Protein 6DQL (pdb70)

Radius of gyration: 33.0 Å; Cα contacts (8 Å, |Δi|>4): 294; chains: 3; bounding box: 87×79×60 Å

Organism: Streptococcus pyogenes (NCBI:txid1314)

Nearest PDB structures (foldseek):
  6dql-assembly1_B  TM=9.967E-01  e=1.253E-27  Streptococcus pyogenes
  5dl2-assembly1_A  TM=5.409E-01  e=1.364E-23  Streptococcus pyogenes MGAS10870
  4ryk-assembly1_A-2  TM=3.950E-01  e=8.393E-05  Listeria monocytogenes EGD-e
  4yv6-assembly1_A  TM=4.019E-01  e=3.060E-04  Streptococcus dysgalactiae
  4yv6-assembly2_C  TM=4.237E-01  e=6.278E-04  Streptococcus dysgalactiae

Sequence (461 aa):
NVDEFLFISNNFKQYKEFIDMDTAKHYFECRNIEGLNHILDSYKDSKSTKEKNLFALVKVLLATLTEEDCLTERTYLSNYLINIETWSHYETVLFNNCMFIFESCFIEMVFSKVILNLDKYNTLRYYGNESIRMFVNMLILFIQRQEYDKASEILAKIEDYQLNDDCLYERCCVSFFDGIIGLINGKEGAEQKCVQILEIFQLLNCKTIHHMFQTYLEAIKHKLSLENVDEFLFISNNFKQYKEFIDMDTAKHYFECRNIEGLNHILDSYKDSKSTKEKNLFALVKVLLATLTEEDCLTERTYLSNYLINIETWSHYETVLFNNCMFIFESCFIEMVFSKVILNLDKYNTLRYYGNESIRMFVNMLILFIQRQEYDKASEILAKIEDYQLNDDCLYERCCVSFFDGIIGLINGKEGAEQKCVQILEIFQLLNCKTIHHMFQTYLEAIKHKLSLMWLLLLFL

B-factor: mean 176.54, std 41.89, range [88.44, 326.79]

Secondary structure (DSSP, 8-state):
-HHHHHHHHHTHHHHHHHHHHHHHHHHHHS--TTHHHHHHHHHTT--SHHHHHHHHHHHHHHHHHSS---HHHHHHHHHHHHS-SS--HHHHHHHHHHTTTS-HHHHHHHHHHHHHTTHHHHHHHHTTTHHHHHHHHHHHHHHHTT-HHHHHHHHHHHHHTTTTT--HHHHHHHHHHHHHHHHHHT-HHHHHHHHHHHHHHHHTT-HHHHHHHHHHHHHHHHHHH--/-HHHHHHHHHTHHHHHHHHHHHHHHHHHHS--TTHHHHHHHHHHH--SHHHHHHHHHHHHHHHHHTT---HHHHHHHHHHHHS-SS--HHHHHHHHHTTTTS-HHHHHHHHHHHHHTTHHHHHHHHTTTTTHHHHHHHHHHHHHTT-HHHHHHHHHHHHHTTTTT--HHHHHHHHHHHHHHHHHHT-TTHHHHHHHHHHHHHHTT-HHHHHHHHHHHHHHHHHTT-/--S-----

InterPro domains:
  IPR001387 Cro/C1-type, helix-turn-helix domain [cd00093] (4-60)
  IPR010057 HTH-type transcriptional regulator Rgg, C-terminal domain [PF21259] (92-269)
  IPR010057 HTH-type transcriptional regulator Rgg, C-terminal domain [TIGR01716] (62-278)
  IPR010982 Lambda repressor-like, DNA-binding domain superfamily [SSF47413] (1-63)
  IPR011990 Tetratricopeptide-like helical domain superfamily [G3DSA:1.25.40.10] (1-279)
  IPR053163 HTH-type transcriptional regulator Rgg-like [PTHR37038] (2-278)

Structure (mmCIF, N/CA/C/O backbone):
data_6DQL
#
_entry.id   6DQL
#
_cell.length_a   94.211
_cell.length_b   94.211
_cell.length_c   179.957
_cell.angle_alpha   90.00
_cell.angle_beta   90.00
_cell.angle_gamma   120.00
#
_symmetry.space_group_name_H-M   'P 32 1 2'
#
loop_
_entity.id
_entity.type
_entity.pdbx_description
1 polymer 'Regulator of Proteinase B RopB'
2 polymer 'SpeB-inducing peptide (SIP)'
3 water water
#
loop_
_atom_site.group_PDB
_atom_site.id
_atom_site.type_symbol
_atom_site.label_atom_id
_atom_site.label_alt_id
_atom_site.label_comp_id
_atom_site.label_asym_id
_atom_site.label_entity_id
_atom_site.label_seq_id
_atom_site.pdbx_PDB_ins_code
_atom_site.Cartn_x
_atom_site.Cartn_y
_atom_site.Cartn_z
_atom_site.occupancy
_atom_site.B_iso_or_equiv
_atom_site.auth_seq_id
_atom_site.auth_comp_id
_atom_site.auth_asym_id
_atom_site.auth_atom_id
_atom_site.pdbx_PDB_model_num
ATOM 1 N N . ASN A 1 1 ? -8.222 3.542 21.077 1.00 132.19 56 ASN A N 1
ATOM 2 C CA . ASN A 1 1 ? -7.235 4.661 21.020 1.00 129.02 56 ASN A CA 1
ATOM 3 C C . ASN A 1 1 ? -7.542 5.840 21.962 1.00 132.78 56 ASN A C 1
ATOM 4 O O . ASN A 1 1 ? -6.640 6.546 22.422 1.00 138.02 56 ASN A O 1
ATOM 9 N N . VAL A 1 2 ? -8.820 6.032 22.256 1.00 129.19 57 VAL A N 1
ATOM 10 C CA . VAL A 1 2 ? -9.270 7.108 23.151 1.00 134.40 57 VAL A CA 1
ATOM 11 C C . VAL A 1 2 ? -8.874 6.828 24.619 1.00 131.53 57 VAL A C 1
ATOM 12 O O . VAL A 1 2 ? -8.192 7.637 25.262 1.00 107.61 57 VAL A O 1
ATOM 16 N N . ASP A 1 3 ? -9.363 5.690 25.133 1.00 126.12 58 ASP A N 1
ATOM 17 C CA . ASP A 1 3 ? -9.005 5.184 26.460 1.00 116.35 58 ASP A CA 1
ATOM 18 C C . ASP A 1 3 ? -7.495 5.263 26.706 1.00 128.65 58 ASP A C 1
ATOM 19 O O . ASP A 1 3 ? -7.038 5.736 27.777 1.00 129.26 58 ASP A O 1
ATOM 24 N N . GLU A 1 4 ? -6.730 4.829 25.700 1.00 120.31 59 GLU A N 1
ATOM 25 C CA . GLU A 1 4 ? -5.273 4.896 25.748 1.00 112.09 59 GLU A CA 1
ATOM 26 C C . GLU A 1 4 ? -4.855 6.332 25.972 1.00 109.27 59 GLU A C 1
ATOM 27 O O . GLU A 1 4 ? -4.165 6.650 26.972 1.00 103.31 59 GLU A O 1
ATOM 33 N N . PHE A 1 5 ? -5.308 7.198 25.066 1.00 109.32 60 PHE A N 1
ATOM 34 C CA . PHE A 1 5 ? -5.030 8.665 25.152 1.00 104.66 60 PHE A CA 1
ATOM 35 C C . PHE A 1 5 ? -5.314 9.219 26.515 1.00 105.39 60 PHE A C 1
ATOM 36 O O . PHE A 1 5 ? -4.504 9.921 27.083 1.00 114.69 60 PHE A O 1
ATOM 44 N N . LEU A 1 6 ? -6.495 8.888 26.996 1.00 119.26 61 LEU A N 1
ATOM 45 C CA . LEU A 1 6 ? -6.962 9.324 28.315 1.00 121.09 61 LEU A CA 1
ATOM 46 C C . LEU A 1 6 ? -5.978 8.898 29.396 1.00 123.48 61 LEU A C 1
ATOM 47 O O . LEU A 1 6 ? -5.602 9.687 30.274 1.00 89.83 61 LEU A O 1
ATOM 52 N N . PHE A 1 7 ? -5.623 7.608 29.329 1.00 134.27 62 PHE A N 1
ATOM 53 C CA . PHE A 1 7 ? -4.745 6.993 30.331 1.00 132.29 62 PHE A CA 1
ATOM 54 C C . PHE A 1 7 ? -3.404 7.700 30.361 1.00 110.73 62 PHE A C 1
ATOM 55 O O . PHE A 1 7 ? -2.859 7.975 31.430 1.00 115.30 62 PHE A O 1
ATOM 63 N N . ILE A 1 8 ? -2.879 7.971 29.180 1.00 93.86 63 ILE A N 1
ATOM 64 C CA . ILE A 1 8 ? -1.569 8.566 29.076 1.00 99.41 63 ILE A CA 1
ATOM 65 C C . ILE A 1 8 ? -1.616 9.966 29.633 1.00 108.25 63 ILE A C 1
ATOM 66 O O . ILE A 1 8 ? -0.770 10.355 30.459 1.00 106.51 63 ILE A O 1
ATOM 71 N N . SER A 1 9 ? -2.591 10.723 29.148 1.00 119.38 64 SER A N 1
ATOM 72 C CA . SER A 1 9 ? -2.714 12.135 29.490 1.00 110.19 64 SER A CA 1
ATOM 73 C C . SER A 1 9 ? -2.790 12.285 30.992 1.00 114.82 64 SER A C 1
ATOM 74 O O . SER A 1 9 ? -2.176 13.175 31.565 1.00 142.21 64 SER A O 1
ATOM 77 N N . ASN A 1 10 ? -3.546 11.419 31.626 1.00 121.87 65 ASN A N 1
ATOM 78 C CA . ASN A 1 10 ? -3.654 11.432 33.090 1.00 134.19 65 ASN A CA 1
ATOM 79 C C . ASN A 1 10 ? -2.314 11.289 33.756 1.00 122.80 65 ASN A C 1
ATOM 80 O O . ASN A 1 10 ? -2.039 11.957 34.732 1.00 142.66 65 ASN A O 1
ATOM 85 N N . ASN A 1 11 ? -1.490 10.410 33.224 1.00 115.95 66 ASN A N 1
ATOM 86 C CA . ASN A 1 11 ? -0.193 10.115 33.839 1.00 128.97 66 ASN A CA 1
ATOM 87 C C . ASN A 1 11 ? 0.972 10.870 33.202 1.00 135.14 66 ASN A C 1
ATOM 88 O O . ASN A 1 11 ? 2.142 10.5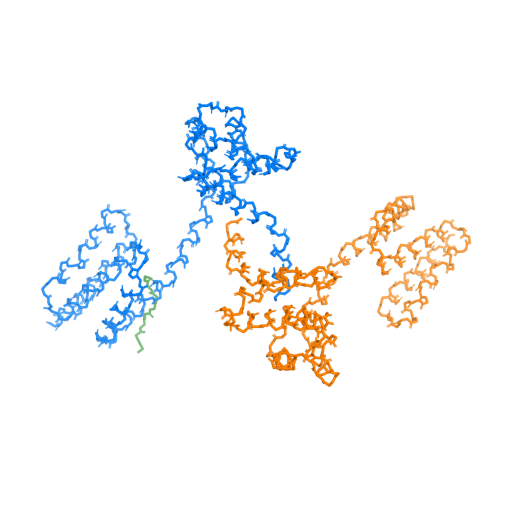85 33.491 1.00 120.22 66 ASN A O 1
ATOM 93 N N . PHE A 1 12 ? 0.638 11.837 32.354 1.00 135.54 67 PHE A N 1
ATOM 94 C CA . PHE A 1 12 ? 1.633 12.564 31.602 1.00 125.75 67 PHE A CA 1
ATOM 95 C C . PHE A 1 12 ? 2.575 13.308 32.507 1.00 120.97 67 PHE A C 1
ATOM 96 O O . PHE A 1 12 ? 3.770 13.320 32.300 1.00 135.92 67 PHE A O 1
ATOM 104 N N . LYS A 1 13 ? 2.034 13.947 33.513 1.00 138.66 68 LYS A N 1
ATOM 105 C CA . LYS A 1 13 ? 2.856 14.727 34.446 1.00 160.48 68 LYS A CA 1
ATOM 106 C C . LYS A 1 13 ? 3.916 13.852 35.100 1.00 146.33 68 LYS A C 1
ATOM 107 O O . LYS A 1 13 ? 5.072 14.214 35.161 1.00 135.12 68 LYS A O 1
ATOM 113 N N . GLN A 1 14 ? 3.489 12.691 35.573 1.00 147.90 69 GLN A N 1
ATOM 114 C CA . GLN A 1 14 ? 4.373 11.732 36.256 1.00 133.39 69 GLN A CA 1
ATOM 115 C C . GLN A 1 14 ? 5.476 11.273 35.302 1.00 122.70 69 GLN A C 1
ATOM 116 O O . GLN A 1 14 ? 6.648 11.292 35.623 1.00 135.85 69 GLN A O 1
ATOM 122 N N . TYR A 1 15 ? 5.078 10.911 34.094 1.00 118.98 70 TYR A N 1
ATOM 123 C CA . TYR A 1 15 ? 6.036 10.643 33.014 1.00 123.42 70 TYR A CA 1
ATOM 124 C C . TYR A 1 15 ? 6.962 11.833 32.715 1.00 115.21 70 TYR A C 1
ATOM 125 O O . TYR A 1 15 ? 8.159 11.677 32.604 1.00 111.07 70 TYR A O 1
ATOM 134 N N . LYS A 1 16 ? 6.385 13.009 32.595 1.00 125.97 71 LYS A N 1
ATOM 135 C CA . LYS A 1 16 ? 7.161 14.231 32.394 1.00 145.64 71 LYS A CA 1
ATOM 136 C C . LYS A 1 16 ? 8.331 14.363 33.406 1.00 153.98 71 LYS A C 1
ATOM 137 O O . LYS A 1 16 ? 9.432 14.825 33.079 1.00 136.79 71 LYS A O 1
ATOM 143 N N . GLU A 1 17 ? 8.060 13.984 34.644 1.00 171.32 72 GLU A N 1
ATOM 144 C CA . GLU A 1 17 ? 9.055 14.062 35.718 1.00 163.06 72 GLU A CA 1
ATOM 145 C C . GLU A 1 17 ? 10.255 13.167 35.416 1.00 164.06 72 GLU A C 1
ATOM 146 O O . GLU A 1 17 ? 11.396 13.523 35.708 1.00 174.03 72 GLU A O 1
ATOM 152 N N . PHE A 1 18 ? 9.991 12.002 34.833 1.00 150.65 73 PHE A N 1
ATOM 153 C CA . PHE A 1 18 ? 11.068 11.095 34.388 1.00 128.77 73 PHE A CA 1
ATOM 154 C C . PHE A 1 18 ? 11.940 11.752 33.343 1.00 124.34 73 PHE A C 1
ATOM 155 O O . PHE A 1 18 ? 13.137 11.605 33.349 1.00 120.88 73 PHE A O 1
ATOM 163 N N . ILE A 1 19 ? 11.314 12.472 32.434 1.00 139.38 74 ILE A N 1
ATOM 164 C C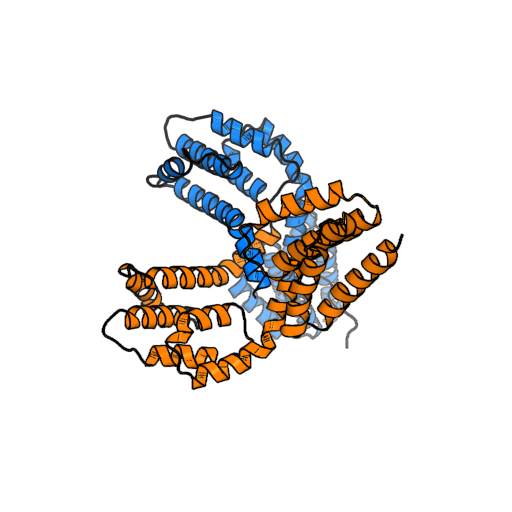A . ILE A 1 19 ? 12.044 13.163 31.362 1.00 143.34 74 ILE A CA 1
ATOM 165 C C . ILE A 1 19 ? 12.957 14.256 31.952 1.00 138.13 74 ILE A C 1
ATOM 166 O O . ILE A 1 19 ? 14.110 14.406 31.572 1.00 138.04 74 ILE A O 1
ATOM 171 N N . ASP A 1 20 ? 12.424 15.003 32.901 1.00 127.40 75 ASP A N 1
ATOM 172 C CA . ASP A 1 20 ? 13.181 16.054 33.554 1.00 129.96 75 ASP A CA 1
ATOM 173 C C . ASP A 1 20 ? 14.451 15.483 34.162 1.00 119.28 75 ASP A C 1
ATOM 174 O O . ASP A 1 20 ? 15.537 15.997 33.942 1.00 124.64 75 ASP A O 1
ATOM 179 N N . MET A 1 21 ? 14.293 14.439 34.946 1.00 122.03 76 MET A N 1
ATOM 180 C CA . MET A 1 21 ? 15.443 13.785 35.585 1.00 129.94 76 MET A CA 1
ATOM 181 C C . MET A 1 21 ? 16.502 13.399 34.551 1.00 141.17 76 MET A C 1
ATOM 182 O O . MET A 1 21 ? 17.674 13.733 34.707 1.00 151.21 76 MET A O 1
ATOM 187 N N . ASP A 1 22 ? 16.066 12.726 33.491 1.00 150.57 77 ASP A N 1
ATOM 188 C CA . ASP A 1 22 ? 16.946 12.297 32.386 1.00 157.88 77 ASP A CA 1
ATOM 189 C C . ASP A 1 22 ? 17.713 13.463 31.778 1.00 161.02 77 ASP A C 1
ATOM 190 O O . ASP A 1 22 ? 18.936 13.418 31.655 1.00 164.59 77 ASP A O 1
ATOM 195 N N . THR A 1 23 ? 16.989 14.512 31.414 1.00 157.07 78 THR A N 1
ATOM 196 C CA . THR A 1 23 ? 17.617 15.705 30.810 1.00 156.99 78 THR A CA 1
ATOM 197 C C . THR A 1 23 ? 18.541 16.400 31.799 1.00 147.25 78 THR A C 1
ATOM 198 O O . THR A 1 23 ? 19.623 16.844 31.450 1.00 161.50 78 THR A O 1
ATOM 202 N N . ALA A 1 24 ? 18.100 16.478 33.040 1.00 147.20 79 ALA A N 1
ATOM 203 C CA . ALA A 1 24 ? 18.915 17.057 34.104 1.00 152.75 79 ALA A CA 1
ATOM 204 C C . ALA A 1 24 ? 20.205 16.297 34.302 1.00 152.89 79 ALA A C 1
ATOM 205 O O . ALA A 1 24 ? 21.232 16.892 34.594 1.00 164.41 79 ALA A O 1
ATOM 207 N N . LYS A 1 25 ? 20.126 14.983 34.160 1.00 155.37 80 LYS A N 1
ATOM 208 C CA . LYS A 1 25 ? 21.299 14.115 34.236 1.00 150.85 80 LYS A CA 1
ATOM 209 C C . LYS A 1 25 ? 22.245 14.401 33.070 1.00 170.20 80 LYS A C 1
ATOM 210 O O . LYS A 1 25 ? 23.466 14.470 33.245 1.00 184.78 80 LYS A O 1
ATOM 216 N N . HIS A 1 26 ? 21.673 14.586 31.886 1.00 171.75 81 HIS A N 1
ATOM 217 C CA . HIS A 1 26 ? 22.463 14.905 30.693 1.00 183.34 81 HIS A CA 1
ATOM 218 C C . HIS A 1 26 ? 23.266 16.187 30.885 1.00 181.09 81 HIS A C 1
ATOM 219 O O . HIS A 1 26 ? 24.466 16.213 30.659 1.00 199.70 81 HIS A O 1
ATOM 226 N N . TYR A 1 27 ? 22.590 17.240 31.317 1.00 164.87 82 TYR A N 1
ATOM 227 C CA . TYR A 1 27 ? 23.253 18.503 31.648 1.00 161.39 82 TYR A CA 1
ATOM 228 C C . TYR A 1 27 ? 24.440 18.312 32.602 1.00 175.57 82 TYR A C 1
ATOM 229 O O . TYR A 1 27 ? 25.458 18.985 32.486 1.00 194.06 82 TYR A O 1
ATOM 238 N N . PHE A 1 28 ? 24.292 17.395 33.548 1.00 176.50 83 PHE A N 1
ATOM 239 C CA . PHE A 1 28 ? 25.339 17.099 34.530 1.00 184.43 83 PHE A CA 1
ATOM 240 C C . PHE A 1 28 ? 26.615 16.601 33.878 1.00 194.34 83 PHE A C 1
ATOM 241 O O . PHE A 1 28 ? 27.712 16.911 34.342 1.00 228.69 83 PHE A O 1
ATOM 249 N N . GLU A 1 29 ? 26.464 15.816 32.818 1.00 186.35 84 GLU A N 1
ATOM 250 C CA . GLU A 1 29 ? 27.622 15.358 32.022 1.00 204.08 84 GLU A CA 1
ATOM 251 C C . GLU A 1 29 ? 28.566 16.488 31.587 1.00 217.52 84 GLU A C 1
ATOM 252 O O . GLU A 1 29 ? 29.779 16.277 31.493 1.00 243.70 84 GLU A O 1
ATOM 258 N N . CYS A 1 30 ? 28.010 17.669 31.328 1.00 211.73 85 CYS A N 1
ATOM 259 C CA . CYS A 1 30 ? 28.813 18.807 30.871 1.00 198.09 85 CYS A CA 1
ATOM 260 C C . CYS A 1 30 ? 28.224 20.168 31.242 1.00 177.06 85 CYS A C 1
ATOM 261 O O . CYS A 1 30 ? 28.377 20.625 32.361 1.00 153.64 85 CYS A O 1
ATOM 264 N N . ARG A 1 31 ? 27.543 20.783 30.281 1.00 198.43 86 ARG A N 1
ATOM 265 C CA . ARG A 1 31 ? 27.073 22.171 30.359 1.00 200.93 86 ARG A CA 1
ATOM 266 C C . ARG A 1 31 ? 25.916 22.341 31.320 1.00 183.31 86 ARG A C 1
ATOM 267 O O . ARG A 1 31 ? 25.067 21.481 31.419 1.00 190.66 86 ARG A O 1
ATOM 275 N N . ASN A 1 32 ? 25.882 23.473 31.999 1.00 177.58 87 ASN A N 1
ATOM 276 C CA . ASN A 1 32 ? 24.863 23.720 33.018 1.00 189.03 87 ASN A CA 1
ATOM 277 C C . ASN A 1 32 ? 24.306 25.141 33.037 1.00 185.80 87 ASN A C 1
ATOM 278 O O . ASN A 1 32 ? 23.688 25.551 34.020 1.00 162.94 87 ASN A O 1
ATOM 283 N N . ILE A 1 33 ? 24.502 25.879 31.950 1.00 198.76 88 ILE A N 1
ATOM 284 C CA . ILE A 1 33 ? 23.957 27.232 31.843 1.00 224.45 88 ILE A CA 1
ATOM 285 C C . ILE A 1 33 ? 22.445 27.209 32.029 1.00 235.67 88 ILE A C 1
ATOM 286 O O . ILE A 1 33 ? 21.900 28.041 32.751 1.00 242.55 88 ILE A O 1
ATOM 291 N N . GLU A 1 34 ? 21.791 26.253 31.378 1.00 236.34 89 GLU A N 1
ATOM 292 C CA . GLU A 1 34 ? 20.374 25.994 31.603 1.00 239.44 89 GLU A CA 1
ATOM 293 C C . GLU A 1 34 ? 20.181 25.141 32.857 1.00 211.88 89 GLU A C 1
ATOM 294 O O . GLU A 1 34 ? 19.131 25.198 33.492 1.00 208.68 89 GLU A O 1
ATOM 300 N N . GLY A 1 35 ? 21.206 24.367 33.205 1.00 198.13 90 GLY A N 1
ATOM 301 C CA . GLY A 1 35 ? 21.259 23.620 34.463 1.00 192.49 90 GLY A CA 1
ATOM 302 C C . GLY A 1 35 ? 20.818 24.437 35.671 1.00 208.60 90 GLY A C 1
ATOM 303 O O . GLY A 1 35 ? 20.104 23.933 36.546 1.00 198.40 90 GLY A O 1
ATOM 304 N N . LEU A 1 36 ? 21.239 25.702 35.709 1.00 220.44 91 LEU A N 1
ATOM 305 C CA . LEU A 1 36 ? 20.844 26.639 36.770 1.00 207.17 91 LEU A CA 1
ATOM 306 C C . LEU A 1 36 ? 19.406 27.128 36.590 1.00 203.88 91 LEU A C 1
ATOM 307 O O . LEU A 1 36 ? 18.711 27.406 37.561 1.00 199.67 91 LEU A O 1
ATOM 312 N N . ASN A 1 37 ? 18.967 27.220 35.345 1.00 216.61 92 ASN A N 1
ATOM 313 C CA . ASN A 1 37 ? 17.622 27.711 35.019 1.00 236.35 92 ASN A CA 1
ATOM 314 C C . ASN A 1 37 ? 16.491 26.835 35.570 1.00 228.08 92 ASN A C 1
ATOM 315 O O . ASN A 1 37 ? 15.443 27.327 35.982 1.00 229.00 92 ASN A O 1
ATOM 320 N N . HIS A 1 38 ? 16.708 25.530 35.564 1.00 227.51 93 HIS A N 1
ATOM 321 C CA . HIS A 1 38 ? 15.727 24.573 36.107 1.00 228.78 93 HIS A CA 1
ATOM 322 C C . HIS A 1 38 ? 15.488 24.841 37.579 1.00 222.45 93 HIS A C 1
ATOM 323 O O . HIS A 1 38 ? 14.361 24.748 38.071 1.00 225.84 93 HIS A O 1
ATOM 330 N N . ILE A 1 39 ? 16.567 25.181 38.272 1.00 230.53 94 ILE A N 1
ATOM 331 C CA . ILE A 1 39 ? 16.481 25.601 39.680 1.00 227.68 94 ILE A CA 1
ATOM 332 C C . ILE A 1 39 ? 15.643 26.877 39.790 1.00 236.67 94 ILE A C 1
ATOM 333 O O . ILE A 1 39 ? 14.692 26.942 40.563 1.00 231.35 94 ILE A O 1
ATOM 338 N N . LEU A 1 40 ? 15.996 27.872 38.984 1.00 255.45 95 LEU A N 1
ATOM 339 C CA . LEU A 1 40 ? 15.249 29.144 38.925 1.00 247.79 95 LEU A CA 1
ATOM 340 C C . LEU A 1 40 ? 13.755 28.905 38.669 1.00 239.69 95 LEU A C 1
ATOM 341 O O . LEU A 1 40 ? 12.906 29.611 39.201 1.00 258.57 95 LEU A O 1
ATOM 346 N N . ASP A 1 41 ? 13.457 27.897 37.858 1.00 224.75 96 ASP A N 1
ATOM 347 C CA . ASP A 1 41 ? 12.077 27.454 37.612 1.00 219.58 96 ASP A CA 1
ATOM 348 C C . ASP A 1 41 ? 11.415 26.848 38.855 1.00 222.83 96 ASP A C 1
ATOM 349 O O . ASP A 1 41 ? 10.329 27.261 39.263 1.00 222.23 96 ASP A O 1
ATOM 354 N N . SER A 1 42 ? 12.088 25.868 39.443 1.00 225.06 97 SER A N 1
ATOM 355 C CA . SER A 1 42 ? 11.511 25.058 40.531 1.00 218.10 97 SER A CA 1
ATOM 356 C C . SER A 1 42 ? 11.913 25.487 41.953 1.00 229.67 97 SER A C 1
ATOM 357 O O . SER A 1 42 ? 11.659 24.769 42.924 1.00 224.40 97 SER A O 1
ATOM 360 N N . TYR A 1 43 ? 12.536 26.654 42.083 1.00 251.37 98 TYR A N 1
ATOM 361 C CA . TYR A 1 43 ? 12.908 27.167 43.410 1.00 271.42 98 TYR A CA 1
ATOM 362 C C . TYR A 1 43 ? 11.696 27.795 44.077 1.00 283.96 98 TYR A C 1
ATOM 363 O O . TYR A 1 43 ? 11.288 27.395 45.177 1.00 273.02 98 TYR A O 1
ATOM 372 N N . LYS A 1 44 ? 11.132 28.783 43.388 1.00 304.76 99 LYS A N 1
ATOM 373 C CA . LYS A 1 44 ? 9.908 29.441 43.839 1.00 307.90 99 LYS A CA 1
ATOM 374 C C . LYS A 1 44 ? 8.711 28.489 43.777 1.00 308.87 99 LYS A C 1
ATOM 375 O O . LYS A 1 44 ? 7.730 28.671 44.499 1.00 313.43 99 LYS A O 1
ATOM 381 N N . ASP A 1 45 ? 8.811 27.470 42.921 1.00 286.69 100 ASP A N 1
ATOM 382 C CA . ASP A 1 45 ? 7.780 26.446 42.821 1.00 275.45 100 ASP A CA 1
ATOM 383 C C . ASP A 1 45 ? 7.798 25.650 44.123 1.00 271.95 100 ASP A C 1
ATOM 384 O O . ASP A 1 45 ? 7.036 25.960 45.032 1.00 280.43 100 ASP A O 1
ATOM 389 N N . SER A 1 46 ? 8.681 24.657 44.210 1.00 263.87 101 SER A N 1
ATOM 390 C CA . SER A 1 46 ? 8.924 23.913 45.451 1.00 252.89 101 SER A CA 1
ATOM 391 C C . SER A 1 46 ? 7.659 23.468 46.197 1.00 240.75 101 SER A C 1
ATOM 392 O O . SER A 1 46 ? 7.650 23.464 47.419 1.00 246.66 101 SER A O 1
ATOM 395 N N . LYS A 1 47 ? 6.605 23.111 45.466 1.00 231.77 102 LYS A N 1
ATOM 396 C CA . LYS A 1 47 ? 5.362 22.639 46.098 1.00 228.61 102 LYS A CA 1
ATOM 397 C C . LYS A 1 47 ? 5.241 21.125 46.154 1.00 221.28 102 LYS A C 1
ATOM 398 O O . LYS A 1 47 ? 5.238 20.546 47.231 1.00 222.61 102 LYS A O 1
ATOM 404 N N . SER A 1 48 ? 5.096 20.488 45.002 1.00 212.16 103 SER A N 1
ATOM 405 C CA . SER A 1 48 ? 4.930 19.041 44.971 1.00 211.55 103 SER A CA 1
ATOM 406 C C . SER A 1 48 ? 6.183 18.382 45.522 1.00 192.97 103 SER A C 1
ATOM 407 O O . SER A 1 48 ? 7.294 18.868 45.341 1.00 193.48 103 SER A O 1
ATOM 410 N N . THR A 1 49 ? 5.987 17.271 46.208 1.00 184.55 104 THR A N 1
ATOM 411 C CA . THR A 1 49 ? 7.096 16.519 46.804 1.00 165.88 104 THR A CA 1
ATOM 412 C C . THR A 1 49 ? 8.077 16.137 45.699 1.00 158.67 104 THR A C 1
ATOM 413 O O . THR A 1 49 ? 9.274 16.3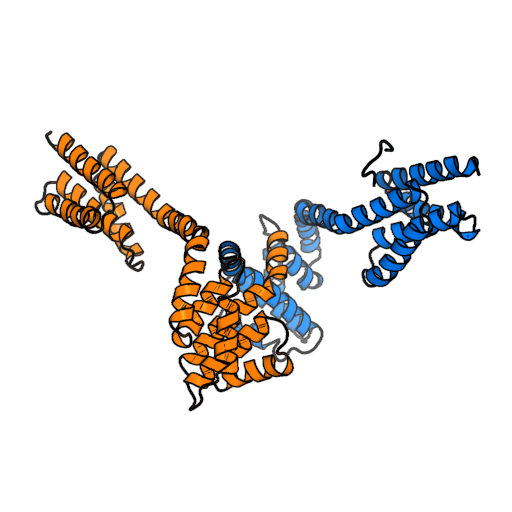37 45.822 1.00 159.85 104 THR A O 1
ATOM 417 N N . LYS A 1 50 ? 7.534 15.618 44.604 1.00 159.20 105 LYS A N 1
ATOM 418 C CA . LYS A 1 50 ? 8.344 15.178 43.452 1.00 165.89 105 LYS A CA 1
ATOM 419 C C . LYS A 1 50 ? 9.043 16.345 42.768 1.00 180.57 105 LYS A C 1
ATOM 420 O O . LYS A 1 50 ? 10.106 16.186 42.185 1.00 182.81 105 LYS A O 1
ATOM 426 N N . GLU A 1 51 ? 8.431 17.517 42.843 1.00 174.52 106 GLU A N 1
ATOM 427 C CA . GLU A 1 51 ? 9.021 18.722 42.276 1.00 187.29 106 GLU A CA 1
ATOM 428 C C . GLU A 1 51 ? 10.136 19.264 43.162 1.00 180.53 106 GLU A C 1
ATOM 429 O O . GLU A 1 51 ? 11.080 19.870 42.676 1.00 181.36 106 GLU A O 1
ATOM 435 N N . LYS A 1 52 ? 10.019 19.040 44.461 1.00 172.64 107 LYS A N 1
ATOM 436 C CA . LYS A 1 52 ? 11.119 19.332 45.380 1.00 171.44 107 LYS A CA 1
ATOM 437 C C . LYS A 1 52 ? 12.260 18.345 45.138 1.00 159.95 107 LYS A C 1
ATOM 438 O O . LYS A 1 52 ? 13.439 18.706 45.189 1.00 154.09 107 LYS A O 1
ATOM 444 N N . ASN A 1 53 ? 11.890 17.090 44.896 1.00 144.19 108 ASN A N 1
ATOM 445 C CA . ASN A 1 53 ? 12.861 16.042 44.557 1.00 134.20 108 ASN A CA 1
ATOM 446 C C . ASN A 1 53 ? 13.714 16.433 43.357 1.00 132.59 108 ASN A C 1
ATOM 447 O O . ASN A 1 53 ? 14.937 16.467 43.429 1.00 135.44 108 ASN A O 1
ATOM 452 N N . LEU A 1 54 ? 13.046 16.786 42.274 1.00 133.28 109 LEU A N 1
ATOM 453 C CA . LEU A 1 54 ? 13.710 17.309 41.085 1.00 146.00 109 LEU A CA 1
ATOM 454 C C . LEU A 1 54 ? 14.646 18.459 41.430 1.00 157.52 109 LEU A C 1
ATOM 455 O O . LEU A 1 54 ? 15.805 18.486 41.025 1.00 149.89 109 LEU A O 1
ATOM 460 N N . PHE A 1 55 ? 14.113 19.412 42.181 1.00 165.08 110 PHE A N 1
ATOM 461 C CA . PHE A 1 55 ? 14.879 20.585 42.610 1.00 172.73 110 PHE A CA 1
ATOM 462 C C . PHE A 1 55 ? 16.152 20.146 43.318 1.00 161.41 110 PHE A C 1
ATOM 463 O O . PHE A 1 55 ? 17.258 20.533 42.938 1.00 158.31 110 PHE A O 1
ATOM 471 N N . ALA A 1 56 ? 15.958 19.341 44.351 1.00 151.83 111 ALA A N 1
ATOM 472 C CA . ALA A 1 56 ? 17.056 18.849 45.163 1.00 157.06 111 ALA A CA 1
ATOM 473 C C . ALA A 1 56 ? 18.064 18.087 44.319 1.00 151.16 111 ALA A C 1
ATOM 474 O O . ALA A 1 56 ? 19.269 18.198 44.516 1.00 156.81 111 ALA A O 1
ATOM 476 N N . LEU A 1 57 ? 17.563 17.315 43.379 1.00 137.68 112 LEU A N 1
ATOM 477 C CA . LEU A 1 57 ? 18.428 16.573 42.478 1.00 140.04 112 LEU A CA 1
ATOM 478 C C . LEU A 1 57 ? 19.332 17.508 41.702 1.00 146.64 112 LEU A C 1
ATOM 479 O O . LEU A 1 57 ? 20.545 17.398 41.737 1.00 159.00 112 LEU A O 1
ATOM 484 N N . VAL A 1 58 ? 18.726 18.447 41.007 1.00 161.00 113 VAL A N 1
ATOM 485 C CA . VAL A 1 58 ? 19.495 19.430 40.217 1.00 173.35 113 VAL A CA 1
ATOM 486 C C . VAL A 1 58 ? 20.486 20.178 41.110 1.00 161.82 113 VAL A C 1
ATOM 487 O O . VAL A 1 58 ? 21.622 20.442 40.723 1.00 154.90 113 VAL A O 1
ATOM 491 N N . LYS A 1 59 ? 20.015 20.521 42.295 1.00 160.90 114 LYS A N 1
ATOM 492 C CA . LYS A 1 59 ? 20.847 21.166 43.311 1.00 169.76 114 LYS A CA 1
ATOM 493 C C . LYS A 1 59 ? 22.150 20.424 43.551 1.00 155.46 114 LYS A C 1
ATOM 494 O O . LYS A 1 59 ? 23.229 20.960 43.346 1.00 158.31 114 LYS A O 1
ATOM 500 N N . VAL A 1 60 ? 22.028 19.181 43.969 1.00 143.74 115 VAL A N 1
ATOM 501 C CA . VAL A 1 60 ? 23.202 18.382 44.322 1.00 146.61 115 VAL A CA 1
ATOM 502 C C . VAL A 1 60 ? 24.069 18.073 43.100 1.00 146.32 115 VAL A C 1
ATOM 503 O O . VAL A 1 60 ? 25.275 17.860 43.204 1.00 170.75 115 VAL A O 1
ATOM 507 N N . LEU A 1 61 ? 23.446 18.026 41.939 1.00 139.14 116 LEU A N 1
ATOM 508 C CA . LEU A 1 61 ? 24.199 17.866 40.693 1.00 160.43 116 LEU A CA 1
ATOM 509 C C . LEU A 1 61 ? 25.063 19.100 40.425 1.00 180.89 116 LEU A C 1
ATOM 510 O O . LEU A 1 61 ? 26.282 19.017 40.300 1.00 164.39 116 LEU A O 1
ATOM 515 N N . LEU A 1 62 ? 24.397 20.244 40.362 1.00 186.73 117 LEU A N 1
ATOM 516 C CA . LEU A 1 62 ? 25.059 21.541 40.231 1.00 168.90 117 LEU A CA 1
ATOM 517 C C . LEU A 1 62 ? 26.145 21.702 41.284 1.00 172.82 117 LEU A C 1
ATOM 518 O O . LEU A 1 62 ? 27.257 22.090 40.974 1.00 181.96 117 LEU A O 1
ATOM 523 N N . ALA A 1 63 ? 25.803 21.381 42.524 1.00 174.31 118 ALA A N 1
ATOM 524 C CA . ALA A 1 63 ? 26.709 21.549 43.665 1.00 186.11 118 ALA A CA 1
ATOM 525 C C . ALA A 1 63 ? 28.022 20.802 43.484 1.00 182.19 118 ALA A C 1
ATOM 526 O O . ALA A 1 63 ? 29.098 21.382 43.631 1.00 202.17 118 ALA A O 1
ATOM 528 N N . THR A 1 64 ? 27.919 19.523 43.150 1.00 164.09 119 THR A N 1
ATOM 529 C CA . THR A 1 64 ? 29.111 18.704 42.879 1.00 192.52 119 THR A CA 1
ATOM 530 C C . THR A 1 64 ? 30.019 19.277 41.783 1.00 204.60 119 THR A C 1
ATOM 531 O O . THR A 1 64 ? 31.228 19.062 41.792 1.00 209.05 119 THR A O 1
ATOM 535 N N . LEU A 1 65 ? 29.419 20.000 40.848 1.00 202.72 120 LEU A N 1
ATOM 536 C CA . LEU A 1 65 ? 30.164 20.666 39.779 1.00 209.75 120 LEU A CA 1
ATOM 537 C C . LEU A 1 65 ? 30.828 21.944 40.281 1.00 207.15 120 LEU A C 1
ATOM 538 O O . LEU A 1 65 ? 31.982 22.224 39.949 1.00 230.23 120 LEU A O 1
ATOM 543 N N . THR A 1 66 ? 30.098 22.705 41.087 1.00 189.68 121 THR A N 1
ATOM 544 C CA . THR A 1 66 ? 30.621 23.942 41.679 1.00 194.76 121 THR A CA 1
ATOM 545 C C . THR A 1 66 ? 31.521 23.623 42.881 1.00 201.76 121 THR A C 1
ATOM 546 O O . THR A 1 66 ? 31.733 22.458 43.231 1.00 189.16 121 THR A O 1
ATOM 550 N N . GLU A 1 67 ? 32.066 24.660 43.505 1.00 233.87 122 GLU A N 1
ATOM 551 C CA . GLU A 1 67 ? 32.946 24.471 44.658 1.00 243.20 122 GLU A CA 1
ATOM 552 C C . GLU A 1 67 ? 32.141 24.161 45.918 1.00 248.23 122 GLU A C 1
ATOM 553 O O . GLU A 1 67 ? 32.461 23.223 46.650 1.00 254.71 122 GLU A O 1
ATOM 559 N N . GLU A 1 68 ? 31.093 24.946 46.161 1.00 248.13 123 GLU A N 1
ATOM 560 C CA . GLU A 1 68 ? 30.243 24.740 47.342 1.00 240.05 123 GLU A CA 1
ATOM 561 C C . GLU A 1 68 ? 29.397 23.491 47.167 1.00 226.89 123 GLU A C 1
ATOM 562 O O . GLU A 1 68 ? 28.940 23.206 46.071 1.00 220.53 123 GLU A O 1
ATOM 568 N N . ASP A 1 69 ? 29.225 22.751 48.257 1.00 231.41 124 ASP A N 1
ATOM 569 C CA . ASP A 1 69 ? 28.372 21.561 48.292 1.00 238.86 124 ASP A CA 1
ATOM 570 C C . ASP A 1 69 ? 27.261 21.760 49.321 1.00 230.03 124 ASP A C 1
ATOM 571 O O . ASP A 1 69 ? 27.535 21.966 50.503 1.00 230.32 124 ASP A O 1
ATOM 576 N N . CYS A 1 70 ? 26.011 21.691 48.863 1.00 224.56 125 CYS A N 1
ATOM 577 C CA . CYS A 1 70 ? 24.848 21.911 49.734 1.00 210.33 125 CYS A CA 1
ATOM 578 C C . CYS A 1 70 ? 24.222 20.574 50.147 1.00 189.74 125 CYS A C 1
ATOM 579 O O . CYS A 1 70 ? 23.798 19.781 49.311 1.00 150.99 125 CYS A O 1
ATOM 582 N N . LEU A 1 71 ? 24.182 20.351 51.455 1.00 197.08 126 LEU A N 1
ATOM 583 C CA . LEU A 1 71 ? 23.833 19.049 52.053 1.00 193.90 126 LEU A CA 1
ATOM 584 C C . LEU A 1 71 ? 22.389 18.929 52.548 1.00 170.65 126 LEU A C 1
ATOM 585 O O . LEU A 1 71 ? 21.862 17.825 52.722 1.00 163.70 126 LEU A O 1
ATOM 590 N N . THR A 1 72 ? 21.752 20.062 52.799 1.00 176.95 127 THR A N 1
ATOM 591 C CA . THR A 1 72 ? 20.347 20.060 53.236 1.00 185.57 127 THR A CA 1
ATOM 592 C C . THR A 1 72 ? 19.427 19.376 52.198 1.00 175.73 127 THR A C 1
ATOM 593 O O . THR A 1 72 ? 18.441 18.701 52.539 1.00 161.91 127 THR A O 1
ATOM 597 N N . GLU A 1 73 ? 19.795 19.527 50.937 1.00 175.05 128 GLU A N 1
ATOM 598 C CA . GLU A 1 73 ? 19.086 18.875 49.844 1.00 170.83 128 GLU A CA 1
ATOM 599 C C . GLU A 1 73 ? 19.492 17.419 49.793 1.00 166.87 128 GLU A C 1
ATOM 600 O O . GLU A 1 73 ? 18.669 16.554 49.602 1.00 171.45 128 GLU A O 1
ATOM 606 N N . ARG A 1 74 ? 20.782 17.176 49.964 1.00 163.03 129 ARG A N 1
ATOM 607 C CA . ARG A 1 74 ? 21.327 15.825 50.089 1.00 154.09 129 ARG A CA 1
ATOM 608 C C . ARG A 1 74 ? 20.602 15.016 51.171 1.00 150.84 129 ARG A C 1
ATOM 609 O O . ARG A 1 74 ? 20.310 13.843 50.996 1.00 147.91 129 ARG A O 1
ATOM 617 N N . THR A 1 75 ? 20.338 15.654 52.300 1.00 149.20 130 THR A N 1
ATOM 618 C CA . THR A 1 75 ? 19.566 15.011 53.377 1.00 159.21 130 THR A CA 1
ATOM 619 C C . THR A 1 75 ? 18.104 14.880 52.982 1.00 150.37 130 THR A C 1
ATOM 620 O O . THR A 1 75 ? 17.433 13.902 53.310 1.00 148.30 130 THR A O 1
ATOM 624 N N . TYR A 1 76 ? 17.600 15.888 52.285 1.00 149.22 131 TYR A N 1
ATOM 625 C CA . TYR A 1 76 ? 16.203 15.851 51.836 1.00 156.15 131 TYR A CA 1
ATOM 626 C C . TYR A 1 76 ? 15.939 14.659 50.934 1.00 156.54 131 TYR A C 1
ATOM 627 O O . TYR A 1 76 ? 14.999 13.866 51.171 1.00 156.07 131 TYR A O 1
ATOM 636 N N . LEU A 1 77 ? 16.766 14.556 49.901 1.00 138.77 132 LEU A N 1
ATOM 637 C CA . LEU A 1 77 ? 16.687 13.431 48.998 1.00 130.89 132 LEU A CA 1
ATOM 638 C C . LEU A 1 77 ? 16.836 12.118 49.784 1.00 127.28 132 LEU A C 1
ATOM 639 O O . LEU A 1 77 ? 16.188 11.114 49.485 1.00 128.43 132 LEU A O 1
ATOM 644 N N . SER A 1 78 ? 17.679 12.141 50.801 1.00 126.76 133 SER A N 1
ATOM 645 C CA . SER A 1 78 ? 17.939 10.954 51.622 1.00 134.07 133 SER A CA 1
ATOM 646 C C . SER A 1 78 ? 16.700 10.444 52.327 1.00 127.31 133 SER A C 1
ATOM 647 O O . SER A 1 78 ? 16.247 9.335 52.092 1.00 136.67 133 SER A O 1
ATOM 650 N N . ASN A 1 79 ? 16.140 11.281 53.166 1.00 144.65 134 ASN A N 1
ATOM 651 C CA . ASN A 1 79 ? 14.955 10.892 53.956 1.00 176.29 134 ASN A CA 1
ATOM 652 C C . ASN A 1 79 ? 13.746 10.488 53.090 1.00 166.60 134 ASN A C 1
ATOM 653 O O . ASN A 1 79 ? 12.948 9.593 53.461 1.00 159.88 134 ASN A O 1
ATOM 658 N N . TYR A 1 80 ? 13.620 11.154 51.943 1.00 135.64 135 TYR A N 1
ATOM 659 C CA . TYR A 1 80 ? 12.539 10.846 51.014 1.00 130.05 135 TYR A CA 1
ATOM 660 C C . TYR A 1 80 ? 12.525 9.369 50.642 1.00 128.22 135 TYR A C 1
ATOM 661 O O . TYR A 1 80 ? 11.478 8.727 50.653 1.00 127.71 135 TYR A O 1
ATOM 670 N N . LEU A 1 81 ? 13.695 8.869 50.285 1.00 131.83 136 LEU A N 1
ATOM 671 C CA . LEU A 1 81 ? 13.850 7.494 49.827 1.00 131.27 136 LEU A CA 1
ATOM 672 C C . LEU A 1 81 ? 13.784 6.513 50.975 1.00 120.23 136 LEU A C 1
ATOM 673 O O . LEU A 1 81 ? 13.324 5.372 50.815 1.00 115.59 136 LEU A O 1
ATOM 678 N N . ILE A 1 82 ? 14.270 6.959 52.126 1.00 112.80 137 ILE A N 1
ATOM 679 C CA . ILE A 1 82 ? 14.249 6.137 53.328 1.00 124.46 137 ILE A CA 1
ATOM 680 C C . ILE A 1 82 ? 12.808 5.887 53.746 1.00 139.33 137 ILE A C 1
ATOM 681 O O . ILE A 1 82 ? 12.449 4.763 54.132 1.00 148.60 137 ILE A O 1
ATOM 686 N N . ASN A 1 83 ? 11.998 6.941 53.684 1.00 137.35 138 ASN A N 1
ATOM 687 C CA . ASN A 1 83 ? 10.564 6.827 53.968 1.00 129.35 138 ASN A CA 1
ATOM 688 C C . ASN A 1 83 ? 9.747 6.626 52.699 1.00 124.82 138 ASN A C 1
ATOM 689 O O . ASN A 1 83 ? 9.283 7.562 52.088 1.00 140.77 138 ASN A O 1
ATOM 694 N N . ILE A 1 84 ? 9.597 5.381 52.300 1.00 129.83 139 ILE A N 1
ATOM 695 C CA . ILE A 1 84 ? 8.822 5.018 51.121 1.00 144.09 139 ILE A CA 1
ATOM 696 C C . ILE A 1 84 ? 8.021 3.738 51.417 1.00 162.75 139 ILE A C 1
ATOM 697 O O . ILE A 1 84 ? 8.609 2.676 51.670 1.00 155.70 139 ILE A O 1
ATOM 702 N N . GLU A 1 85 ? 6.697 3.840 51.335 1.00 153.44 140 GLU A N 1
ATOM 703 C CA . GLU A 1 85 ? 5.836 2.703 51.612 1.00 163.68 140 GLU A CA 1
ATOM 704 C C . GLU A 1 85 ? 5.911 1.686 50.500 1.00 138.25 140 GLU A C 1
ATOM 705 O O . GLU A 1 85 ? 5.978 0.498 50.765 1.00 161.24 140 GLU A O 1
ATOM 711 N N . THR A 1 86 ? 5.862 2.155 49.269 1.00 138.66 141 THR A N 1
ATOM 712 C CA . THR A 1 86 ? 5.957 1.271 48.105 1.00 150.35 141 THR A CA 1
ATOM 713 C C . THR A 1 86 ? 6.932 1.820 47.079 1.00 128.99 141 THR A C 1
ATOM 714 O O . THR A 1 86 ? 6.778 2.918 46.551 1.00 128.18 141 THR A O 1
ATOM 718 N N . TRP A 1 87 ? 7.920 1.005 46.778 1.00 120.84 142 TRP A N 1
ATOM 719 C CA . TRP A 1 87 ? 8.990 1.392 45.856 1.00 132.66 142 TRP A CA 1
ATOM 720 C C . TRP A 1 87 ? 8.569 1.303 44.402 1.00 117.97 142 TRP A C 1
ATOM 721 O O . TRP A 1 87 ? 8.213 0.222 43.914 1.00 112.19 142 TRP A O 1
ATOM 732 N N . SER A 1 88 ? 8.624 2.448 43.734 1.00 119.24 143 SER A N 1
ATOM 733 C CA . SER A 1 88 ? 8.291 2.540 42.314 1.00 102.21 143 SER A CA 1
ATOM 734 C C . SER A 1 88 ? 9.508 2.728 41.440 1.00 112.21 143 SER A C 1
ATOM 735 O O . SER A 1 88 ? 10.598 2.870 41.919 1.00 138.60 143 SER A O 1
ATOM 738 N N . HIS A 1 89 ? 9.305 2.719 40.139 1.00 116.43 144 HIS A N 1
ATOM 739 C CA . HIS A 1 89 ? 10.357 3.042 39.160 1.00 109.09 144 HIS A CA 1
ATOM 740 C C . HIS A 1 89 ? 10.973 4.378 39.451 1.00 113.65 144 HIS A C 1
ATOM 741 O O . HIS A 1 89 ? 12.177 4.497 39.576 1.00 142.78 144 HIS A O 1
ATOM 748 N N . TYR A 1 90 ? 10.133 5.373 39.601 1.00 110.71 145 TYR A N 1
ATOM 749 C CA . TYR A 1 90 ? 10.561 6.735 39.974 1.00 109.06 145 TYR A CA 1
ATOM 750 C C . TYR A 1 90 ? 11.552 6.675 41.143 1.00 125.56 145 TYR A C 1
ATOM 751 O O . TYR A 1 90 ? 12.580 7.340 41.130 1.00 134.09 145 TYR A O 1
ATOM 760 N N . GLU A 1 91 ? 11.219 5.877 42.145 1.00 117.90 146 GLU A N 1
ATOM 761 C CA . GLU A 1 91 ? 12.095 5.700 43.291 1.00 129.59 146 GLU A CA 1
ATOM 762 C C . GLU A 1 91 ? 13.448 5.138 42.888 1.00 131.30 146 GLU A C 1
ATOM 763 O O . GLU A 1 91 ? 14.471 5.608 43.400 1.00 166.31 146 GLU A O 1
ATOM 769 N N . THR A 1 92 ? 13.456 4.177 41.988 1.00 105.30 147 THR A N 1
ATOM 770 C CA . THR A 1 92 ? 14.720 3.618 41.479 1.00 126.03 147 THR A CA 1
ATOM 771 C C . THR A 1 92 ? 15.512 4.677 40.739 1.00 115.21 147 THR A C 1
ATOM 772 O O . THR A 1 92 ? 16.646 4.966 41.077 1.00 118.77 147 THR A O 1
ATOM 776 N N . VAL A 1 93 ? 14.870 5.247 39.740 1.00 114.78 148 VAL A N 1
ATOM 777 C CA . VAL A 1 93 ? 15.502 6.207 38.837 1.00 118.86 148 VAL A CA 1
ATOM 778 C C . VAL A 1 93 ? 16.094 7.368 39.625 1.00 127.05 148 VAL A C 1
ATOM 779 O O . VAL A 1 93 ? 17.167 7.889 39.284 1.00 114.65 148 VAL A O 1
ATOM 783 N N . LEU A 1 94 ? 15.385 7.781 40.667 1.00 124.60 149 LEU A N 1
ATOM 784 C CA . LEU A 1 94 ? 15.893 8.819 41.550 1.00 123.47 149 LEU A CA 1
ATOM 785 C C . LEU A 1 94 ? 17.087 8.331 42.297 1.00 109.88 149 LEU A C 1
ATOM 786 O O . LEU A 1 94 ? 18.173 8.933 42.260 1.00 114.41 149 LEU A O 1
ATOM 791 N N . PHE A 1 95 ? 16.885 7.212 42.940 1.00 111.12 150 PHE A N 1
ATOM 792 C CA . PHE A 1 95 ? 17.958 6.584 43.720 1.00 127.98 150 PHE A CA 1
ATOM 793 C C . PHE A 1 95 ? 19.245 6.423 42.940 1.00 125.06 150 PHE A C 1
ATOM 794 O O . PHE A 1 95 ? 20.301 6.665 43.455 1.00 111.31 150 PHE A O 1
ATOM 802 N N . ASN A 1 96 ? 19.112 6.012 41.694 1.00 127.84 151 ASN A N 1
ATOM 803 C CA . ASN A 1 96 ? 20.257 5.870 40.784 1.00 117.34 151 ASN A CA 1
ATOM 804 C C . ASN A 1 96 ? 20.919 7.173 40.554 1.00 126.51 151 ASN A C 1
ATOM 805 O O . ASN A 1 96 ? 22.118 7.311 40.781 1.00 147.50 151 ASN A O 1
ATOM 810 N N . ASN A 1 97 ? 20.129 8.149 40.155 1.00 129.81 152 ASN A N 1
ATOM 811 C CA . ASN A 1 97 ? 20.655 9.477 39.793 1.00 137.30 152 ASN A CA 1
ATOM 812 C C . ASN A 1 97 ? 21.277 10.280 40.921 1.00 130.10 152 ASN A C 1
ATOM 813 O O . ASN A 1 97 ? 21.930 11.266 40.670 1.00 141.26 152 ASN A O 1
ATOM 818 N N . CYS A 1 98 ? 21.076 9.858 42.155 1.00 131.82 153 CYS A N 1
ATOM 819 C CA . CYS A 1 98 ? 21.689 10.541 43.303 1.00 127.64 153 CYS A CA 1
ATOM 820 C C . CYS A 1 98 ? 22.393 9.609 44.303 1.00 110.44 153 CYS A C 1
ATOM 821 O O . CYS A 1 98 ? 22.756 10.039 45.362 1.00 107.61 153 CYS A O 1
ATOM 824 N N . MET A 1 99 ? 22.614 8.359 43.921 1.00 115.48 154 MET A N 1
ATOM 825 C CA . MET A 1 99 ? 23.221 7.357 44.794 1.00 109.60 154 MET A CA 1
ATOM 826 C C . MET A 1 99 ? 24.594 7.749 45.314 1.00 129.64 154 MET A C 1
ATOM 827 O O . MET A 1 99 ? 24.914 7.511 46.468 1.00 131.48 154 MET A O 1
ATOM 832 N N . PHE A 1 100 ? 25.391 8.358 44.444 1.00 147.89 155 PHE A N 1
ATOM 833 C CA . PHE A 1 100 ? 26.728 8.867 44.782 1.00 134.56 155 PHE A CA 1
ATOM 834 C C . PHE A 1 100 ? 26.727 9.923 45.889 1.00 153.61 155 PHE A C 1
ATOM 835 O O . PHE A 1 100 ? 27.575 9.883 46.775 1.00 162.75 155 PHE A O 1
ATOM 843 N N . ILE A 1 101 ? 25.755 10.833 45.852 1.00 154.78 156 ILE A N 1
ATOM 844 C CA . ILE A 1 101 ? 25.556 11.829 46.912 1.00 145.01 156 ILE A CA 1
ATOM 845 C C . ILE A 1 101 ? 25.241 11.169 48.247 1.00 138.08 156 ILE A C 1
ATOM 846 O O . ILE A 1 101 ? 25.627 11.642 49.285 1.00 151.72 156 ILE A O 1
ATOM 851 N N . PHE A 1 102 ? 24.552 10.047 48.204 1.00 152.66 157 PHE A N 1
ATOM 852 C CA . PHE A 1 102 ? 23.999 9.420 49.400 1.00 159.07 157 PHE A CA 1
ATOM 853 C C . PHE A 1 102 ? 25.034 8.764 50.321 1.00 155.84 157 PHE A C 1
ATOM 854 O O . PHE A 1 102 ? 25.974 8.127 49.866 1.00 151.43 157 PHE A O 1
ATOM 862 N N . GLU A 1 103 ? 24.802 8.907 51.621 1.00 142.04 158 GLU A N 1
ATOM 863 C CA . GLU A 1 103 ? 25.587 8.223 52.634 1.00 154.13 158 GLU A CA 1
ATOM 864 C C . GLU A 1 103 ? 25.306 6.722 52.601 1.00 152.78 158 GLU A C 1
ATOM 865 O O . GLU A 1 103 ? 24.175 6.301 52.404 1.00 149.75 158 GLU A O 1
ATOM 871 N N . SER A 1 104 ? 26.335 5.925 52.833 1.00 145.65 159 SER A N 1
ATOM 872 C CA . SER A 1 104 ? 26.236 4.477 52.713 1.00 133.80 159 SER A CA 1
ATOM 873 C C . SER A 1 104 ? 25.178 3.866 53.616 1.00 145.74 159 SER A C 1
ATOM 874 O O . SER A 1 104 ? 24.538 2.854 53.267 1.00 152.03 159 SER A O 1
ATOM 877 N N . CYS A 1 105 ? 25.002 4.476 54.779 1.00 159.62 160 CYS A N 1
ATOM 878 C CA . CYS A 1 105 ? 24.006 4.033 55.769 1.00 164.47 160 CYS A CA 1
ATOM 879 C C . CYS A 1 105 ? 22.603 4.008 55.222 1.00 147.46 160 CYS A C 1
ATOM 880 O O . CYS A 1 105 ? 21.817 3.098 55.505 1.00 149.10 160 CYS A O 1
ATOM 883 N N . PHE A 1 106 ? 22.303 5.009 54.417 1.00 135.61 161 PHE A N 1
ATOM 884 C CA . PHE A 1 106 ? 21.009 5.069 53.733 1.00 128.30 161 PHE A CA 1
ATOM 885 C C . PHE A 1 106 ? 20.948 4.014 52.637 1.00 118.25 161 PHE A C 1
ATOM 886 O O . PHE A 1 106 ? 20.116 3.129 52.637 1.00 133.89 161 PHE A O 1
ATOM 894 N N . ILE A 1 107 ? 21.875 4.111 51.723 1.00 133.07 162 ILE A N 1
ATOM 895 C CA . ILE A 1 107 ? 22.015 3.178 50.615 1.00 135.62 162 ILE A CA 1
ATOM 896 C C . ILE A 1 107 ? 21.776 1.740 51.023 1.00 130.85 162 ILE A C 1
ATOM 897 O O . ILE A 1 107 ? 21.134 0.988 50.299 1.00 130.87 162 ILE A O 1
ATOM 902 N N . GLU A 1 108 ? 22.337 1.347 52.149 1.00 142.41 163 GLU A N 1
ATOM 903 C CA . GLU A 1 108 ? 22.209 -0.049 52.585 1.00 161.07 163 GLU A CA 1
ATOM 904 C C . GLU A 1 108 ? 20.788 -0.394 52.976 1.00 151.17 163 GLU A C 1
ATOM 905 O O . GLU A 1 108 ? 20.306 -1.487 52.689 1.00 167.00 163 GLU A O 1
ATOM 911 N N . MET A 1 109 ? 20.119 0.547 53.627 1.00 146.58 164 MET A N 1
ATOM 912 C CA . MET A 1 109 ? 18.739 0.325 54.046 1.00 138.93 164 MET A CA 1
ATOM 913 C C . MET A 1 109 ? 17.782 0.481 52.864 1.00 128.73 164 MET A C 1
ATOM 914 O O . MET A 1 109 ? 16.803 -0.258 52.754 1.00 138.18 164 MET A O 1
ATOM 919 N N . VAL A 1 110 ? 18.064 1.445 51.998 1.00 113.26 165 VAL A N 1
ATOM 920 C CA . VAL A 1 110 ? 17.352 1.595 50.747 1.00 99.31 165 VAL A CA 1
ATOM 921 C C . VAL A 1 110 ? 17.411 0.284 49.976 1.00 113.76 165 VAL A C 1
ATOM 922 O O . VAL A 1 110 ? 16.436 -0.166 49.415 1.00 112.41 165 VAL A O 1
ATOM 926 N N . PHE A 1 111 ? 18.577 -0.325 49.964 1.00 126.65 166 PHE A N 1
ATOM 927 C CA . PHE A 1 111 ? 18.794 -1.615 49.324 1.00 121.14 166 PHE A CA 1
ATOM 928 C C . PHE A 1 111 ? 17.875 -2.674 49.884 1.00 114.35 166 PHE A C 1
ATOM 929 O O . PHE A 1 111 ? 17.325 -3.480 49.135 1.00 120.32 166 PHE A O 1
ATOM 937 N N . SER A 1 112 ? 17.714 -2.679 51.191 1.00 103.24 167 SER A N 1
ATOM 938 C CA . SER A 1 112 ? 16.746 -3.566 51.841 1.00 132.93 167 SER A CA 1
ATOM 939 C C . SER A 1 112 ? 15.330 -3.401 51.284 1.00 141.23 167 SER A C 1
ATOM 940 O O . SER A 1 112 ? 14.666 -4.364 50.942 1.00 160.45 167 SER A O 1
ATOM 943 N N . LYS A 1 113 ? 14.901 -2.158 51.175 1.00 138.02 168 LYS A N 1
ATOM 944 C CA . LYS A 1 113 ? 13.634 -1.811 50.538 1.00 129.34 168 LYS A CA 1
ATOM 945 C C . LYS A 1 113 ? 13.529 -2.347 49.114 1.00 130.47 168 LYS A C 1
ATOM 946 O O . LYS A 1 113 ? 12.625 -3.077 48.783 1.00 143.29 168 LYS A O 1
ATOM 952 N N . VAL A 1 114 ? 14.491 -1.991 48.289 1.00 142.33 169 VAL A N 1
ATOM 953 C CA . VAL A 1 114 ? 14.450 -2.285 46.861 1.00 139.14 169 VAL A CA 1
ATOM 954 C C . VAL A 1 114 ? 14.561 -3.773 46.550 1.00 122.87 169 VAL A C 1
ATOM 955 O O . VAL A 1 114 ? 14.269 -4.198 45.437 1.00 138.55 169 VAL A O 1
ATOM 959 N N . ILE A 1 115 ? 14.980 -4.566 47.513 1.00 109.45 170 ILE A N 1
ATOM 960 C CA . ILE A 1 115 ? 15.261 -5.955 47.250 1.00 129.08 170 ILE A CA 1
ATOM 961 C C . ILE A 1 115 ? 13.985 -6.789 47.132 1.00 144.06 170 ILE A C 1
ATOM 962 O O . ILE A 1 115 ? 13.961 -7.775 46.417 1.00 153.05 170 ILE A O 1
ATOM 967 N N . LEU A 1 116 ? 12.938 -6.404 47.844 1.00 167.58 171 LEU A N 1
ATOM 968 C CA . LEU A 1 116 ? 11.626 -7.040 47.686 1.00 190.44 171 LEU A CA 1
ATOM 969 C C . LEU A 1 116 ? 10.965 -6.658 46.362 1.00 198.68 171 LEU A C 1
ATOM 970 O O . LEU A 1 116 ? 10.452 -7.508 45.638 1.00 200.15 171 LEU A O 1
ATOM 975 N N . ASN A 1 117 ? 10.986 -5.363 46.067 1.00 199.84 172 ASN A N 1
ATOM 976 C CA . ASN A 1 117 ? 10.217 -4.783 44.960 1.00 198.82 172 ASN A CA 1
ATOM 977 C C . ASN A 1 117 ? 10.889 -4.863 43.587 1.00 197.57 172 ASN A C 1
ATOM 978 O O . ASN A 1 117 ? 10.651 -4.011 42.731 1.00 213.13 172 ASN A O 1
ATOM 983 N N . LEU A 1 118 ? 11.725 -5.870 43.380 1.00 198.83 173 LEU A N 1
ATOM 984 C CA . LEU A 1 118 ? 12.295 -6.142 42.050 1.00 203.37 173 LEU A CA 1
ATOM 985 C C . LEU A 1 118 ? 11.437 -7.152 41.270 1.00 204.81 173 LEU A C 1
ATOM 986 O O . LEU A 1 118 ? 11.716 -7.446 40.110 1.00 187.31 173 LEU A O 1
ATOM 991 N N . ASP A 1 119 ? 10.390 -7.654 41.926 1.00 198.38 174 ASP A N 1
ATOM 992 C CA . ASP A 1 119 ? 9.437 -8.619 41.352 1.00 182.88 174 ASP A CA 1
ATOM 993 C C . ASP A 1 119 ? 9.037 -8.252 39.924 1.00 171.31 174 ASP A C 1
ATOM 994 O O . ASP A 1 119 ? 9.030 -9.091 39.038 1.00 172.64 174 ASP A O 1
ATOM 999 N N . LYS A 1 120 ? 8.710 -6.985 39.721 1.00 164.20 175 LYS A N 1
ATOM 1000 C CA . LYS A 1 120 ? 8.203 -6.503 38.436 1.00 166.18 175 LYS A CA 1
ATOM 1001 C C . LYS A 1 120 ? 9.278 -6.503 37.370 1.00 158.92 175 LYS A C 1
ATOM 1002 O O . LYS A 1 120 ? 9.029 -6.980 36.246 1.00 177.78 175 LYS A O 1
ATOM 1008 N N . TYR A 1 121 ? 10.453 -5.969 37.716 1.00 125.72 176 TYR A N 1
ATOM 1009 C CA . TYR A 1 121 ? 11.612 -5.975 36.789 1.00 122.24 176 TYR A CA 1
ATOM 1010 C C . TYR A 1 121 ? 11.962 -7.375 36.291 1.00 125.97 176 TYR A C 1
ATOM 1011 O O . TYR A 1 121 ? 12.415 -7.524 35.194 1.00 127.84 176 TYR A O 1
ATOM 1020 N N . ASN A 1 122 ? 11.751 -8.385 37.124 1.00 149.45 177 ASN A N 1
ATOM 1021 C CA . ASN A 1 122 ? 12.111 -9.754 36.803 1.00 138.22 177 ASN A CA 1
ATOM 1022 C C . ASN A 1 122 ? 11.165 -10.320 35.811 1.00 136.48 177 ASN A C 1
ATOM 1023 O O . ASN A 1 122 ? 11.575 -10.719 34.732 1.00 152.64 177 ASN A O 1
ATOM 1028 N N . THR A 1 123 ? 9.888 -10.340 36.150 1.00 155.73 178 THR A N 1
ATOM 1029 C CA . THR A 1 123 ? 8.851 -10.888 35.219 1.00 169.28 178 THR A CA 1
ATOM 1030 C C . THR A 1 123 ? 8.952 -10.179 33.878 1.00 145.09 178 THR A C 1
ATOM 1031 O O . THR A 1 123 ? 8.768 -10.772 32.841 1.00 167.98 178 THR A O 1
ATOM 1035 N N . LEU A 1 124 ? 9.285 -8.910 33.936 1.00 128.61 179 LEU A N 1
ATOM 1036 C CA . LEU A 1 124 ? 9.511 -8.120 32.750 1.00 126.64 179 LEU A CA 1
ATOM 1037 C C . LEU A 1 124 ? 10.708 -8.591 31.940 1.00 136.91 179 LEU A C 1
ATOM 1038 O O . LEU A 1 124 ? 10.742 -8.455 30.734 1.00 138.63 179 LEU A O 1
ATOM 1043 N N . ARG A 1 125 ? 11.725 -9.094 32.607 1.00 160.92 180 ARG A N 1
ATOM 1044 C CA . ARG A 1 125 ? 12.944 -9.537 31.926 1.00 167.87 180 ARG A CA 1
ATOM 1045 C C . ARG A 1 125 ? 12.706 -10.819 31.143 1.00 146.03 180 ARG A C 1
ATOM 1046 O O . ARG A 1 125 ? 13.296 -11.019 30.099 1.00 161.39 180 ARG A O 1
ATOM 1054 N N . TYR A 1 126 ? 11.834 -11.676 31.653 1.00 146.38 181 TYR A N 1
ATOM 1055 C CA . TYR A 1 126 ? 11.483 -12.932 30.979 1.00 142.64 181 TYR A CA 1
ATOM 1056 C C . TYR A 1 126 ? 11.036 -12.699 29.556 1.00 170.82 181 TYR A C 1
ATOM 1057 O O . TYR A 1 126 ? 11.474 -13.417 28.628 1.00 195.16 181 TYR A O 1
ATOM 1066 N N . TYR A 1 127 ? 10.170 -11.695 29.378 1.00 155.13 182 TYR A N 1
ATOM 1067 C CA . TYR A 1 127 ? 9.548 -11.428 28.074 1.00 138.14 182 TYR A CA 1
ATOM 1068 C C . TYR A 1 127 ? 10.506 -10.838 27.052 1.00 133.10 182 TYR A C 1
ATOM 1069 O O . TYR A 1 127 ? 10.212 -10.798 25.864 1.00 143.39 182 TYR A O 1
ATOM 1078 N N . GLY A 1 128 ? 11.672 -10.419 27.512 1.00 135.32 183 GLY A N 1
ATOM 1079 C CA . GLY A 1 128 ? 12.768 -10.065 26.605 1.00 137.30 183 GLY A CA 1
ATOM 1080 C C . GLY A 1 128 ? 13.235 -11.280 25.807 1.00 167.09 183 GLY A C 1
ATOM 1081 O O . GLY A 1 128 ? 13.577 -11.199 24.621 1.00 167.53 183 GLY A O 1
ATOM 1082 N N . ASN A 1 129 ? 13.203 -12.427 26.469 1.00 192.52 184 ASN A N 1
ATOM 1083 C CA . ASN A 1 129 ? 13.616 -13.688 25.871 1.00 196.67 184 ASN A CA 1
ATOM 1084 C C . ASN A 1 129 ? 12.495 -14.423 25.148 1.00 196.20 184 ASN A C 1
ATOM 1085 O O . ASN A 1 129 ? 12.743 -15.450 24.518 1.00 231.77 184 ASN A O 1
ATOM 1090 N N . GLU A 1 130 ? 11.276 -13.890 25.204 1.00 162.10 185 GLU A N 1
ATOM 1091 C CA . GLU A 1 130 ? 10.157 -14.407 24.368 1.00 139.88 185 GLU A CA 1
ATOM 1092 C C . GLU A 1 130 ? 10.469 -14.341 22.879 1.00 129.75 185 GLU A C 1
ATOM 1093 O O . GLU A 1 130 ? 9.926 -15.097 22.093 1.00 131.78 185 GLU A O 1
ATOM 1099 N N . SER A 1 131 ? 11.365 -13.437 22.510 1.00 128.86 186 SER A N 1
ATOM 1100 C CA . SER A 1 131 ? 11.859 -13.368 21.150 1.00 135.41 186 SER A CA 1
ATOM 1101 C C . SER A 1 131 ? 12.876 -14.475 20.858 1.00 156.82 186 SER A C 1
ATOM 1102 O O . SER A 1 131 ? 12.898 -15.095 19.787 1.00 159.21 186 SER A O 1
ATOM 1105 N N . ILE A 1 132 ? 13.730 -14.708 21.835 1.00 167.02 187 ILE A N 1
ATOM 1106 C CA . ILE A 1 132 ? 14.802 -15.689 21.701 1.00 161.64 187 ILE A CA 1
ATOM 1107 C C . ILE A 1 132 ? 14.253 -17.084 21.833 1.00 145.11 187 ILE A C 1
ATOM 1108 O O . ILE A 1 132 ? 14.587 -17.961 21.067 1.00 146.33 187 ILE A O 1
ATOM 1113 N N . ARG A 1 133 ? 13.368 -17.269 22.807 1.00 134.92 188 ARG A N 1
ATOM 1114 C CA . ARG A 1 133 ? 12.735 -18.560 23.014 1.00 149.83 188 ARG A CA 1
ATOM 1115 C C . ARG A 1 133 ? 12.174 -19.008 21.671 1.00 142.64 188 ARG A C 1
ATOM 1116 O O . ARG A 1 133 ? 12.277 -20.178 21.302 1.00 141.76 188 ARG A O 1
ATOM 1124 N N . MET A 1 134 ? 11.587 -18.064 20.938 1.00 139.97 189 MET A N 1
ATOM 1125 C CA . MET A 1 134 ? 11.036 -18.362 19.627 1.00 142.02 189 MET A CA 1
ATOM 1126 C C . MET A 1 134 ? 12.130 -18.732 18.621 1.00 132.18 189 MET A C 1
ATOM 1127 O O . MET A 1 134 ? 11.990 -19.708 17.906 1.00 125.73 189 MET A O 1
ATOM 1132 N N . PHE A 1 135 ? 13.199 -17.943 18.578 1.00 141.32 190 PHE A N 1
ATOM 1133 C CA . PHE A 1 135 ? 14.333 -18.210 17.669 1.00 149.73 190 PHE A CA 1
ATOM 1134 C C . PHE A 1 135 ? 14.952 -19.585 17.802 1.00 138.94 190 PHE A C 1
ATOM 1135 O O . PHE A 1 135 ? 15.246 -20.228 16.794 1.00 115.62 190 PHE A O 1
ATOM 1143 N N . VAL A 1 136 ? 15.142 -20.020 19.049 1.00 137.45 191 VAL A N 1
ATOM 1144 C CA . VAL A 1 136 ? 15.684 -21.360 19.322 1.00 137.99 191 VAL A CA 1
ATOM 1145 C C . VAL A 1 136 ? 14.732 -22.438 18.858 1.00 134.45 191 VAL A C 1
ATOM 1146 O O . VAL A 1 136 ? 15.167 -23.342 18.161 1.00 160.20 191 VAL A O 1
ATOM 1150 N N . ASN A 1 137 ? 13.453 -22.311 19.194 1.00 119.62 192 ASN A N 1
ATOM 1151 C CA . ASN A 1 137 ? 12.459 -23.275 18.751 1.00 124.83 192 ASN A CA 1
ATOM 1152 C C . ASN A 1 137 ? 12.594 -23.493 17.246 1.00 116.52 192 ASN A C 1
ATOM 1153 O O . ASN A 1 137 ? 12.553 -24.628 16.771 1.00 135.15 192 ASN A O 1
ATOM 1158 N N . MET A 1 138 ? 12.760 -22.403 16.498 1.00 120.64 193 MET A N 1
ATOM 1159 C CA . MET A 1 138 ? 12.915 -22.500 15.071 1.00 139.57 193 MET A CA 1
ATOM 1160 C C . MET A 1 138 ? 14.096 -23.391 14.737 1.00 133.70 193 MET A C 1
ATOM 1161 O O . MET A 1 138 ? 13.971 -24.308 13.929 1.00 147.62 193 MET A O 1
ATOM 1166 N N . LEU A 1 139 ? 15.234 -23.090 15.351 1.00 126.57 194 LEU A N 1
ATOM 1167 C CA . LEU A 1 139 ? 16.472 -23.847 15.159 1.00 124.97 194 LEU A CA 1
ATOM 1168 C C . LEU A 1 139 ? 16.317 -25.319 15.555 1.00 131.25 194 LEU A C 1
ATOM 1169 O O . LEU A 1 139 ? 16.518 -26.227 14.754 1.00 131.87 194 LEU A O 1
ATOM 1174 N N . ILE A 1 140 ? 15.892 -25.535 16.787 1.00 130.32 195 ILE A N 1
ATOM 1175 C CA . ILE A 1 140 ? 15.487 -26.863 17.277 1.00 128.81 195 ILE A CA 1
ATOM 1176 C C . ILE A 1 140 ? 14.586 -27.625 16.317 1.00 123.71 195 ILE A C 1
ATOM 1177 O O . ILE A 1 140 ? 14.709 -28.826 16.183 1.00 150.99 195 ILE A O 1
ATOM 1182 N N . LEU A 1 141 ? 13.681 -26.924 15.670 1.00 123.07 196 LEU A N 1
ATOM 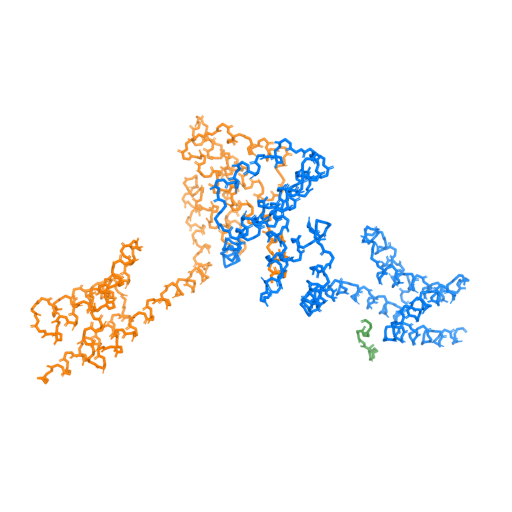1183 C CA . LEU A 1 141 ? 12.777 -27.536 14.690 1.00 135.92 196 LEU A CA 1
ATOM 1184 C C . LEU A 1 141 ? 13.417 -27.766 13.350 1.00 126.57 196 LEU A C 1
ATOM 1185 O O . LEU A 1 141 ? 13.120 -28.724 12.664 1.00 137.39 196 LEU A O 1
ATOM 1190 N N . PHE A 1 142 ? 14.279 -26.857 12.964 1.00 132.37 197 PHE A N 1
ATOM 1191 C CA . PHE A 1 142 ? 14.977 -26.976 11.683 1.00 147.19 197 PHE A CA 1
ATOM 1192 C C . PHE A 1 142 ? 15.964 -28.117 11.659 1.00 147.57 197 PHE A C 1
ATOM 1193 O O . PHE A 1 142 ? 16.086 -28.812 10.643 1.00 152.57 197 PHE A O 1
ATOM 1201 N N . ILE A 1 143 ? 16.662 -28.299 12.775 1.00 141.43 198 ILE A N 1
ATOM 1202 C CA . ILE A 1 143 ? 17.564 -29.437 12.940 1.00 129.57 198 ILE A CA 1
ATOM 1203 C C . ILE A 1 143 ? 16.756 -30.715 13.027 1.00 113.89 198 ILE A C 1
ATOM 1204 O O . ILE A 1 143 ? 17.112 -31.697 12.411 1.00 132.69 198 ILE A O 1
ATOM 1209 N N . GLN A 1 144 ? 15.638 -30.677 13.723 1.00 116.14 199 GLN A N 1
ATOM 1210 C CA . GLN A 1 144 ? 14.753 -31.839 13.868 1.00 140.18 199 GLN A CA 1
ATOM 1211 C C . GLN A 1 144 ? 14.167 -32.327 12.538 1.00 153.18 199 GLN A C 1
ATOM 1212 O O . GLN A 1 144 ? 13.789 -33.493 12.406 1.00 153.30 199 GLN A O 1
ATOM 1218 N N . ARG A 1 145 ? 14.124 -31.424 11.562 1.00 168.40 200 ARG A N 1
ATOM 1219 C CA . ARG A 1 145 ? 13.716 -31.731 10.179 1.00 164.47 200 ARG A CA 1
ATOM 1220 C C . ARG A 1 145 ? 14.932 -31.818 9.242 1.00 154.69 200 ARG A C 1
ATOM 1221 O O . ARG A 1 145 ? 14.806 -31.831 8.022 1.00 125.62 200 ARG A O 1
ATOM 1229 N N . GLN A 1 146 ? 16.099 -31.945 9.862 1.00 162.91 201 GLN A N 1
ATOM 1230 C CA . GLN A 1 146 ? 17.389 -31.946 9.191 1.00 169.52 201 GLN A CA 1
ATOM 1231 C C . GLN A 1 146 ? 17.488 -30.940 8.051 1.00 156.54 201 GLN A C 1
ATOM 1232 O O . GLN A 1 146 ? 17.885 -31.267 6.929 1.00 166.63 201 GLN A O 1
ATOM 1238 N N . GLU A 1 147 ? 17.123 -29.707 8.355 1.00 149.65 202 GLU A N 1
ATOM 1239 C CA . GLU A 1 147 ? 17.295 -28.603 7.405 1.00 162.07 202 GLU A CA 1
ATOM 1240 C C . GLU A 1 147 ? 18.456 -27.740 7.849 1.00 145.79 202 GLU A C 1
ATOM 1241 O O . GLU A 1 147 ? 18.296 -26.556 8.100 1.00 139.60 202 GLU A O 1
ATOM 1247 N N . TYR A 1 148 ? 19.618 -28.375 7.941 1.00 141.50 203 TYR A N 1
ATOM 1248 C CA . TYR A 1 148 ? 20.868 -27.720 8.342 1.00 154.19 203 TYR A CA 1
ATOM 1249 C C . TYR A 1 148 ? 21.140 -26.362 7.689 1.00 136.38 203 TYR A C 1
ATOM 1250 O O . TYR A 1 148 ? 21.627 -25.450 8.336 1.00 132.12 203 TYR A O 1
ATOM 1259 N N . ASP A 1 149 ? 20.805 -26.254 6.407 1.00 152.18 204 ASP A N 1
ATOM 1260 C CA . ASP A 1 149 ? 20.980 -25.015 5.648 1.00 154.07 204 ASP A CA 1
ATOM 1261 C C . ASP A 1 149 ? 20.053 -23.925 6.166 1.00 159.89 204 ASP A C 1
ATOM 1262 O O . ASP A 1 149 ? 20.504 -22.840 6.526 1.00 147.96 204 ASP A O 1
ATOM 1267 N N . LYS A 1 150 ? 18.765 -24.245 6.229 1.00 160.68 205 LYS A N 1
ATOM 1268 C CA . LYS A 1 150 ? 17.754 -23.338 6.799 1.00 156.65 205 LYS A CA 1
ATOM 1269 C C . LYS A 1 150 ? 18.174 -22.821 8.169 1.00 158.28 205 LYS A C 1
ATOM 1270 O O . LYS A 1 150 ? 18.185 -21.623 8.416 1.00 168.80 205 LYS A O 1
ATOM 1276 N N . ALA A 1 151 ? 18.531 -23.750 9.043 1.00 158.79 206 ALA A N 1
ATOM 1277 C CA . ALA A 1 151 ? 18.998 -23.430 10.387 1.00 144.49 206 ALA A CA 1
ATOM 1278 C C . ALA A 1 151 ? 20.206 -22.509 10.371 1.00 130.18 206 ALA A C 1
ATOM 1279 O O . ALA A 1 151 ? 20.294 -21.597 11.168 1.00 124.28 206 ALA A O 1
ATOM 1281 N N . SER A 1 152 ? 21.117 -22.751 9.448 1.00 136.95 207 SER A N 1
ATOM 1282 C CA . SER A 1 152 ? 22.343 -21.955 9.349 1.00 156.78 207 SER A CA 1
ATOM 1283 C C . SER A 1 152 ? 22.047 -20.533 8.874 1.00 170.41 207 SER A C 1
ATOM 1284 O O . SER A 1 152 ? 22.721 -19.579 9.271 1.00 151.59 207 SER A O 1
ATOM 1287 N N . GLU A 1 153 ? 21.038 -20.420 8.010 1.00 177.70 208 GLU A N 1
ATOM 1288 C CA . GLU A 1 153 ? 20.577 -19.121 7.490 1.00 167.94 208 GLU A CA 1
ATOM 1289 C C . GLU A 1 153 ? 19.978 -18.269 8.608 1.00 158.98 208 GLU A C 1
ATOM 1290 O O . GLU A 1 153 ? 20.328 -17.101 8.775 1.00 174.01 208 GLU A O 1
ATOM 1296 N N . ILE A 1 154 ? 19.097 -18.882 9.380 1.00 143.01 209 ILE A N 1
ATOM 1297 C CA . ILE A 1 154 ? 18.531 -18.258 10.566 1.00 130.57 209 ILE A CA 1
ATOM 1298 C C . ILE A 1 154 ? 19.625 -17.656 11.436 1.00 147.06 209 ILE A C 1
ATOM 1299 O O . ILE A 1 154 ? 19.552 -16.501 11.803 1.00 155.66 209 ILE A O 1
ATOM 1304 N N . LEU A 1 155 ? 20.634 -18.458 11.752 1.00 156.87 210 LEU A N 1
ATOM 1305 C CA . LEU A 1 155 ? 21.739 -18.046 12.638 1.00 161.61 210 LEU A CA 1
ATOM 1306 C C . LEU A 1 155 ? 22.493 -16.850 12.095 1.00 151.69 210 LEU A C 1
ATOM 1307 O O . LEU A 1 155 ? 22.612 -15.837 12.753 1.00 141.64 210 LEU A O 1
ATOM 1312 N N . ALA A 1 156 ? 23.007 -17.010 10.886 1.00 170.35 211 ALA A N 1
ATOM 1313 C CA . ALA A 1 156 ? 23.709 -15.947 10.178 1.00 171.80 211 ALA A CA 1
ATOM 1314 C C . ALA A 1 156 ? 22.896 -14.659 10.157 1.00 179.37 211 ALA A C 1
ATOM 1315 O O . ALA A 1 156 ? 23.438 -13.568 10.325 1.00 194.83 211 ALA A O 1
ATOM 1317 N N . LYS A 1 157 ? 21.597 -14.800 9.944 1.00 172.81 212 LYS A N 1
ATOM 1318 C CA . LYS A 1 157 ? 20.698 -13.651 9.921 1.00 184.03 212 LYS A CA 1
ATOM 1319 C C . LYS A 1 157 ? 20.579 -12.997 11.296 1.00 181.02 212 LYS A C 1
ATOM 1320 O O . LYS A 1 157 ? 20.793 -11.800 11.448 1.00 187.75 212 LYS A O 1
ATOM 1326 N N . ILE A 1 158 ? 20.261 -13.809 12.290 1.00 188.62 213 ILE A N 1
ATOM 1327 C CA . ILE A 1 158 ? 20.048 -13.316 13.668 1.00 171.59 213 ILE A CA 1
ATOM 1328 C C . ILE A 1 158 ? 21.315 -12.898 14.394 1.00 146.35 213 ILE A C 1
ATOM 1329 O O . ILE A 1 158 ? 21.227 -12.390 15.476 1.00 133.76 213 ILE A O 1
ATOM 1334 N N . GLU A 1 159 ? 22.482 -13.154 13.829 1.00 160.86 214 GLU A N 1
ATOM 1335 C CA . GLU A 1 159 ? 23.730 -12.618 14.400 1.00 180.81 214 GLU A CA 1
ATOM 1336 C C . GLU A 1 159 ? 24.063 -11.273 13.770 1.00 186.65 214 GLU A C 1
ATOM 1337 O O . GLU A 1 159 ? 24.709 -10.431 14.385 1.00 187.11 214 GLU A O 1
ATOM 1343 N N . ASP A 1 160 ? 23.614 -11.092 12.536 1.00 189.70 215 ASP A N 1
ATOM 1344 C CA . ASP A 1 160 ? 23.794 -9.845 11.803 1.0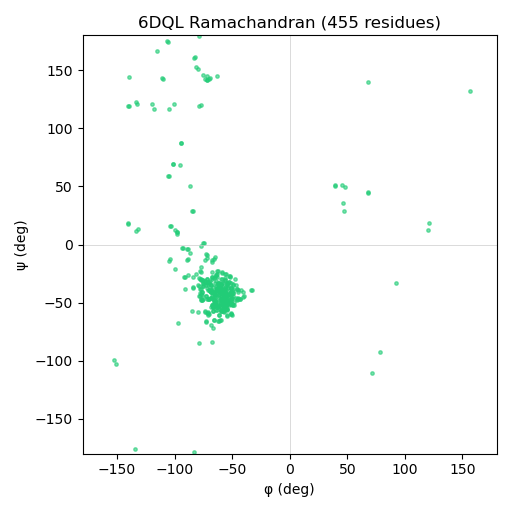0 190.24 215 ASP A CA 1
ATOM 1345 C C . ASP A 1 160 ? 22.998 -8.702 12.417 1.00 195.63 215 ASP A C 1
ATOM 1346 O O . ASP A 1 160 ? 23.500 -7.579 12.511 1.00 209.56 215 ASP A O 1
ATOM 1351 N N . TYR A 1 161 ? 21.770 -8.999 12.830 1.00 199.72 216 TYR A N 1
ATOM 1352 C CA . TYR A 1 161 ? 20.841 -7.976 13.346 1.00 210.71 216 TYR A CA 1
ATOM 1353 C C . TYR A 1 161 ? 20.655 -7.965 14.853 1.00 204.63 216 TYR A C 1
ATOM 1354 O O . TYR A 1 161 ? 20.093 -7.025 15.394 1.00 208.10 216 TYR A O 1
ATOM 1363 N N . GLN A 1 162 ? 21.125 -9.007 15.518 1.00 215.98 217 GLN A N 1
ATOM 1364 C CA . GLN A 1 162 ? 21.279 -8.994 16.972 1.00 233.91 217 GLN A CA 1
ATOM 1365 C C . GLN A 1 162 ? 22.671 -8.464 17.347 1.00 256.91 217 GLN A C 1
ATOM 1366 O O . GLN A 1 162 ? 22.924 -8.106 18.498 1.00 268.10 217 GLN A O 1
ATOM 1372 N N . LEU A 1 163 ? 23.551 -8.377 16.351 1.00 259.95 218 LEU A N 1
ATOM 1373 C CA . LEU A 1 163 ? 24.892 -7.762 16.463 1.00 253.10 218 LEU A CA 1
ATOM 1374 C C . LEU A 1 163 ? 24.973 -6.568 17.430 1.00 261.21 218 LEU A C 1
ATOM 1375 O O . LEU A 1 163 ? 25.952 -6.408 18.164 1.00 267.68 218 LEU A O 1
ATOM 1380 N N . ASN A 1 164 ? 23.932 -5.745 17.410 1.00 260.14 219 ASN A N 1
ATOM 1381 C CA . ASN A 1 164 ? 23.815 -4.556 18.274 1.00 267.82 219 ASN A CA 1
ATOM 1382 C C . ASN A 1 164 ? 23.432 -4.813 19.739 1.00 265.18 219 ASN A C 1
ATOM 1383 O O . ASN A 1 164 ? 23.709 -3.989 20.611 1.00 269.21 219 ASN A O 1
ATOM 1388 N N . ASP A 1 165 ? 22.785 -5.946 19.988 1.00 249.72 220 ASP A N 1
ATOM 1389 C CA . ASP A 1 165 ? 22.108 -6.227 21.270 1.00 236.85 220 ASP A CA 1
ATOM 1390 C C . ASP A 1 165 ? 23.004 -6.250 22.503 1.00 240.40 220 ASP A C 1
ATOM 1391 O O . ASP A 1 165 ? 22.608 -5.769 23.565 1.00 229.53 220 ASP A O 1
ATOM 1396 N N . ASP A 1 166 ? 24.190 -6.830 22.350 1.00 244.72 221 ASP A N 1
ATOM 1397 C CA . ASP A 1 166 ? 25.108 -7.094 23.480 1.00 229.86 221 ASP A CA 1
ATOM 1398 C C . ASP A 1 166 ? 24.402 -7.760 24.674 1.00 207.21 221 ASP A C 1
ATOM 1399 O O . ASP A 1 166 ? 24.512 -7.297 25.809 1.00 206.03 221 ASP A O 1
ATOM 1404 N N . CYS A 1 167 ? 23.661 -8.824 24.390 1.00 192.88 222 CYS A N 1
ATOM 1405 C CA . CYS A 1 167 ? 23.024 -9.650 25.428 1.00 180.49 222 CYS A CA 1
ATOM 1406 C C . CYS A 1 167 ? 23.688 -11.016 25.501 1.00 191.40 222 CYS A C 1
ATOM 1407 O O . CYS A 1 167 ? 24.051 -11.588 24.477 1.00 210.05 222 CYS A O 1
ATOM 1410 N N . LEU A 1 168 ? 23.814 -11.547 26.711 1.00 200.96 223 LEU A N 1
ATOM 1411 C CA . LEU A 1 168 ? 24.552 -12.801 26.937 1.00 206.68 223 LEU A CA 1
ATOM 1412 C C . LEU A 1 168 ? 23.813 -14.030 26.441 1.00 189.33 223 LEU A C 1
ATOM 1413 O O . LEU A 1 168 ? 24.244 -14.680 25.481 1.00 193.98 223 LEU A O 1
ATOM 1418 N N . TYR A 1 169 ? 22.684 -14.321 27.074 1.00 162.00 224 TYR A N 1
ATOM 1419 C CA . TYR A 1 169 ? 21.914 -15.534 26.778 1.00 150.60 224 TYR A CA 1
ATOM 1420 C C . TYR A 1 169 ? 21.590 -15.689 25.304 1.00 151.79 224 TYR A C 1
ATOM 1421 O O . TYR A 1 169 ? 21.422 -16.795 24.807 1.00 159.13 224 TYR A O 1
ATOM 1430 N N . GLU A 1 170 ? 21.517 -14.564 24.621 1.00 166.29 225 GLU A N 1
ATOM 1431 C CA . GLU A 1 170 ? 21.496 -14.547 23.165 1.00 184.36 225 GLU A CA 1
ATOM 1432 C C . GLU A 1 170 ? 22.778 -15.155 22.600 1.00 173.37 225 GLU A C 1
ATOM 1433 O O . GLU A 1 170 ? 22.750 -16.216 21.964 1.00 168.74 225 GLU A O 1
ATOM 1439 N N . ARG A 1 171 ? 23.892 -14.472 22.846 1.00 160.67 226 ARG A N 1
ATOM 1440 C CA . ARG A 1 171 ? 25.182 -14.838 22.264 1.00 168.65 226 ARG A CA 1
ATOM 1441 C C . ARG A 1 171 ? 25.552 -16.269 22.602 1.00 167.69 226 ARG A C 1
ATOM 1442 O O . ARG A 1 171 ? 26.250 -16.926 21.819 1.00 179.91 226 ARG A O 1
ATOM 1450 N N . CYS A 1 172 ? 25.097 -16.736 23.763 1.00 151.67 227 CYS A N 1
ATOM 1451 C CA . CYS A 1 172 ? 25.231 -18.148 24.130 1.00 155.37 227 CYS A CA 1
ATOM 1452 C C . CYS A 1 172 ? 24.514 -19.028 23.120 1.00 155.15 227 CYS A C 1
ATOM 1453 O O . CYS A 1 172 ? 25.140 -19.797 22.395 1.00 165.59 227 CYS A O 1
ATOM 1456 N N . CYS A 1 173 ? 23.204 -18.882 23.063 1.00 156.91 228 CYS A N 1
ATOM 1457 C CA . CYS A 1 173 ? 22.358 -19.679 22.163 1.00 155.88 228 CYS A CA 1
ATOM 1458 C C . CYS A 1 173 ? 22.847 -19.717 20.716 1.00 140.23 228 CYS A C 1
ATOM 1459 O O . CYS A 1 173 ? 22.842 -20.750 20.085 1.00 130.46 228 CYS A O 1
ATOM 1462 N N . VAL A 1 174 ? 23.285 -18.583 20.212 1.00 159.67 229 VAL A N 1
ATOM 1463 C CA . VAL A 1 174 ? 23.781 -18.530 18.838 1.00 177.18 229 VAL A CA 1
ATOM 1464 C C . VAL A 1 174 ? 25.092 -19.298 18.715 1.00 188.14 229 VAL A C 1
ATOM 1465 O O . VAL A 1 174 ? 25.291 -20.007 17.744 1.00 199.90 229 VAL A O 1
ATOM 1469 N N . SER A 1 175 ? 25.963 -19.159 19.710 1.00 182.35 230 SER A N 1
ATOM 1470 C CA . SER A 1 175 ? 27.265 -19.836 19.708 1.00 174.44 230 SER A CA 1
ATOM 1471 C C . SER A 1 175 ? 27.098 -21.348 19.836 1.00 153.45 230 SER A C 1
ATOM 1472 O O . SER A 1 175 ? 27.626 -22.108 19.046 1.00 162.50 230 SER A O 1
ATOM 1475 N N . PHE A 1 176 ? 26.356 -21.757 20.842 1.00 137.52 231 PHE A N 1
ATOM 1476 C CA . PHE A 1 176 ? 26.000 -23.156 21.035 1.00 135.63 231 PHE A CA 1
ATOM 1477 C C . PHE A 1 176 ? 25.445 -23.771 19.768 1.00 131.20 231 PHE A C 1
ATOM 1478 O O . PHE A 1 176 ? 25.803 -24.859 19.402 1.00 169.91 231 PHE A O 1
ATOM 1486 N N . PHE A 1 177 ? 24.538 -23.074 19.122 1.00 130.27 232 PHE A N 1
ATOM 1487 C CA . PHE A 1 177 ? 23.898 -23.577 17.913 1.00 125.85 232 PHE A CA 1
ATOM 1488 C C . PHE A 1 177 ? 24.781 -23.433 16.708 1.00 136.64 232 PHE A C 1
ATOM 1489 O O . PHE A 1 177 ? 24.684 -24.225 15.810 1.00 136.35 232 PHE A O 1
ATOM 1497 N N . ASP A 1 178 ? 25.652 -22.427 16.708 1.00 164.34 233 ASP A N 1
ATOM 1498 C CA . ASP A 1 178 ? 26.723 -22.316 15.699 1.00 174.67 233 ASP A CA 1
ATOM 1499 C C . ASP A 1 178 ? 27.678 -23.490 15.874 1.00 184.38 233 ASP A C 1
ATOM 1500 O O . ASP A 1 178 ? 28.311 -23.931 14.930 1.00 201.54 233 ASP A O 1
ATOM 1505 N N . GLY A 1 179 ? 27.761 -23.987 17.101 1.00 194.25 234 GLY A N 1
ATOM 1506 C CA . GLY A 1 179 ? 28.446 -25.226 17.412 1.00 177.06 234 GLY A CA 1
ATOM 1507 C C . GLY A 1 179 ? 27.702 -26.406 16.828 1.00 171.50 234 GLY A C 1
ATOM 1508 O O . GLY A 1 179 ? 28.147 -27.017 15.873 1.00 183.97 234 GLY A O 1
ATOM 1509 N N . ILE A 1 180 ? 26.539 -26.688 17.383 1.00 154.77 235 ILE A N 1
ATOM 1510 C CA . ILE A 1 180 ? 25.739 -27.874 17.054 1.00 146.77 235 ILE A CA 1
ATOM 1511 C C . ILE A 1 180 ? 25.479 -28.076 15.564 1.00 157.57 235 ILE A C 1
ATOM 1512 O O . ILE A 1 180 ? 25.304 -29.209 15.104 1.00 164.95 235 ILE A O 1
ATOM 1517 N N . ILE A 1 181 ? 25.458 -26.987 14.808 1.00 190.06 236 ILE A N 1
ATOM 1518 C CA . ILE A 1 181 ? 25.412 -27.075 13.331 1.00 202.27 236 ILE A CA 1
ATOM 1519 C C . ILE A 1 181 ? 26.738 -27.621 12.760 1.00 202.03 236 ILE A C 1
ATOM 1520 O O . ILE A 1 181 ? 26.753 -28.489 11.883 1.00 205.97 236 ILE A O 1
ATOM 1525 N N . GLY A 1 182 ? 27.850 -27.097 13.254 1.00 200.49 237 GLY A N 1
ATOM 1526 C CA . GLY A 1 182 ? 29.184 -27.557 12.844 1.00 189.03 237 GLY A CA 1
ATOM 1527 C C . GLY A 1 182 ? 29.430 -29.007 13.216 1.00 180.78 237 GLY A C 1
ATOM 1528 O O . GLY A 1 182 ? 30.032 -29.762 12.454 1.00 193.85 237 GLY A O 1
ATOM 1529 N N . LEU A 1 183 ? 28.935 -29.389 14.387 1.00 182.16 238 LEU A N 1
ATOM 1530 C CA . LEU A 1 183 ? 29.112 -30.745 14.917 1.00 181.71 238 LEU A CA 1
ATOM 1531 C C . LEU A 1 183 ? 28.348 -31.766 14.088 1.00 179.04 238 LEU A C 1
ATOM 1532 O O . LEU A 1 183 ? 28.863 -32.835 13.789 1.00 196.37 238 LEU A O 1
ATOM 1537 N N . ILE A 1 184 ? 27.108 -31.446 13.752 1.00 190.97 239 ILE A N 1
ATOM 1538 C CA . ILE A 1 184 ? 26.288 -32.330 12.918 1.00 196.37 239 ILE A CA 1
ATOM 1539 C C . ILE A 1 184 ? 26.826 -32.363 11.492 1.00 193.82 239 ILE A C 1
ATOM 1540 O O . ILE A 1 184 ? 26.716 -33.370 10.801 1.00 195.09 239 ILE A O 1
ATOM 1545 N N . ASN A 1 185 ? 27.397 -31.245 11.067 1.00 198.38 240 ASN A N 1
ATOM 1546 C CA . ASN A 1 185 ? 28.149 -31.195 9.812 1.00 209.59 240 ASN A CA 1
ATOM 1547 C C . ASN A 1 185 ? 29.359 -32.123 9.864 1.00 215.15 240 ASN A C 1
ATOM 1548 O O . ASN A 1 185 ? 29.525 -32.980 9.001 1.00 231.51 240 ASN A O 1
ATOM 1553 N N . GLY A 1 186 ? 30.176 -31.942 10.893 1.00 218.73 241 GLY A N 1
ATOM 1554 C CA . GLY A 1 186 ? 31.349 -32.798 11.148 1.00 224.33 241 GLY A CA 1
ATOM 1555 C C . GLY A 1 186 ? 32.681 -32.068 11.179 1.00 224.28 241 GLY A C 1
ATOM 1556 O O . GLY A 1 186 ? 33.736 -32.692 11.058 1.00 256.02 241 GLY A O 1
ATOM 1557 N N . LYS A 1 187 ? 32.627 -30.753 11.351 1.00 197.18 242 LYS A N 1
ATOM 1558 C CA . LYS A 1 187 ? 33.817 -29.912 11.416 1.00 195.75 242 LYS A CA 1
ATOM 1559 C C . LYS A 1 187 ? 34.388 -29.932 12.825 1.00 201.62 242 LYS A C 1
ATOM 1560 O O . LYS A 1 187 ? 33.689 -30.259 13.769 1.00 210.75 242 LYS A O 1
ATOM 1566 N N . GLU A 1 188 ? 35.658 -29.562 12.948 1.00 217.15 243 GLU A N 1
ATOM 1567 C CA . GLU A 1 188 ? 36.444 -29.799 14.179 1.00 235.68 243 GLU A CA 1
ATOM 1568 C C . GLU A 1 188 ? 36.063 -28.942 15.389 1.00 243.67 243 GLU A C 1
ATOM 1569 O O . GLU A 1 188 ? 35.680 -29.478 16.433 1.00 265.05 243 GLU A O 1
ATOM 1575 N N . GLY A 1 189 ? 36.186 -27.620 15.250 1.00 229.66 244 GLY A N 1
ATOM 1576 C CA . GLY A 1 189 ? 35.925 -26.664 16.351 1.00 216.60 244 GLY A CA 1
ATOM 1577 C C . GLY A 1 189 ? 34.633 -26.855 17.135 1.00 205.61 244 GLY A C 1
ATOM 1578 O O . GLY A 1 189 ? 34.573 -26.565 18.334 1.00 195.94 244 GLY A O 1
ATOM 1579 N N . ALA A 1 190 ? 33.624 -27.389 16.454 1.00 218.31 245 ALA A N 1
ATOM 1580 C CA . ALA A 1 190 ? 32.250 -27.451 16.959 1.00 235.10 245 ALA A CA 1
ATOM 1581 C C . ALA A 1 190 ? 32.021 -28.377 18.158 1.00 233.83 245 ALA A C 1
ATOM 1582 O O . ALA A 1 190 ? 31.294 -28.020 19.082 1.00 247.13 245 ALA A O 1
ATOM 1584 N N . GLU A 1 191 ? 32.650 -29.544 18.147 1.00 237.20 246 GLU A N 1
ATOM 1585 C CA . GLU A 1 191 ? 32.523 -30.499 19.258 1.00 240.84 246 GLU A CA 1
ATOM 1586 C C . GLU A 1 191 ? 32.799 -29.844 20.610 1.00 227.49 246 GLU A C 1
ATOM 1587 O O . GLU A 1 191 ? 32.072 -30.068 21.575 1.00 229.42 246 GLU A O 1
ATOM 1593 N N . GLN A 1 192 ? 33.834 -29.015 20.647 1.00 217.00 247 GLN A N 1
ATOM 1594 C CA . GLN A 1 192 ? 34.229 -28.300 21.865 1.00 220.91 247 GLN A CA 1
ATOM 1595 C C . GLN A 1 192 ? 33.510 -26.973 21.999 1.00 209.74 247 GLN A C 1
ATOM 1596 O O . GLN A 1 192 ? 33.326 -26.481 23.090 1.00 216.25 247 GLN A O 1
ATOM 1602 N N . LYS A 1 193 ? 33.109 -26.394 20.878 1.00 209.88 248 LYS A N 1
ATOM 1603 C CA . LYS A 1 193 ? 32.372 -25.117 20.873 1.00 201.75 248 LYS A CA 1
ATOM 1604 C C . LYS A 1 193 ? 31.143 -25.155 21.772 1.00 166.83 248 LYS A C 1
ATOM 1605 O O . LYS A 1 193 ? 30.953 -24.281 22.599 1.00 154.63 248 LYS A O 1
ATOM 1611 N N . CYS A 1 194 ? 30.336 -26.189 21.604 1.00 162.60 249 CYS A N 1
ATOM 1612 C CA . CYS A 1 194 ? 29.105 -26.345 22.373 1.00 161.88 249 CYS A CA 1
ATOM 1613 C C . CYS A 1 194 ? 29.365 -26.505 23.864 1.00 181.77 249 CYS A C 1
ATOM 1614 O O . CYS A 1 194 ? 28.629 -25.976 24.696 1.00 181.16 249 CYS A O 1
ATOM 1617 N N . VAL A 1 195 ? 30.417 -27.231 24.207 1.00 175.66 250 VAL A N 1
ATOM 1618 C CA . VAL A 1 195 ? 30.742 -27.436 25.614 1.00 177.33 250 VAL A CA 1
ATOM 1619 C C . VAL A 1 195 ? 31.294 -26.152 26.245 1.00 173.53 250 VAL A C 1
ATOM 1620 O O . VAL A 1 195 ? 31.122 -25.920 27.435 1.00 188.35 250 VAL A O 1
ATOM 1624 N N . GLN A 1 196 ? 31.946 -25.324 25.439 1.00 159.74 251 GLN A N 1
ATOM 1625 C CA . GLN A 1 196 ? 32.521 -24.068 25.916 1.00 165.08 251 GLN A CA 1
ATOM 1626 C C . GLN A 1 196 ? 31.487 -23.193 26.604 1.00 172.77 251 GLN A C 1
ATOM 1627 O O . GLN A 1 196 ? 31.750 -22.612 27.656 1.00 164.03 251 GLN A O 1
ATOM 1633 N N . ILE A 1 197 ? 30.314 -23.098 25.992 1.00 188.97 252 ILE A N 1
ATOM 1634 C CA . ILE A 1 197 ? 29.191 -22.335 26.576 1.00 184.97 252 ILE A CA 1
ATOM 1635 C C . ILE A 1 197 ? 28.556 -23.127 27.728 1.00 178.29 252 ILE A C 1
ATOM 1636 O O . ILE A 1 197 ? 28.138 -22.549 28.727 1.00 174.84 252 ILE A O 1
ATOM 1641 N N . LEU A 1 198 ? 28.513 -24.449 27.578 1.00 159.99 253 LEU A N 1
ATOM 1642 C CA . LEU A 1 198 ? 28.007 -25.332 28.627 1.00 155.26 253 LEU A CA 1
ATOM 1643 C C . LEU A 1 198 ? 28.794 -25.195 29.925 1.00 161.61 253 LEU A C 1
ATOM 1644 O O . LEU A 1 198 ? 28.270 -25.406 31.010 1.00 157.39 253 LEU A O 1
ATOM 1649 N N . GLU A 1 199 ? 30.069 -24.855 29.791 1.00 183.92 254 GLU A N 1
ATOM 1650 C CA . GLU A 1 199 ? 30.908 -24.491 30.937 1.00 197.99 254 GLU A CA 1
ATOM 1651 C C . GLU A 1 199 ? 30.286 -23.320 31.675 1.00 187.26 254 GLU A C 1
ATOM 1652 O O . GLU A 1 199 ? 30.068 -23.378 32.878 1.00 186.13 254 GLU A O 1
ATOM 1658 N N . ILE A 1 200 ? 29.989 -22.278 30.916 1.00 174.43 255 ILE A N 1
ATOM 1659 C CA . ILE A 1 200 ? 29.424 -21.033 31.444 1.00 178.54 255 ILE A CA 1
ATOM 1660 C C . ILE A 1 200 ? 28.128 -21.268 32.226 1.00 180.50 255 ILE A C 1
ATOM 1661 O O . ILE A 1 200 ? 27.907 -20.660 33.273 1.00 175.77 255 ILE A O 1
ATOM 1666 N N . PHE A 1 201 ? 27.291 -22.156 31.711 1.00 182.61 256 PHE A N 1
ATOM 1667 C CA . PHE A 1 201 ? 26.024 -22.497 32.372 1.00 188.41 256 PHE A CA 1
ATOM 1668 C C . PHE A 1 201 ? 26.252 -23.250 33.666 1.00 197.29 256 PHE A C 1
ATOM 1669 O O . PHE A 1 201 ? 25.514 -23.081 34.633 1.00 213.91 256 PHE A O 1
ATOM 1677 N N . GLN A 1 202 ? 27.287 -24.074 33.672 1.00 205.20 257 GLN A N 1
ATOM 1678 C CA . GLN A 1 202 ? 27.704 -24.783 34.882 1.00 224.79 257 GLN A CA 1
ATOM 1679 C C . GLN A 1 202 ? 28.453 -23.864 35.849 1.00 217.61 257 GLN A C 1
ATOM 1680 O O . GLN A 1 202 ? 28.174 -23.845 37.047 1.00 195.60 257 GLN A O 1
ATOM 1686 N N . LEU A 1 203 ? 29.407 -23.119 35.305 1.00 222.50 258 LEU A N 1
ATOM 1687 C CA . LEU A 1 203 ? 30.236 -22.173 36.065 1.00 212.56 258 LEU A CA 1
ATOM 1688 C C . LEU A 1 203 ? 29.401 -21.138 36.796 1.00 196.42 258 LEU A C 1
ATOM 1689 O O . LEU A 1 203 ? 29.514 -20.987 38.011 1.00 201.39 258 LEU A O 1
ATOM 1694 N N . LEU A 1 204 ? 28.543 -20.455 36.047 1.00 176.49 259 LEU A N 1
ATOM 1695 C CA . LEU A 1 204 ? 27.635 -19.445 36.616 1.00 178.04 259 LEU A CA 1
ATOM 1696 C C . LEU A 1 204 ? 26.460 -20.045 37.385 1.00 187.63 259 LEU A C 1
ATOM 1697 O O . LEU A 1 204 ? 25.604 -19.321 37.880 1.00 192.89 259 LEU A O 1
ATOM 1702 N N . ASN A 1 205 ? 26.428 -21.369 37.464 1.00 200.87 260 ASN A N 1
ATOM 1703 C CA . ASN A 1 205 ? 25.512 -22.122 38.328 1.00 202.93 260 ASN A CA 1
ATOM 1704 C C . ASN A 1 205 ? 24.059 -22.016 37.886 1.00 190.43 260 ASN A C 1
ATOM 1705 O O . ASN A 1 205 ? 23.169 -21.802 38.709 1.00 197.73 260 ASN A O 1
ATOM 1710 N N . CYS A 1 206 ? 23.833 -22.160 36.586 1.00 181.16 261 CYS A N 1
ATOM 1711 C CA . CYS A 1 206 ? 22.473 -22.163 36.025 1.00 183.78 261 CYS A CA 1
ATOM 1712 C C . CYS A 1 206 ? 22.048 -23.595 35.742 1.00 179.09 261 CYS A C 1
ATOM 1713 O O . CYS A 1 206 ? 21.893 -24.004 34.595 1.00 176.91 261 CYS A O 1
ATOM 1716 N N . LYS A 1 207 ? 21.847 -24.335 36.818 1.00 187.87 262 LYS A N 1
ATOM 1717 C CA . LYS A 1 207 ? 21.621 -25.794 36.761 1.00 215.50 262 LYS A CA 1
ATOM 1718 C C . LYS A 1 207 ? 20.437 -26.174 35.880 1.00 199.00 262 LYS A C 1
ATOM 1719 O O . LYS A 1 207 ? 20.503 -27.121 35.098 1.00 178.08 262 LYS A O 1
ATOM 1725 N N . THR A 1 208 ? 19.367 -25.406 36.024 1.00 203.67 263 THR A N 1
ATOM 1726 C CA . THR A 1 208 ? 18.150 -25.589 35.235 1.00 210.07 263 THR A CA 1
ATOM 1727 C C . THR A 1 208 ? 18.433 -25.561 33.734 1.00 190.97 263 THR A C 1
ATOM 1728 O O . THR A 1 208 ? 18.192 -26.531 33.030 1.00 180.10 263 THR A O 1
ATOM 1732 N N . ILE A 1 209 ? 18.952 -24.436 33.264 1.00 188.16 264 ILE A N 1
ATOM 1733 C CA . ILE A 1 209 ? 19.206 -24.236 31.831 1.00 179.91 264 ILE A CA 1
ATOM 1734 C C . ILE A 1 209 ? 20.409 -25.042 31.329 1.00 178.15 264 ILE A C 1
ATOM 1735 O O . ILE A 1 209 ? 20.442 -25.461 30.169 1.00 162.58 264 ILE A O 1
ATOM 1740 N N . HIS A 1 210 ? 21.387 -25.231 32.207 1.00 179.62 265 HIS A N 1
ATOM 1741 C CA . HIS A 1 210 ? 22.525 -26.088 31.911 1.00 185.81 265 HIS A CA 1
ATOM 1742 C C . HIS A 1 210 ? 22.025 -27.476 31.534 1.00 171.07 265 HIS A C 1
ATOM 1743 O O . HIS A 1 210 ? 22.432 -28.036 30.527 1.00 166.69 265 HIS A O 1
ATOM 1750 N N . HIS A 1 211 ? 21.136 -28.007 32.363 1.00 168.64 266 HIS A N 1
ATOM 1751 C CA . HIS A 1 211 ? 20.528 -29.318 32.141 1.00 185.57 266 HIS A CA 1
ATOM 1752 C C . HIS A 1 211 ? 19.945 -29.454 30.733 1.00 190.82 266 HIS A C 1
ATOM 1753 O O . HIS A 1 211 ? 20.218 -30.424 30.031 1.00 175.35 266 HIS A O 1
ATOM 1760 N N . MET A 1 212 ? 19.131 -28.480 30.350 1.00 199.24 267 MET A N 1
ATOM 1761 C CA . MET A 1 212 ? 18.442 -28.492 29.051 1.00 189.72 267 MET A CA 1
ATOM 1762 C C . MET A 1 212 ? 19.401 -28.425 27.849 1.00 172.03 267 MET A C 1
ATOM 1763 O O . MET A 1 212 ? 19.309 -29.216 26.901 1.00 158.66 267 MET A O 1
ATOM 1768 N N . PHE A 1 213 ? 20.315 -27.471 27.905 1.00 161.66 268 PHE A N 1
ATOM 1769 C CA . PHE A 1 213 ? 21.342 -27.341 26.868 1.00 154.54 268 PHE A CA 1
ATOM 1770 C C . PHE A 1 213 ? 22.241 -28.572 26.783 1.00 166.54 268 PHE A C 1
ATOM 1771 O O . PHE A 1 213 ? 22.607 -29.006 25.694 1.00 164.83 268 PHE A O 1
ATOM 1779 N N . GLN A 1 214 ? 22.582 -29.129 27.947 1.00 180.49 269 GLN A N 1
ATOM 1780 C CA . GLN A 1 214 ? 23.411 -30.336 28.031 1.00 164.92 269 GLN A CA 1
ATOM 1781 C C . GLN A 1 214 ? 22.682 -31.533 27.442 1.00 156.38 269 GLN A C 1
ATOM 1782 O O . GLN A 1 214 ? 23.088 -32.067 26.419 1.00 155.98 269 GLN A O 1
ATOM 1788 N N . THR A 1 215 ? 21.583 -31.917 28.080 1.00 161.11 270 THR A N 1
ATOM 1789 C CA . THR A 1 215 ? 20.788 -33.084 27.665 1.00 171.25 270 THR A CA 1
ATOM 1790 C C . THR A 1 215 ? 20.484 -33.062 26.168 1.00 165.40 270 THR A C 1
ATOM 1791 O O . THR A 1 215 ? 20.414 -34.101 25.519 1.00 175.90 270 THR A O 1
ATOM 1795 N N . TYR A 1 216 ? 20.293 -31.866 25.635 1.00 163.63 271 TYR A N 1
ATOM 1796 C CA . TYR A 1 216 ? 20.062 -31.680 24.205 1.00 165.67 271 TYR A CA 1
ATOM 1797 C C . TYR A 1 216 ? 21.291 -32.081 23.391 1.00 167.97 271 TYR A C 1
ATOM 1798 O O . TYR A 1 216 ? 21.200 -32.861 22.441 1.00 152.22 271 TYR A O 1
ATOM 1807 N N . LEU A 1 217 ? 22.437 -31.533 23.772 1.00 173.30 272 LEU A N 1
ATOM 1808 C CA . LEU A 1 217 ? 23.702 -31.817 23.081 1.00 161.66 272 LEU A CA 1
ATOM 1809 C C . LEU A 1 217 ? 24.025 -33.306 23.069 1.00 157.25 272 LEU A C 1
ATOM 1810 O O . LEU A 1 217 ? 24.500 -33.842 22.083 1.00 150.90 272 LEU A O 1
ATOM 1815 N N . GLU A 1 218 ? 23.797 -33.946 24.203 1.00 184.74 273 GLU A N 1
ATOM 1816 C CA . GLU A 1 218 ? 23.910 -35.402 24.318 1.00 194.04 273 GLU A CA 1
ATOM 1817 C C . GLU A 1 218 ? 22.961 -36.105 23.356 1.00 187.97 273 GLU A C 1
ATOM 1818 O O . GLU A 1 218 ? 23.356 -37.031 22.661 1.00 206.92 273 GLU A O 1
ATOM 1824 N N . ALA A 1 219 ? 21.721 -35.638 23.324 1.00 185.79 274 ALA A N 1
ATOM 1825 C CA . ALA A 1 219 ? 20.650 -36.241 22.501 1.00 181.35 274 ALA A CA 1
ATOM 1826 C C . ALA A 1 219 ? 20.903 -36.215 20.996 1.00 159.03 274 ALA A C 1
ATOM 1827 O O . ALA A 1 219 ? 20.464 -37.081 20.264 1.00 161.93 274 ALA A O 1
ATOM 1829 N N . ILE A 1 220 ? 21.574 -35.180 20.542 1.00 163.34 275 ILE A N 1
ATOM 1830 C CA . ILE A 1 220 ? 21.937 -35.064 19.119 1.00 168.98 275 ILE A CA 1
ATOM 1831 C C . ILE A 1 220 ? 23.217 -35.832 18.833 1.00 154.89 275 ILE A C 1
ATOM 1832 O O . ILE A 1 220 ? 23.379 -36.419 17.775 1.00 147.43 275 ILE A O 1
ATOM 1837 N N . LYS A 1 221 ? 24.135 -35.787 19.791 1.00 175.49 276 LYS A N 1
ATOM 1838 C CA . LYS A 1 221 ? 25.364 -36.595 19.749 1.00 183.58 276 LYS A CA 1
ATOM 1839 C C . LYS A 1 221 ? 24.973 -38.060 19.595 1.00 184.45 276 LYS A C 1
ATOM 1840 O O . LYS A 1 221 ? 25.540 -38.792 18.782 1.00 189.07 276 LYS A O 1
ATOM 1846 N N . HIS A 1 222 ? 23.970 -38.445 20.375 1.00 188.52 277 HIS A N 1
ATOM 1847 C CA . HIS A 1 222 ? 23.325 -39.760 20.287 1.00 183.43 277 HIS A CA 1
ATOM 1848 C C . HIS A 1 222 ? 22.899 -40.087 18.863 1.00 180.64 277 HIS A C 1
ATOM 1849 O O . HIS A 1 222 ? 23.344 -41.078 18.295 1.00 205.88 277 HIS A O 1
ATOM 1856 N N . LYS A 1 223 ? 22.057 -39.243 18.287 1.00 170.62 278 LYS A N 1
ATOM 1857 C CA . LYS A 1 223 ? 21.547 -39.478 16.933 1.00 179.93 278 LYS A CA 1
ATOM 1858 C C . LYS A 1 223 ? 22.634 -39.461 15.859 1.00 176.48 278 LYS A C 1
ATOM 1859 O O . LYS A 1 223 ? 22.480 -40.092 14.824 1.00 171.90 278 LYS A O 1
ATOM 1865 N N . LEU A 1 224 ? 23.706 -38.720 16.105 1.00 179.54 279 LEU A N 1
ATOM 1866 C CA . LEU A 1 224 ? 24.822 -38.651 15.169 1.00 185.21 279 LEU A CA 1
ATOM 1867 C C . LEU A 1 224 ? 25.840 -39.767 15.388 1.00 214.09 279 LEU A C 1
ATOM 1868 O O . LEU A 1 224 ? 26.769 -39.930 14.586 1.00 222.92 279 LEU A O 1
ATOM 1873 N N . SER A 1 225 ? 25.665 -40.537 16.461 1.00 221.90 280 SER A N 1
ATOM 1874 C CA . SER A 1 225 ? 26.434 -41.747 16.693 1.00 218.63 280 SER A CA 1
ATOM 1875 C C . SER A 1 225 ? 26.071 -42.718 15.593 1.00 212.44 280 SER A C 1
ATOM 1876 O O . SER A 1 225 ? 26.938 -43.403 15.055 1.00 242.05 280 SER A O 1
ATOM 1879 N N . LEU A 1 226 ? 24.785 -42.723 15.239 1.00 181.75 281 LEU A N 1
ATOM 1880 C CA . LEU A 1 226 ? 24.278 -43.470 14.100 1.00 181.84 281 LEU A CA 1
ATOM 1881 C C . LEU A 1 226 ? 24.991 -43.099 12.784 1.00 192.65 281 LEU A C 1
ATOM 1882 O O . LEU A 1 226 ? 25.052 -43.895 11.852 1.00 196.25 281 LEU A O 1
ATOM 1887 N N . GLU A 1 227 ? 25.533 -41.889 12.722 1.00 206.16 282 GLU A N 1
ATOM 1888 C CA . GLU A 1 227 ? 26.424 -41.474 11.637 1.00 215.70 282 GLU A CA 1
ATOM 1889 C C . GLU A 1 227 ? 27.894 -41.762 11.991 1.00 203.61 282 GLU A C 1
ATOM 1890 O O . GLU A 1 227 ? 28.256 -42.878 12.370 1.00 191.05 282 GLU A O 1
ATOM 1896 N N . ASN B 1 1 ? 4.415 0.736 38.327 1.00 154.41 56 ASN B N 1
ATOM 1897 C CA . ASN B 1 1 ? 4.883 2.032 37.731 1.00 142.30 56 ASN B CA 1
ATOM 1898 C C . ASN B 1 1 ? 5.823 1.876 36.536 1.00 134.39 56 ASN B C 1
ATOM 1899 O O . ASN B 1 1 ? 5.849 2.715 35.649 1.00 153.79 56 ASN B O 1
ATOM 1904 N N . VAL B 1 2 ? 6.565 0.781 36.519 1.00 137.73 57 VAL B N 1
ATOM 1905 C CA . VAL B 1 2 ? 7.509 0.464 35.434 1.00 134.76 57 VAL B CA 1
ATOM 1906 C C . VAL B 1 2 ? 6.788 0.104 34.110 1.00 140.69 57 VAL B C 1
ATOM 1907 O O . VAL B 1 2 ? 6.983 0.773 33.087 1.00 128.04 57 VAL B O 1
ATOM 1911 N N . ASP B 1 3 ? 5.965 -0.947 34.171 1.00 126.47 58 ASP B N 1
ATOM 1912 C CA . ASP B 1 3 ? 5.092 -1.323 33.069 1.00 136.17 58 ASP B CA 1
ATOM 1913 C C . ASP B 1 3 ? 4.346 -0.110 32.463 1.00 125.47 58 ASP B C 1
ATOM 1914 O O . ASP B 1 3 ? 4.296 0.072 31.226 1.00 104.08 58 ASP B O 1
ATOM 1919 N N . GLU B 1 4 ? 3.786 0.709 33.341 1.00 113.89 59 GLU B N 1
ATOM 1920 C CA . GLU B 1 4 ? 3.107 1.933 32.928 1.00 121.95 59 GLU B CA 1
ATOM 1921 C C . GLU B 1 4 ? 4.076 2.791 32.147 1.00 121.43 59 GLU B C 1
ATOM 1922 O O . GLU B 1 4 ? 3.815 3.126 30.965 1.00 103.70 59 GLU B O 1
ATOM 1928 N N . PHE B 1 5 ? 5.194 3.134 32.805 1.00 111.33 60 PHE B N 1
ATOM 1929 C CA . PHE B 1 5 ? 6.301 3.919 32.152 1.00 119.40 60 PHE B CA 1
ATOM 1930 C C . PHE B 1 5 ? 6.665 3.398 30.765 1.00 116.37 60 PHE B C 1
ATOM 1931 O O . PHE B 1 5 ? 6.739 4.164 29.808 1.00 110.09 60 PHE B O 1
ATOM 1939 N N . LEU B 1 6 ? 6.841 2.077 30.703 1.00 113.90 61 LEU B N 1
ATOM 1940 C CA . LEU B 1 6 ? 7.162 1.380 29.459 1.00 113.61 61 LEU B CA 1
ATOM 1941 C C . LEU B 1 6 ? 6.115 1.603 28.402 1.00 110.83 61 LEU B C 1
ATOM 1942 O O . LEU B 1 6 ? 6.414 1.953 27.249 1.00 100.90 61 LEU B O 1
ATOM 1947 N N . PHE B 1 7 ? 4.875 1.410 28.841 1.00 123.47 62 PHE B N 1
ATOM 1948 C CA . PHE B 1 7 ? 3.705 1.559 27.959 1.00 124.49 62 PHE B CA 1
ATOM 1949 C C . PHE B 1 7 ? 3.607 2.984 27.378 1.00 115.59 62 PHE B C 1
ATOM 1950 O O . PHE B 1 7 ? 3.374 3.146 26.183 1.00 111.31 62 PHE B O 1
ATOM 1958 N N . ILE B 1 8 ? 3.798 3.973 28.248 1.00 100.10 63 ILE B N 1
ATOM 1959 C CA . ILE B 1 8 ? 3.679 5.333 27.851 1.00 99.83 63 ILE B CA 1
ATOM 1960 C C . ILE B 1 8 ? 4.765 5.654 26.860 1.00 110.58 63 ILE B C 1
ATOM 1961 O O . ILE B 1 8 ? 4.482 6.188 25.773 1.00 114.77 63 ILE B O 1
ATOM 1966 N N . SER B 1 9 ? 6.010 5.349 27.247 1.00 115.79 64 SER B N 1
ATOM 1967 C CA . SER B 1 9 ? 7.189 5.678 26.427 1.00 111.72 64 SER B CA 1
ATOM 1968 C C . SER B 1 9 ? 7.049 5.096 25.014 1.00 124.93 64 SER B C 1
ATOM 1969 O O . SER B 1 9 ? 7.311 5.789 24.027 1.00 137.37 64 SER B O 1
ATOM 1972 N N . ASN B 1 10 ? 6.569 3.865 24.919 1.00 114.69 65 ASN B N 1
ATOM 1973 C CA . ASN B 1 10 ? 6.300 3.264 23.609 1.00 115.92 65 ASN B CA 1
ATOM 1974 C C . ASN B 1 10 ? 5.324 4.057 22.765 1.00 128.68 65 ASN B C 1
ATOM 1975 O O . ASN B 1 10 ? 5.520 4.207 21.568 1.00 156.07 65 ASN B O 1
ATOM 1980 N N . ASN B 1 11 ? 4.280 4.581 23.390 1.00 122.19 66 ASN B N 1
ATOM 1981 C CA . ASN B 1 11 ? 3.236 5.299 22.661 1.00 116.95 66 ASN B CA 1
ATOM 1982 C C . ASN B 1 11 ? 3.392 6.801 22.748 1.00 130.68 66 ASN B C 1
ATOM 1983 O O . ASN B 1 11 ? 2.475 7.567 22.358 1.00 117.31 66 ASN B O 1
ATOM 1988 N N . PHE B 1 12 ? 4.555 7.241 23.224 1.00 130.61 67 PHE B N 1
ATOM 1989 C CA . PHE B 1 12 ? 4.795 8.662 23.419 1.00 124.15 67 PHE B CA 1
ATOM 1990 C C . PHE B 1 12 ? 4.716 9.443 22.128 1.00 122.44 67 PHE B C 1
ATOM 1991 O O . PHE B 1 12 ? 4.148 10.508 22.077 1.00 133.08 67 PHE B O 1
ATOM 1999 N N . LYS B 1 13 ? 5.290 8.902 21.084 1.00 132.80 68 LYS B N 1
ATOM 2000 C CA . LYS B 1 13 ? 5.274 9.567 19.789 1.00 142.50 68 LYS B CA 1
ATOM 2001 C C . LYS B 1 13 ? 3.839 9.839 19.357 1.00 138.28 68 LYS B C 1
ATOM 2002 O O . LYS B 1 13 ? 3.533 10.925 18.902 1.00 142.61 68 LYS B O 1
ATOM 2008 N N . GLN B 1 14 ? 2.989 8.824 19.478 1.00 131.13 69 GLN B N 1
ATOM 2009 C CA . GLN B 1 14 ? 1.594 8.906 19.043 1.00 129.31 69 GLN B CA 1
ATOM 2010 C C . GLN B 1 14 ? 0.892 10.012 19.835 1.00 127.49 69 GLN B C 1
ATOM 2011 O O . GLN B 1 14 ? 0.207 10.872 19.286 1.00 118.86 69 GLN B O 1
ATOM 2017 N N . TYR B 1 15 ? 1.101 9.976 21.136 1.00 125.57 70 TYR B N 1
ATOM 2018 C CA . TYR B 1 15 ? 0.611 11.046 22.010 1.00 128.80 70 TYR B CA 1
ATOM 2019 C C . TYR B 1 15 ? 1.194 12.403 21.617 1.00 122.63 70 TYR B C 1
ATOM 2020 O O . TYR B 1 15 ? 0.470 13.377 21.541 1.00 127.68 70 TYR B O 1
ATOM 2029 N N . LYS B 1 16 ? 2.499 12.452 21.395 1.00 123.48 71 LYS B N 1
ATOM 2030 C CA . LYS B 1 16 ? 3.185 13.679 20.975 1.00 134.92 71 LYS B CA 1
ATOM 2031 C C . LYS B 1 16 ? 2.467 14.351 19.780 1.00 140.21 71 LYS B C 1
ATOM 2032 O O . LYS B 1 16 ? 2.340 15.578 19.690 1.00 123.24 71 LYS B O 1
ATOM 2038 N N . GLU B 1 17 ? 1.982 13.520 18.873 1.00 142.19 72 GLU B N 1
ATOM 2039 C CA . GLU B 1 17 ? 1.266 14.012 17.695 1.00 153.19 72 GLU B CA 1
ATOM 2040 C C . GLU B 1 17 ? -0.026 14.761 18.075 1.00 137.25 72 GLU B C 1
ATOM 2041 O O . GLU B 1 17 ? -0.383 15.748 17.446 1.00 120.30 72 GLU B O 1
ATOM 2047 N N . PHE B 1 18 ? -0.715 14.254 19.092 1.00 132.74 73 PHE B N 1
ATOM 2048 C CA . PHE B 1 18 ? -1.898 14.914 19.626 1.00 125.24 73 PHE B CA 1
ATOM 2049 C C . PHE B 1 18 ? -1.563 16.280 20.181 1.00 123.04 73 PHE B C 1
ATOM 2050 O O . PHE B 1 18 ? -2.287 17.238 19.965 1.00 103.26 73 PHE B O 1
ATOM 2058 N N . ILE B 1 19 ? -0.441 16.371 20.851 1.00 127.54 74 ILE B N 1
ATOM 2059 C CA . ILE B 1 19 ? 0.023 17.654 21.401 1.00 149.29 74 ILE B CA 1
ATOM 2060 C C . ILE B 1 19 ? 0.327 18.684 20.272 1.00 138.46 74 ILE B C 1
ATOM 2061 O O . ILE B 1 19 ? -0.048 19.843 20.348 1.00 126.67 74 ILE B O 1
ATOM 2066 N N . ASP B 1 20 ? 1.018 18.225 19.237 1.00 127.68 75 ASP B N 1
ATOM 2067 C CA . ASP B 1 20 ? 1.357 19.070 18.102 1.00 120.29 75 ASP B CA 1
ATOM 2068 C C . ASP B 1 20 ? 0.108 19.690 17.514 1.00 125.70 75 ASP B C 1
ATOM 2069 O O . ASP B 1 20 ? 0.030 20.881 17.334 1.00 135.21 75 ASP B O 1
ATOM 2074 N N . MET B 1 21 ? -0.876 18.853 17.222 1.00 143.30 76 MET B N 1
ATOM 2075 C CA . MET B 1 21 ? -2.160 19.314 16.668 1.00 130.94 76 MET B CA 1
ATOM 2076 C C . MET B 1 21 ? -2.742 20.409 17.553 1.00 135.65 76 MET B C 1
ATOM 2077 O O . MET B 1 21 ? -3.102 21.469 17.057 1.00 130.44 76 MET B O 1
ATOM 2082 N N . ASP B 1 22 ? -2.843 20.118 18.845 1.00 130.05 77 ASP B N 1
ATOM 2083 C CA . ASP B 1 22 ? -3.405 21.047 19.820 1.00 142.95 77 ASP B CA 1
ATOM 2084 C C . ASP B 1 22 ? -2.686 22.382 19.801 1.00 144.06 77 ASP B C 1
ATOM 2085 O O . ASP B 1 22 ? -3.326 23.423 19.704 1.00 165.21 77 ASP B O 1
ATOM 2090 N N . THR B 1 23 ? -1.371 22.348 19.905 1.00 132.09 78 THR B N 1
ATOM 2091 C CA . THR B 1 23 ? -0.577 23.580 19.911 1.00 136.05 78 THR B C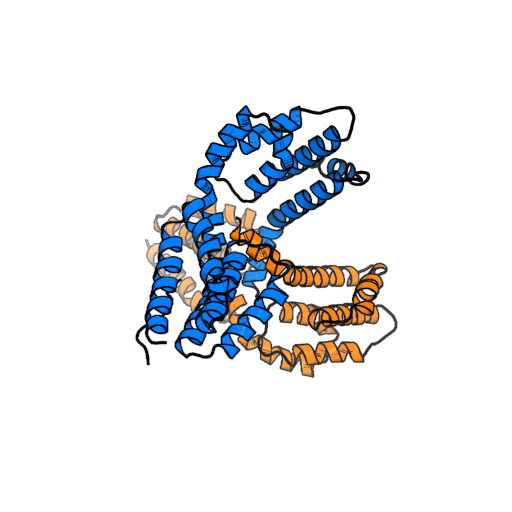A 1
ATOM 2092 C C . THR B 1 23 ? -0.678 24.301 18.582 1.00 142.84 78 THR B C 1
ATOM 2093 O O . THR B 1 23 ? -0.803 25.517 18.536 1.00 162.96 78 THR B O 1
ATOM 2097 N N . ALA B 1 24 ? -0.651 23.539 17.503 1.00 137.63 79 ALA B N 1
ATOM 2098 C CA . ALA B 1 24 ? -0.842 24.099 16.155 1.00 135.74 79 ALA B CA 1
ATOM 2099 C C . ALA B 1 24 ? -2.180 24.774 16.015 1.00 142.92 79 ALA B C 1
ATOM 2100 O O . ALA B 1 24 ? -2.285 25.787 15.349 1.00 143.38 79 ALA B O 1
ATOM 2102 N N . LYS B 1 25 ? -3.202 24.193 16.640 1.00 155.52 80 LYS B N 1
ATOM 2103 C CA . LYS B 1 25 ? -4.557 24.782 16.678 1.00 155.91 80 LYS B CA 1
ATOM 2104 C C . LYS B 1 25 ? -4.535 26.103 17.461 1.00 147.90 80 LYS B C 1
ATOM 2105 O O . LYS B 1 25 ? -5.1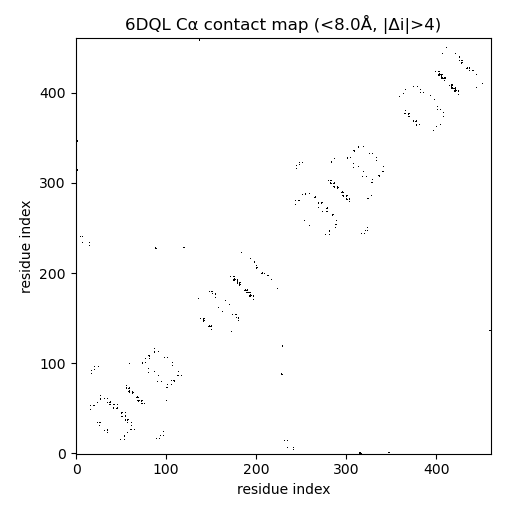31 27.097 17.050 1.00 135.85 80 LYS B O 1
ATOM 2111 N N . HIS B 1 26 ? -3.822 26.106 18.574 1.00 146.84 81 HIS B N 1
ATOM 2112 C CA . HIS B 1 26 ? -3.690 27.300 19.394 1.00 170.81 81 HIS B CA 1
ATOM 2113 C C . HIS B 1 26 ? -3.060 28.441 18.603 1.00 174.16 81 HIS B C 1
ATOM 2114 O O . HIS B 1 26 ? -3.568 29.550 18.588 1.00 203.19 81 HIS B O 1
ATOM 2121 N N . TYR B 1 27 ? -1.947 28.156 17.953 1.00 161.82 82 TYR B N 1
ATOM 2122 C CA . TYR B 1 27 ? -1.282 29.123 17.075 1.00 148.79 82 TYR B CA 1
ATOM 2123 C C . TYR B 1 27 ? -2.236 29.735 16.060 1.00 147.82 82 TYR B C 1
ATOM 2124 O O . TYR B 1 27 ? -2.145 30.909 15.752 1.00 164.68 82 TYR B O 1
ATOM 2133 N N . PHE B 1 28 ? -3.154 28.926 15.556 1.00 161.29 83 PHE B N 1
ATOM 2134 C CA . PHE B 1 28 ? -4.172 29.373 14.593 1.00 161.31 83 PHE B CA 1
ATOM 2135 C C . PHE B 1 28 ? -5.070 30.456 15.168 1.00 170.54 83 PHE B C 1
ATOM 2136 O O . PHE B 1 28 ? -5.453 31.376 14.463 1.00 169.61 83 PHE B O 1
ATOM 2144 N N . GLU B 1 29 ? -5.392 30.330 16.449 1.00 174.35 84 GLU B N 1
ATOM 2145 C CA . GLU B 1 29 ? -6.139 31.346 17.175 1.00 175.95 84 GLU B CA 1
ATOM 2146 C C . GLU B 1 29 ? -5.527 32.739 17.077 1.00 179.70 84 GLU B C 1
ATOM 2147 O O . GLU B 1 29 ? -6.266 33.712 17.087 1.00 194.85 84 GLU B O 1
ATOM 2153 N N . CYS B 1 30 ? -4.202 32.837 16.973 1.00 182.47 85 CYS B N 1
ATOM 2154 C CA . CYS B 1 30 ? -3.527 34.137 16.869 1.00 193.26 85 CYS B CA 1
ATOM 2155 C C . CYS B 1 30 ? -2.203 34.116 16.091 1.00 178.99 85 CYS B C 1
ATOM 2156 O O . CYS B 1 30 ? -2.206 34.098 14.862 1.00 168.06 85 CYS B O 1
ATOM 2159 N N . ARG B 1 31 ? -1.089 34.140 16.820 1.00 199.20 86 ARG B N 1
ATOM 2160 C CA . ARG B 1 31 ? 0.249 34.360 16.249 1.00 212.29 86 ARG B CA 1
ATOM 2161 C C . ARG B 1 31 ? 0.756 33.113 15.521 1.00 208.13 86 ARG B C 1
ATOM 2162 O O . ARG B 1 31 ? 0.459 31.992 15.910 1.00 235.64 86 ARG B O 1
ATOM 2170 N N . ASN B 1 32 ? 1.512 33.315 14.450 1.00 203.26 87 ASN B N 1
ATOM 2171 C CA . ASN B 1 32 ? 1.931 32.202 13.584 1.00 207.97 87 ASN B CA 1
ATOM 2172 C C . ASN B 1 32 ? 3.362 32.260 13.049 1.00 210.05 87 ASN B C 1
ATOM 2173 O O . ASN B 1 32 ? 3.699 31.578 12.077 1.00 216.62 87 ASN B O 1
ATOM 2178 N N . ILE B 1 33 ? 4.214 33.055 13.672 1.00 226.13 88 ILE B N 1
ATOM 2179 C CA . ILE B 1 33 ? 5.630 33.127 13.253 1.00 244.33 88 ILE B CA 1
ATOM 2180 C C . ILE B 1 33 ? 6.300 31.744 13.281 1.00 253.20 88 ILE B C 1
ATOM 2181 O O . ILE B 1 33 ? 7.029 31.366 12.351 1.00 244.82 88 ILE B O 1
ATOM 2186 N N . GLU B 1 34 ? 6.052 31.004 14.357 1.00 248.28 89 GLU B N 1
ATOM 2187 C CA . GLU B 1 34 ? 6.536 29.621 14.478 1.00 248.60 89 GLU B CA 1
ATOM 2188 C C . GLU B 1 34 ? 5.695 28.648 13.645 1.00 227.92 89 GLU B C 1
ATOM 2189 O O . GLU B 1 34 ? 6.139 27.536 13.334 1.00 215.01 89 GLU B O 1
ATOM 2195 N N . GLY B 1 35 ? 4.484 29.071 13.291 1.00 205.53 90 GLY B N 1
ATOM 2196 C CA . GLY B 1 35 ? 3.622 28.342 12.347 1.00 204.83 90 GLY B CA 1
ATOM 2197 C C . GLY B 1 35 ? 4.375 27.757 11.154 1.00 209.77 90 GLY B C 1
ATOM 2198 O O . GLY B 1 35 ? 4.115 26.627 10.748 1.00 211.44 90 GLY B O 1
ATOM 2199 N N . LEU B 1 36 ? 5.320 28.526 10.621 1.00 203.45 91 LEU B N 1
ATOM 2200 C CA . LEU B 1 36 ? 6.195 28.061 9.545 1.00 213.04 91 LEU B CA 1
ATOM 2201 C C . LEU B 1 36 ? 7.265 27.093 10.053 1.00 212.90 91 LEU B C 1
ATOM 2202 O O . LEU B 1 36 ? 7.695 26.216 9.326 1.00 222.56 91 LEU B O 1
ATOM 2207 N N . ASN B 1 37 ? 7.695 27.258 11.296 1.00 204.56 92 ASN B N 1
ATOM 2208 C CA . ASN B 1 37 ? 8.738 26.400 11.866 1.00 225.71 92 ASN B CA 1
ATOM 2209 C C . ASN B 1 37 ? 8.354 24.918 11.884 1.00 237.99 92 ASN B C 1
ATOM 2210 O O . ASN B 1 37 ? 9.196 24.060 11.618 1.00 242.33 92 ASN B O 1
ATOM 2215 N N . HIS B 1 38 ? 7.089 24.636 12.187 1.00 225.07 93 HIS B N 1
ATOM 2216 C CA . HIS B 1 38 ? 6.580 23.255 12.149 1.00 224.10 93 HIS B CA 1
ATOM 2217 C C . HIS B 1 38 ? 6.719 22.729 10.742 1.00 217.49 93 HIS B C 1
ATOM 2218 O O . HIS B 1 38 ? 7.093 21.587 10.533 1.00 225.29 93 HIS B O 1
ATOM 2225 N N . ILE B 1 39 ? 6.428 23.595 9.785 1.00 211.73 94 ILE B N 1
ATOM 2226 C CA . ILE B 1 39 ? 6.638 23.301 8.375 1.00 220.22 94 ILE B CA 1
ATOM 2227 C C . ILE B 1 39 ? 8.115 23.072 8.096 1.00 226.10 94 ILE B C 1
ATOM 2228 O O . ILE B 1 39 ? 8.482 22.052 7.540 1.00 226.22 94 ILE B O 1
ATOM 2233 N N . LEU B 1 40 ? 8.952 24.011 8.511 1.00 238.55 95 LEU B N 1
ATOM 2234 C CA . LEU B 1 40 ? 10.411 23.871 8.375 1.00 246.42 95 LEU B CA 1
ATOM 2235 C C . LEU B 1 40 ? 10.889 22.565 9.004 1.00 239.92 95 LEU B C 1
ATOM 2236 O O . LEU B 1 40 ? 11.796 21.911 8.483 1.00 254.90 95 LEU B O 1
ATOM 2241 N N . ASP B 1 41 ? 10.260 22.198 10.118 1.00 220.43 96 ASP B N 1
ATOM 2242 C CA . ASP B 1 41 ? 10.480 20.911 10.758 1.00 208.12 96 ASP B CA 1
ATOM 2243 C C . ASP B 1 41 ? 9.965 19.786 9.869 1.00 209.86 96 ASP B C 1
ATOM 2244 O O . ASP B 1 41 ? 10.689 18.834 9.576 1.00 228.00 96 ASP B O 1
ATOM 2249 N N . SER B 1 42 ? 8.715 19.906 9.450 1.00 192.54 97 SER B N 1
ATOM 2250 C CA . SER B 1 42 ? 8.034 18.833 8.721 1.00 197.22 97 SER B CA 1
ATOM 2251 C C . SER B 1 42 ? 8.008 18.970 7.183 1.00 211.64 97 SER B C 1
ATOM 2252 O O . SER B 1 42 ? 7.325 18.199 6.511 1.00 211.08 97 SER B O 1
ATOM 2255 N N . TYR B 1 43 ? 8.744 19.933 6.638 1.00 215.68 98 TYR B N 1
ATOM 2256 C CA . TYR B 1 43 ? 8.931 20.039 5.187 1.00 232.28 98 TYR B CA 1
ATOM 2257 C C . TYR B 1 43 ? 10.075 19.140 4.771 1.00 262.13 98 TYR B C 1
ATOM 2258 O O . TYR B 1 43 ? 9.907 18.257 3.928 1.00 261.45 98 TYR B O 1
ATOM 2267 N N . LYS B 1 44 ? 11.236 19.385 5.374 1.00 295.22 99 LYS B N 1
ATOM 2268 C CA . LYS B 1 44 ? 12.424 18.558 5.159 1.00 309.18 99 LYS B CA 1
ATOM 2269 C C . LYS B 1 44 ? 12.184 17.132 5.654 1.00 308.36 99 LYS B C 1
ATOM 2270 O O . LYS B 1 44 ? 12.814 16.188 5.167 1.00 326.79 99 LYS B O 1
ATOM 2276 N N . ASP B 1 45 ? 11.267 16.998 6.613 1.00 290.61 100 ASP B N 1
ATOM 2277 C CA . ASP B 1 45 ? 10.770 15.704 7.064 1.00 283.43 100 ASP B CA 1
ATOM 2278 C C . ASP B 1 45 ? 9.738 15.201 6.049 1.00 283.89 100 ASP B C 1
ATOM 2279 O O . ASP B 1 45 ? 10.060 14.412 5.165 1.00 298.92 100 ASP B O 1
ATOM 2284 N N . SER B 1 46 ? 8.492 15.646 6.198 1.00 275.02 101 SER B N 1
ATOM 2285 C CA . SER B 1 46 ? 7.389 15.343 5.271 1.00 259.26 101 SER B CA 1
ATOM 2286 C C . SER B 1 46 ? 7.268 13.859 4.889 1.00 262.88 101 SER B C 1
ATOM 2287 O O . SER B 1 46 ? 6.783 13.527 3.804 1.00 268.90 101 SER B O 1
ATOM 2290 N N . LYS B 1 47 ? 7.700 12.976 5.791 1.00 252.79 102 LYS B N 1
ATOM 2291 C CA . LYS B 1 47 ? 7.584 11.532 5.614 1.00 237.14 102 LYS B CA 1
ATOM 2292 C C . LYS B 1 47 ? 6.652 11.020 6.685 1.00 218.13 102 LYS B C 1
ATOM 2293 O O . LYS B 1 47 ? 6.339 11.745 7.630 1.00 222.93 102 LYS B O 1
ATOM 2299 N N . SER B 1 48 ? 6.207 9.777 6.520 1.00 196.66 103 SER B N 1
ATOM 2300 C CA . SER B 1 48 ? 5.186 9.160 7.378 1.00 183.18 103 SER B CA 1
ATOM 2301 C C . SER B 1 48 ? 3.824 9.808 7.210 1.00 183.75 103 SER B C 1
ATOM 2302 O O . SER B 1 48 ? 3.724 11.022 7.164 1.00 212.54 103 SER B O 1
ATOM 2305 N N . THR B 1 49 ? 2.778 8.997 7.206 1.00 175.40 104 THR B N 1
ATOM 2306 C CA . THR B 1 49 ? 1.420 9.479 6.917 1.00 152.20 104 THR B CA 1
ATOM 2307 C C . THR B 1 49 ? 0.990 10.541 7.922 1.00 143.25 104 THR B C 1
ATOM 2308 O O . THR B 1 49 ? 0.561 11.622 7.545 1.00 161.82 104 THR B O 1
ATOM 2312 N N . LYS B 1 50 ? 1.147 10.243 9.201 1.00 154.08 105 LYS B N 1
ATOM 2313 C CA . LYS B 1 50 ? 0.693 11.151 10.273 1.00 156.45 105 LYS B CA 1
ATOM 2314 C C . LYS B 1 50 ? 1.476 12.454 10.333 1.00 158.49 105 LYS B C 1
ATOM 2315 O O . LYS B 1 50 ? 0.944 13.495 10.747 1.00 186.00 105 LYS B O 1
ATOM 2321 N N . GLU B 1 51 ? 2.730 12.400 9.929 1.00 152.59 106 GLU B N 1
ATOM 2322 C CA . GLU B 1 51 ? 3.564 13.592 9.912 1.00 155.47 106 GLU B CA 1
ATOM 2323 C C . GLU B 1 51 ? 3.234 14.467 8.714 1.00 144.99 106 GLU B C 1
ATOM 2324 O O . GLU B 1 51 ? 3.378 15.681 8.764 1.00 173.44 106 GLU B O 1
ATOM 2330 N N . LYS B 1 52 ? 2.794 13.846 7.637 1.00 137.06 107 LYS B N 1
ATOM 2331 C CA . LYS B 1 52 ? 2.260 14.587 6.485 1.00 144.14 107 LYS B CA 1
ATOM 2332 C C . LYS B 1 52 ? 0.926 15.228 6.853 1.00 151.44 107 LYS B C 1
ATOM 2333 O O . LYS B 1 52 ? 0.639 16.367 6.452 1.00 151.04 107 LYS B O 1
ATOM 2339 N N . ASN B 1 53 ? 0.117 14.488 7.609 1.00 136.76 108 ASN B N 1
ATOM 2340 C CA . ASN B 1 53 ? -1.142 15.007 8.128 1.00 127.10 108 ASN B CA 1
ATOM 2341 C C . ASN B 1 53 ? -0.934 16.303 8.898 1.00 129.16 108 ASN B C 1
ATOM 2342 O O . ASN B 1 53 ? -1.537 17.324 8.590 1.00 140.20 108 ASN B O 1
ATOM 2347 N N . LEU B 1 54 ? -0.065 16.245 9.884 1.00 128.11 109 LEU B N 1
ATOM 2348 C CA . LEU B 1 54 ? 0.314 17.422 10.654 1.00 140.79 109 LEU B CA 1
ATOM 2349 C C . LEU B 1 54 ? 0.719 18.564 9.739 1.00 138.09 109 LEU B C 1
ATOM 2350 O O . LEU B 1 54 ? 0.269 19.684 9.894 1.00 136.82 109 LEU B O 1
ATOM 2355 N N . PHE B 1 55 ? 1.607 18.251 8.808 1.00 155.17 110 PHE B N 1
ATOM 2356 C CA . PHE B 1 55 ? 2.129 19.235 7.847 1.00 158.68 110 PHE B CA 1
ATOM 2357 C C . PHE B 1 55 ? 0.969 19.896 7.116 1.00 141.84 110 PHE B C 1
ATOM 2358 O O . PHE B 1 55 ? 0.810 21.116 7.136 1.00 144.67 110 PHE B O 1
ATOM 2366 N N . ALA B 1 56 ? 0.153 19.059 6.503 1.00 127.14 111 ALA B N 1
ATOM 2367 C CA . ALA B 1 56 ? -1.011 19.517 5.750 1.00 126.54 111 ALA B CA 1
ATOM 2368 C C . ALA B 1 56 ? -1.975 20.326 6.604 1.00 136.63 111 ALA B C 1
ATOM 2369 O O . ALA B 1 56 ? -2.527 21.331 6.169 1.00 147.84 111 ALA B O 1
ATOM 2371 N N . LEU B 1 57 ? -2.172 19.886 7.831 1.00 129.97 112 LEU B N 1
ATOM 2372 C CA . LEU B 1 57 ? -2.995 20.643 8.784 1.00 134.10 112 LEU B CA 1
ATOM 2373 C C . LEU B 1 57 ? -2.473 22.062 9.000 1.00 126.86 112 LEU B C 1
ATOM 2374 O O . LEU B 1 57 ? -3.174 23.014 8.785 1.00 136.27 112 LEU B O 1
ATOM 2379 N N . VAL B 1 58 ? -1.231 22.174 9.417 1.00 130.89 113 VAL B N 1
ATOM 2380 C CA . VAL B 1 58 ? -0.606 23.479 9.637 1.00 136.38 113 VAL B CA 1
ATOM 2381 C C . VAL B 1 58 ? -0.680 24.308 8.371 1.00 146.13 113 VAL B C 1
ATOM 2382 O O . VAL B 1 58 ? -0.923 25.511 8.415 1.00 161.81 113 VAL B O 1
ATOM 2386 N N . LYS B 1 59 ? -0.441 23.651 7.247 1.00 138.26 114 LYS B N 1
ATOM 2387 C CA . LYS B 1 59 ? -0.553 24.286 5.925 1.00 159.73 114 LYS B CA 1
ATOM 2388 C C . LYS B 1 59 ? -1.878 24.995 5.741 1.00 143.14 114 LYS B C 1
ATOM 2389 O O . LYS B 1 59 ? -1.911 26.200 5.536 1.00 157.77 114 LYS B O 1
ATOM 2395 N N . VAL B 1 60 ? -2.957 24.240 5.844 1.00 131.29 115 VAL B N 1
ATOM 2396 C CA . VAL B 1 60 ? -4.300 24.785 5.618 1.00 134.72 115 VAL B CA 1
ATOM 2397 C C . VAL B 1 60 ? -4.707 25.804 6.698 1.00 126.99 115 VAL B C 1
ATOM 2398 O O . VAL B 1 60 ? -5.485 26.709 6.461 1.00 134.92 115 VAL B O 1
ATOM 2402 N N . LEU B 1 61 ? -4.168 25.646 7.882 1.00 126.33 116 LEU B N 1
ATOM 2403 C CA . LEU B 1 61 ? -4.364 26.635 8.926 1.00 134.73 116 LEU B CA 1
ATOM 2404 C C . LEU B 1 61 ? -3.678 27.962 8.571 1.00 156.97 116 LEU B C 1
ATOM 2405 O O . LEU B 1 61 ? -4.322 29.015 8.517 1.00 170.10 116 LEU B O 1
ATOM 2410 N N . LEU B 1 62 ? -2.378 27.897 8.335 1.00 147.27 117 LEU B N 1
ATOM 2411 C CA . LEU B 1 62 ? -1.614 29.040 7.868 1.00 144.32 117 LEU B CA 1
ATOM 2412 C C . LEU B 1 62 ? -2.282 29.675 6.656 1.00 150.20 117 LEU B C 1
ATOM 2413 O O . LEU B 1 62 ? -2.458 30.889 6.599 1.00 163.99 117 LEU B O 1
ATOM 2418 N N . ALA B 1 63 ? -2.668 28.838 5.706 1.00 155.27 118 ALA B N 1
ATOM 2419 C CA . ALA B 1 63 ? -3.290 29.281 4.458 1.00 155.91 118 ALA B CA 1
ATOM 2420 C C . ALA B 1 63 ? -4.553 30.092 4.709 1.00 163.52 118 ALA B C 1
ATOM 2421 O O . ALA B 1 63 ? -4.707 31.181 4.171 1.00 193.20 118 ALA B O 1
ATOM 2423 N N . THR B 1 64 ? -5.443 29.562 5.532 1.00 158.62 119 THR B N 1
ATOM 2424 C CA . THR B 1 64 ? -6.680 30.256 5.919 1.00 162.62 119 THR B CA 1
ATOM 2425 C C . THR B 1 64 ? -6.432 31.653 6.467 1.00 161.95 119 THR B C 1
ATOM 2426 O O . THR B 1 64 ? -7.251 32.554 6.283 1.00 170.20 119 THR B O 1
ATOM 2430 N N . LEU B 1 65 ? -5.297 31.823 7.126 1.00 165.08 120 LEU B N 1
ATOM 2431 C CA . LEU B 1 65 ? -4.910 33.119 7.674 1.00 176.07 120 LEU B CA 1
ATOM 2432 C C . LEU B 1 65 ? -4.361 34.057 6.602 1.00 179.86 120 LEU B C 1
ATOM 2433 O O . LEU B 1 65 ? -4.705 35.238 6.559 1.00 189.04 120 LEU B O 1
ATOM 2438 N N . THR B 1 66 ? -3.507 33.528 5.742 1.00 165.46 121 THR B N 1
ATOM 2439 C CA . THR B 1 66 ? -2.926 34.317 4.649 1.00 173.17 121 THR B CA 1
ATOM 2440 C C . THR B 1 66 ? -3.878 34.392 3.436 1.00 176.41 121 THR B C 1
ATOM 2441 O O . THR B 1 66 ? -4.986 33.860 3.475 1.00 154.84 121 THR B O 1
ATOM 2445 N N . GLU B 1 67 ? -3.437 35.067 2.371 1.00 210.17 122 GLU B N 1
ATOM 2446 C CA . GLU B 1 67 ? -4.215 35.191 1.124 1.00 227.42 122 GLU B CA 1
ATOM 2447 C C . GLU B 1 67 ? -3.965 34.016 0.176 1.00 226.73 122 GLU B C 1
ATOM 2448 O O . GLU B 1 67 ? -3.660 34.224 -0.999 1.00 251.48 122 GLU B O 1
ATOM 2454 N N . GLU B 1 68 ? -4.072 32.788 0.679 1.00 211.33 123 GLU B N 1
ATOM 2455 C CA . GLU B 1 68 ? -3.891 31.603 -0.148 1.00 208.21 123 GLU B CA 1
ATOM 2456 C C . GLU B 1 68 ? -4.892 30.528 0.200 1.00 203.88 123 GLU B C 1
ATOM 2457 O O . GLU B 1 68 ? -5.268 30.372 1.358 1.00 202.91 123 GLU B O 1
ATOM 2463 N N . ASP B 1 69 ? -5.328 29.806 -0.827 1.00 219.89 124 ASP B N 1
ATOM 2464 C CA . ASP B 1 69 ? -6.075 28.560 -0.665 1.00 223.28 124 ASP B CA 1
ATOM 2465 C C . ASP B 1 69 ? -5.232 27.449 -1.289 1.00 207.80 124 ASP B C 1
ATOM 2466 O O . ASP B 1 69 ? -4.954 27.477 -2.487 1.00 197.36 124 ASP B O 1
ATOM 2471 N N . CYS B 1 70 ? -4.811 26.496 -0.463 1.00 198.21 125 CYS B N 1
ATOM 2472 C CA . CYS B 1 70 ? -3.939 25.416 -0.904 1.00 191.34 125 CYS B CA 1
ATOM 2473 C C . CYS B 1 70 ? -4.725 24.134 -1.037 1.00 159.48 125 CYS B C 1
ATOM 2474 O O . CYS B 1 70 ? -5.257 23.609 -0.069 1.00 156.99 125 CYS B O 1
ATOM 2477 N N . LEU B 1 71 ? -4.792 23.649 -2.264 1.00 164.34 126 LEU B N 1
ATOM 2478 C CA . LEU B 1 71 ? -5.758 22.611 -2.641 1.00 165.57 126 LEU B CA 1
ATOM 2479 C C . LEU B 1 71 ? -5.219 21.202 -2.478 1.00 160.24 126 LEU B C 1
ATOM 2480 O O . LEU B 1 71 ? -5.948 20.288 -2.077 1.00 142.80 126 LEU B O 1
ATOM 2485 N N . THR B 1 72 ? -3.945 21.041 -2.813 1.00 159.13 127 THR B N 1
ATOM 2486 C CA . THR B 1 72 ? -3.310 19.728 -2.763 1.00 153.88 127 THR B CA 1
ATOM 2487 C C . THR B 1 72 ? -3.324 19.167 -1.332 1.00 153.85 127 THR B C 1
ATOM 2488 O O . THR B 1 72 ? -3.512 17.967 -1.130 1.00 157.18 127 THR B O 1
ATOM 2492 N N . GLU B 1 73 ? -3.168 20.050 -0.354 1.00 148.31 128 GLU B N 1
ATOM 2493 C CA . GLU B 1 73 ? -3.153 19.653 1.050 1.00 142.08 128 GLU B CA 1
ATOM 2494 C C . GLU B 1 73 ? -4.546 19.433 1.544 1.00 142.12 128 GLU B C 1
ATOM 2495 O O . GLU B 1 73 ? -4.808 18.448 2.242 1.00 169.97 128 GLU B O 1
ATOM 2501 N N . ARG B 1 74 ? -5.441 20.346 1.189 1.00 133.89 129 ARG B N 1
ATOM 2502 C CA . ARG B 1 74 ? -6.870 20.215 1.527 1.00 128.42 129 ARG B CA 1
ATOM 2503 C C . ARG B 1 74 ? -7.453 18.886 1.015 1.00 125.97 129 ARG B C 1
ATOM 2504 O O . ARG B 1 74 ? -8.217 18.222 1.699 1.00 131.50 129 ARG B O 1
ATOM 2512 N N . THR B 1 75 ? -7.065 18.517 -0.193 1.00 138.19 130 THR B N 1
ATOM 2513 C CA . THR B 1 75 ? -7.454 17.219 -0.757 1.00 141.70 130 THR B CA 1
ATOM 2514 C C . THR B 1 75 ? -6.740 16.064 -0.063 1.00 128.69 130 THR B C 1
ATOM 2515 O O . THR B 1 75 ? -7.340 15.001 0.148 1.00 140.11 130 THR B O 1
ATOM 2519 N N . TYR B 1 76 ? -5.473 16.264 0.262 1.00 113.50 131 TYR B N 1
ATOM 2520 C CA . TYR B 1 76 ? -4.735 15.231 0.957 1.00 117.14 131 TYR B CA 1
ATOM 2521 C C . TYR B 1 76 ? -5.385 14.855 2.273 1.00 125.45 131 TYR B C 1
ATOM 2522 O O . TYR B 1 76 ? -5.653 13.664 2.552 1.00 114.61 131 TYR B O 1
ATOM 2531 N N . LEU B 1 77 ? -5.627 15.880 3.083 1.00 125.04 132 LEU B N 1
ATOM 2532 C CA . LEU B 1 77 ? -6.326 15.685 4.342 1.00 125.98 132 LEU B CA 1
ATOM 2533 C C . LEU B 1 77 ? -7.695 15.009 4.098 1.00 123.66 132 LEU B C 1
ATOM 2534 O O . LEU B 1 77 ? -8.152 14.184 4.883 1.00 129.20 132 LEU B O 1
ATOM 2539 N N . SER B 1 78 ? -8.340 15.395 3.018 1.00 119.19 133 SER B N 1
ATOM 2540 C CA . SER B 1 78 ? -9.665 14.885 2.697 1.00 132.49 133 SER B CA 1
ATOM 2541 C C . SER B 1 78 ? -9.671 13.390 2.486 1.00 138.73 133 SER B C 1
ATOM 2542 O O . SER B 1 78 ? -10.329 12.656 3.202 1.00 156.73 133 SER B O 1
ATOM 2545 N N . ASN B 1 79 ? -8.907 12.943 1.507 1.00 139.23 134 ASN B N 1
ATOM 2546 C CA . ASN B 1 79 ? -8.844 11.496 1.162 1.00 160.23 134 ASN B CA 1
ATOM 2547 C C . ASN B 1 79 ? -8.364 10.605 2.326 1.00 140.39 134 ASN B C 1
ATOM 2548 O O . ASN B 1 79 ? -8.839 9.475 2.486 1.00 138.72 134 ASN B O 1
ATOM 2553 N N . TYR B 1 80 ? -7.441 11.147 3.125 1.00 109.06 135 TYR B N 1
ATOM 2554 C CA . TYR B 1 80 ? -6.953 10.462 4.302 1.00 113.06 135 TYR B CA 1
ATOM 2555 C C . TYR B 1 80 ? -8.084 9.992 5.218 1.00 112.99 135 TYR B C 1
ATOM 2556 O O . TYR B 1 80 ? -8.111 8.863 5.618 1.00 113.45 135 TYR B O 1
ATOM 2565 N N . LEU B 1 81 ? -8.984 10.904 5.533 1.00 123.98 136 LEU B N 1
ATOM 2566 C CA . LEU B 1 81 ? -10.092 10.639 6.420 1.00 124.07 136 LEU B CA 1
ATOM 2567 C C . LEU B 1 81 ? -11.186 9.818 5.747 1.00 129.73 136 LEU B C 1
ATOM 2568 O O . LEU B 1 81 ? -11.853 9.004 6.388 1.00 136.77 136 LEU B O 1
ATOM 2573 N N . ILE B 1 82 ? -11.368 10.047 4.458 1.00 122.42 137 ILE B N 1
ATOM 2574 C CA . ILE B 1 82 ? -12.330 9.292 3.664 1.00 139.64 137 ILE B CA 1
ATOM 2575 C C . ILE B 1 82 ? -11.913 7.832 3.627 1.00 144.87 137 ILE B C 1
ATOM 2576 O O . ILE B 1 82 ? -12.759 6.932 3.754 1.00 145.86 137 ILE B O 1
ATOM 2581 N N . ASN B 1 83 ? -10.614 7.606 3.419 1.00 140.68 138 ASN B N 1
ATOM 2582 C CA . ASN B 1 83 ? -10.048 6.247 3.469 1.00 140.28 138 ASN B CA 1
ATOM 2583 C C . ASN B 1 83 ? -9.477 5.888 4.857 1.00 128.07 138 ASN B C 1
ATOM 2584 O O . ASN B 1 83 ? -8.303 6.075 5.121 1.00 124.14 138 ASN B O 1
ATOM 2589 N N . ILE B 1 84 ? -10.337 5.373 5.719 1.00 126.18 139 ILE B N 1
ATOM 2590 C CA . ILE B 1 84 ? -9.947 4.946 7.045 1.00 129.88 139 ILE B CA 1
ATOM 2591 C C . ILE B 1 84 ? -10.674 3.645 7.364 1.00 164.84 139 ILE B C 1
ATOM 2592 O O . ILE B 1 84 ? -11.910 3.611 7.419 1.00 177.42 139 ILE B O 1
ATOM 2597 N N . GLU B 1 85 ? -9.904 2.585 7.600 1.00 157.63 140 GLU B N 1
ATOM 2598 C CA . GLU B 1 85 ? -10.483 1.272 7.886 1.00 158.91 140 GLU B CA 1
ATOM 2599 C C . GLU B 1 85 ? -11.088 1.248 9.275 1.00 137.28 140 GLU B C 1
ATOM 2600 O O . GLU B 1 85 ? -12.166 0.727 9.461 1.00 141.95 140 GLU B O 1
ATOM 2606 N N . THR B 1 86 ? -10.367 1.797 10.243 1.00 142.43 141 THR B N 1
ATOM 2607 C CA . THR B 1 86 ? -10.859 1.892 11.623 1.00 144.29 141 THR B CA 1
ATOM 2608 C C . THR B 1 86 ? -10.640 3.292 12.198 1.00 140.02 141 THR B C 1
ATOM 2609 O O . THR B 1 86 ? -9.499 3.793 12.303 1.00 129.94 141 THR B O 1
ATOM 2613 N N . TRP B 1 87 ? -11.747 3.903 12.594 1.00 127.97 142 TRP B N 1
ATOM 2614 C CA . TRP B 1 87 ? -11.738 5.271 13.113 1.00 137.38 142 TRP B CA 1
ATOM 2615 C C . TRP B 1 87 ? -11.235 5.329 14.564 1.00 119.72 142 TRP B C 1
ATOM 2616 O O . TRP B 1 87 ? -11.827 4.747 15.471 1.00 108.72 142 TRP B O 1
ATOM 2627 N N . SER B 1 88 ? -10.151 6.071 14.747 1.00 121.84 143 SER B N 1
ATOM 2628 C CA . SER B 1 88 ? -9.575 6.308 16.081 1.00 113.68 143 SER B CA 1
ATOM 2629 C C . SER B 1 88 ? -9.839 7.713 16.595 1.00 119.84 143 SER B C 1
ATOM 2630 O O . SER B 1 88 ? -10.379 8.557 15.900 1.00 122.84 143 SER B O 1
ATOM 2633 N N . HIS B 1 89 ? -9.449 7.947 17.828 1.00 123.71 144 HIS B N 1
ATOM 2634 C CA . HIS B 1 89 ? -9.489 9.302 18.382 1.00 135.25 144 HIS B CA 1
ATOM 2635 C C . HIS B 1 89 ? -8.736 10.314 17.502 1.00 134.85 144 HIS B C 1
ATOM 2636 O O . HIS B 1 89 ? -9.263 11.353 17.136 1.00 131.93 144 HIS B O 1
ATOM 2643 N N . TYR B 1 90 ? -7.499 9.978 17.165 1.00 135.45 145 TYR B N 1
ATOM 2644 C CA . TYR B 1 90 ? -6.687 10.775 16.242 1.00 126.78 145 TYR B CA 1
ATOM 2645 C C . TYR B 1 90 ? -7.514 11.194 15.027 1.00 122.76 145 TYR B C 1
ATOM 2646 O O . TYR B 1 90 ? -7.469 12.332 14.615 1.00 123.66 145 TYR B O 1
ATOM 2655 N N . GLU B 1 91 ? -8.240 10.249 14.455 1.00 122.56 146 GLU B N 1
ATOM 2656 C CA . GLU B 1 91 ? -9.097 10.543 13.306 1.00 127.69 146 GLU B CA 1
ATOM 2657 C C . GLU B 1 91 ? -10.140 11.602 13.621 1.00 126.84 146 GLU B C 1
ATOM 2658 O O . GLU B 1 91 ? -10.377 12.473 12.813 1.00 128.69 146 GLU B O 1
ATOM 2664 N N . THR B 1 92 ? -10.741 11.514 14.802 1.00 119.41 147 THR B N 1
ATOM 2665 C CA . THR B 1 92 ? -11.722 12.522 15.240 1.00 132.99 147 THR B CA 1
ATOM 2666 C C . THR B 1 92 ? -11.032 13.866 15.380 1.00 122.11 147 THR B C 1
ATOM 2667 O O . THR B 1 92 ? -11.433 14.837 14.761 1.00 127.92 147 THR B O 1
ATOM 2671 N N . VAL B 1 93 ? -9.993 13.881 16.194 1.00 111.38 148 VAL B N 1
ATOM 2672 C CA . VAL B 1 93 ? -9.260 15.116 16.530 1.00 103.81 148 VAL B CA 1
ATOM 2673 C C . VAL B 1 93 ? -8.755 15.827 15.283 1.00 105.90 148 VAL B C 1
ATOM 2674 O O . VAL B 1 93 ? -8.791 17.049 15.194 1.00 120.51 148 VAL B O 1
ATOM 2678 N N . LEU B 1 94 ? -8.309 15.033 14.322 1.00 109.69 149 LEU B N 1
ATOM 2679 C CA . LEU B 1 94 ? -7.890 15.551 13.021 1.00 116.57 149 LEU B CA 1
ATOM 2680 C C . LEU B 1 94 ? -9.106 16.113 12.296 1.00 119.38 149 LEU B C 1
ATOM 2681 O O . LEU B 1 94 ? -9.131 17.297 11.906 1.00 120.60 149 LEU B O 1
ATOM 2686 N N . PHE B 1 95 ? -10.140 15.281 12.191 1.00 116.89 150 PHE B N 1
ATOM 2687 C CA . PHE B 1 95 ? -11.389 15.679 11.532 1.00 113.80 150 PHE B CA 1
ATOM 2688 C C . PHE B 1 95 ? -11.973 16.959 12.075 1.00 124.94 150 PHE B C 1
ATOM 2689 O O . PHE B 1 95 ? -12.412 17.823 11.321 1.00 126.04 150 PHE B O 1
ATOM 2697 N N . ASN B 1 96 ? -11.949 17.091 13.389 1.00 125.30 151 ASN B N 1
ATOM 2698 C CA . ASN B 1 96 ? -12.398 18.316 14.048 1.00 123.74 151 ASN B CA 1
ATOM 2699 C C . ASN B 1 96 ? -11.580 19.507 13.652 1.00 128.78 151 ASN B C 1
ATOM 2700 O O . ASN B 1 96 ? -12.117 20.516 13.205 1.00 156.00 151 ASN B O 1
ATOM 2705 N N . ASN B 1 97 ? -10.277 19.383 13.793 1.00 125.94 152 ASN B N 1
ATOM 2706 C CA . ASN B 1 97 ? -9.362 20.506 13.546 1.00 138.37 152 ASN B CA 1
ATOM 2707 C C . ASN B 1 97 ? -9.299 21.003 12.118 1.00 139.22 152 ASN B C 1
ATOM 2708 O O . ASN B 1 97 ? -8.706 22.027 11.852 1.00 164.85 152 ASN B O 1
ATOM 2713 N N . CYS B 1 98 ? -9.885 20.280 11.190 1.00 130.08 153 CYS B N 1
ATOM 2714 C CA . CYS B 1 98 ? -9.871 20.703 9.777 1.00 120.15 153 CYS B CA 1
ATOM 2715 C C . CYS B 1 98 ? -11.222 20.607 9.115 1.00 124.20 153 CYS B C 1
ATOM 2716 O O . CYS B 1 98 ? -11.300 20.683 7.904 1.00 121.15 153 CYS B O 1
ATOM 2719 N N . MET B 1 99 ? -12.278 20.401 9.899 1.00 130.78 154 MET B N 1
ATOM 2720 C CA . MET B 1 99 ? -13.635 20.202 9.367 1.00 118.21 154 MET B CA 1
ATOM 2721 C C . MET B 1 99 ? -14.097 21.346 8.490 1.00 128.04 154 MET B C 1
ATOM 2722 O O . MET B 1 99 ? -14.739 21.131 7.477 1.00 126.26 154 MET B O 1
ATOM 2727 N N . PHE B 1 100 ? -13.769 22.560 8.917 1.00 142.58 155 PHE B N 1
ATOM 2728 C CA . PHE B 1 100 ? -14.096 23.787 8.190 1.00 132.11 155 PHE B CA 1
ATOM 2729 C C . PHE B 1 100 ? -13.492 23.832 6.788 1.00 145.79 155 PHE B C 1
ATOM 2730 O O . PHE B 1 100 ? -14.159 24.253 5.842 1.00 171.22 155 PHE B O 1
ATOM 2738 N N . ILE B 1 101 ? -12.248 23.381 6.651 1.00 130.77 156 ILE B N 1
ATOM 2739 C CA . ILE B 1 101 ? -11.585 23.262 5.343 1.00 118.46 156 ILE B CA 1
ATOM 2740 C C . ILE B 1 101 ? -12.337 22.294 4.430 1.00 123.92 156 ILE B C 1
ATOM 2741 O O . ILE B 1 101 ? -12.365 22.466 3.231 1.00 122.50 156 ILE B O 1
ATOM 2746 N N . PHE B 1 102 ? -12.943 21.273 5.021 1.00 131.31 157 PHE B N 1
ATOM 2747 C CA . PHE B 1 102 ? -13.481 20.157 4.275 1.00 133.86 157 PHE B CA 1
ATOM 2748 C C . PHE B 1 102 ? -14.762 20.487 3.524 1.00 124.37 157 PHE B C 1
ATOM 2749 O O . PHE B 1 102 ? -15.625 21.171 4.007 1.00 117.35 157 PHE B O 1
ATOM 2757 N N . GLU B 1 103 ? -14.871 19.918 2.337 1.00 132.54 158 GLU B N 1
ATOM 2758 C CA . GLU B 1 103 ? -16.091 19.967 1.554 1.00 141.72 158 GLU B CA 1
ATOM 2759 C C . GLU B 1 103 ? -17.183 19.111 2.170 1.00 136.43 158 GLU B C 1
ATOM 2760 O O . GLU B 1 103 ? -16.927 18.052 2.682 1.00 132.87 158 GLU B O 1
ATOM 2766 N N . SER B 1 104 ? -18.409 19.589 2.091 1.00 149.66 159 SER B N 1
ATOM 2767 C CA . SER B 1 104 ? -19.546 18.962 2.778 1.00 166.00 159 SER B CA 1
ATOM 2768 C C . SER B 1 104 ? -19.805 17.523 2.378 1.00 168.92 159 SER B C 1
ATOM 2769 O O . SER B 1 104 ? -20.215 16.699 3.205 1.00 176.29 159 SER B O 1
ATOM 2772 N N . CYS B 1 105 ? -19.560 17.233 1.107 1.00 165.90 160 CYS B N 1
ATOM 2773 C CA . CYS B 1 105 ? -19.722 15.871 0.595 1.00 178.09 160 CYS B CA 1
ATOM 2774 C C . CYS B 1 105 ? -18.834 14.869 1.325 1.00 156.93 160 CYS B C 1
ATOM 2775 O O . CYS B 1 105 ? -19.234 13.738 1.544 1.00 160.62 160 CYS B O 1
ATOM 2778 N N . PHE B 1 106 ? -17.630 15.301 1.673 1.00 141.97 161 PHE B N 1
ATOM 2779 C CA . PHE B 1 106 ? -16.724 14.468 2.449 1.00 140.54 161 PHE B CA 1
ATOM 2780 C C . PHE B 1 106 ? -17.270 14.372 3.858 1.00 135.09 161 PHE B C 1
ATOM 2781 O O . PHE B 1 106 ? -17.555 13.317 4.351 1.00 136.64 161 PHE B O 1
ATOM 2789 N N . ILE B 1 107 ? -17.431 15.513 4.486 1.00 153.38 162 ILE B N 1
ATOM 2790 C CA . ILE B 1 107 ? -17.971 15.614 5.836 1.00 138.76 162 ILE B CA 1
ATOM 2791 C C . ILE B 1 107 ? -19.128 14.670 6.068 1.00 129.07 162 ILE B C 1
ATOM 2792 O O . ILE B 1 107 ? -19.192 14.028 7.108 1.00 124.40 162 ILE B O 1
ATOM 2797 N N . GLU B 1 108 ? -20.048 14.600 5.122 1.00 132.45 163 GLU B N 1
ATOM 2798 C CA . GLU B 1 108 ? -21.220 13.725 5.290 1.00 149.99 163 GLU B CA 1
ATOM 2799 C C . GLU B 1 108 ? -20.848 12.250 5.240 1.00 127.64 163 GLU B C 1
ATOM 2800 O O . GLU B 1 108 ? -21.372 11.441 5.973 1.00 120.09 163 GLU B O 1
ATOM 2806 N N . MET B 1 109 ? -19.919 11.925 4.357 1.00 140.84 164 MET B N 1
ATOM 2807 C CA . MET B 1 109 ? -19.441 10.540 4.201 1.00 127.91 164 MET B CA 1
ATOM 2808 C C . MET B 1 109 ? -18.476 10.162 5.339 1.00 123.02 164 MET B C 1
ATOM 2809 O O . MET B 1 109 ? -18.534 9.053 5.856 1.00 136.50 164 MET B O 1
ATOM 2814 N N . VAL B 1 110 ? -17.630 11.091 5.755 1.00 106.79 165 VAL B N 1
ATOM 2815 C CA . VAL B 1 110 ? -16.838 10.948 6.971 1.00 111.22 165 VAL B CA 1
ATOM 2816 C C . VAL B 1 110 ? -17.753 10.654 8.138 1.00 113.79 165 VAL B C 1
ATOM 2817 O O . VAL B 1 110 ? -17.487 9.827 8.958 1.00 120.86 165 VAL B O 1
ATOM 2821 N N . PHE B 1 111 ? -18.833 11.393 8.219 1.00 136.64 166 PHE B N 1
ATOM 2822 C CA . PHE B 1 111 ? -19.844 11.220 9.250 1.00 146.90 166 PHE B CA 1
ATOM 2823 C C . PHE B 1 111 ? -20.382 9.806 9.282 1.00 141.99 166 PHE B C 1
ATOM 2824 O O . PHE B 1 111 ? -20.624 9.245 10.346 1.00 129.02 166 PHE B O 1
ATOM 2832 N N . SER B 1 112 ? -20.619 9.254 8.105 1.00 148.60 167 SER B N 1
ATOM 2833 C CA . SER B 1 112 ? -21.046 7.856 7.990 1.00 158.02 167 SER B CA 1
ATOM 2834 C C . SER B 1 112 ? -20.086 6.918 8.727 1.00 151.36 167 SER B C 1
ATOM 2835 O O . SER B 1 112 ? -20.496 6.045 9.488 1.00 158.85 167 SER B O 1
ATOM 2838 N N . LYS B 1 113 ? -18.807 7.112 8.470 1.00 140.49 168 LYS B N 1
ATOM 2839 C CA . LYS B 1 113 ? -17.763 6.368 9.150 1.00 140.08 168 LYS B CA 1
ATOM 2840 C C . LYS B 1 113 ? -17.841 6.500 10.664 1.00 135.16 168 LYS B C 1
ATOM 2841 O O . LYS B 1 113 ? -17.913 5.521 11.385 1.00 154.36 168 LYS B O 1
ATOM 2847 N N . VAL B 1 114 ? -17.839 7.728 11.136 1.00 145.67 169 VAL B N 1
ATOM 2848 C CA . VAL B 1 114 ? -17.721 8.000 12.585 1.00 147.07 169 VAL B CA 1
ATOM 2849 C C . VAL B 1 114 ? -18.929 7.547 13.375 1.00 125.10 169 VAL B C 1
ATOM 2850 O O . VAL B 1 114 ? -18.880 7.493 14.573 1.00 125.87 169 VAL B O 1
ATOM 2854 N N . ILE B 1 115 ? -20.010 7.228 12.699 1.00 128.12 170 ILE B N 1
ATOM 2855 C CA . ILE B 1 115 ? -21.242 6.865 13.382 1.00 148.86 170 ILE B CA 1
ATOM 2856 C C . ILE B 1 115 ? -21.184 5.488 14.022 1.00 160.50 170 ILE B C 1
ATOM 2857 O O . ILE B 1 115 ? -21.830 5.272 15.040 1.00 163.47 170 ILE B O 1
ATOM 2862 N N . LEU B 1 116 ? -20.482 4.555 13.393 1.00 159.53 171 LEU B N 1
ATOM 2863 C CA . LEU B 1 116 ? -20.271 3.236 13.991 1.00 173.54 171 LEU B CA 1
ATOM 2864 C C . LEU B 1 116 ? -19.322 3.304 15.174 1.00 168.05 171 LEU B C 1
ATOM 2865 O O . LEU B 1 116 ? -19.598 2.750 16.245 1.00 164.40 171 LEU B O 1
ATOM 2870 N N . ASN B 1 117 ? -18.216 4.003 14.965 1.00 158.55 172 ASN B N 1
ATOM 2871 C CA . ASN B 1 117 ? -17.100 3.985 15.904 1.00 167.84 172 ASN B CA 1
ATOM 2872 C C . ASN B 1 117 ? -17.189 4.957 17.070 1.00 184.29 172 ASN B C 1
ATOM 2873 O O . ASN B 1 117 ? -16.180 5.386 17.606 1.00 194.74 172 ASN B O 1
ATOM 2878 N N . LEU B 1 118 ? -18.403 5.278 17.485 1.00 187.09 173 LEU B N 1
ATOM 2879 C CA . LEU B 1 118 ? -18.627 6.078 18.707 1.00 192.37 173 LEU B CA 1
ATOM 2880 C C . LEU B 1 118 ? -18.865 5.201 19.948 1.00 183.46 173 LEU B C 1
ATOM 2881 O O . LEU B 1 118 ? -19.037 5.708 21.061 1.00 166.96 173 LEU B O 1
ATOM 2886 N N . ASP B 1 119 ? -18.886 3.891 19.724 1.00 203.46 174 ASP B N 1
ATOM 2887 C CA . ASP B 1 119 ? -19.096 2.877 20.770 1.00 206.69 174 ASP B CA 1
ATOM 2888 C C . ASP B 1 119 ? -18.307 3.176 22.045 1.00 193.84 174 ASP B C 1
ATOM 2889 O O . ASP B 1 119 ? -18.848 3.140 23.147 1.00 196.79 174 ASP B O 1
ATOM 2894 N N . LYS B 1 120 ? -17.036 3.511 21.874 1.00 176.13 175 LYS B N 1
ATOM 2895 C CA . LYS B 1 120 ? -16.133 3.752 23.005 1.00 167.39 175 LYS B CA 1
ATOM 2896 C C . LYS B 1 120 ? -16.459 5.038 23.760 1.00 165.11 175 LYS B C 1
ATOM 2897 O O . LYS B 1 120 ? -16.525 5.047 24.989 1.00 164.28 175 LYS B O 1
ATOM 2903 N N . TYR B 1 121 ? -16.668 6.118 23.011 1.00 158.77 176 TYR B N 1
ATOM 2904 C CA . TYR B 1 121 ? -17.096 7.421 23.584 1.00 146.24 176 TYR B CA 1
ATOM 2905 C C . TYR B 1 121 ? -18.366 7.319 24.435 1.00 148.66 176 TYR B C 1
ATOM 2906 O O . TYR B 1 121 ? -18.515 8.035 25.398 1.00 147.11 176 TYR B O 1
ATOM 2915 N N . ASN B 1 122 ? -19.273 6.424 24.065 1.00 163.17 177 ASN B N 1
ATOM 2916 C CA . ASN B 1 122 ? -20.534 6.252 24.787 1.00 173.63 177 ASN B CA 1
ATOM 2917 C C . ASN B 1 122 ? -20.337 5.563 26.118 1.00 180.33 177 ASN B C 1
ATOM 2918 O O . ASN B 1 122 ? -20.649 6.138 27.171 1.00 209.58 177 ASN B O 1
ATOM 2923 N N . THR B 1 123 ? -19.759 4.368 26.082 1.00 167.36 178 THR B N 1
ATOM 2924 C CA . THR B 1 123 ? -19.476 3.613 27.323 1.00 156.72 178 THR B CA 1
ATOM 2925 C C . THR B 1 123 ? -18.651 4.476 28.265 1.00 143.58 178 THR B C 1
ATOM 2926 O O . THR B 1 123 ? -18.798 4.428 29.462 1.00 171.68 178 THR B O 1
ATOM 2930 N N . LEU B 1 124 ? -17.796 5.287 27.690 1.00 131.44 179 LEU B N 1
ATOM 2931 C CA . LEU B 1 124 ? -17.019 6.256 28.438 1.00 125.94 179 LEU B CA 1
ATOM 2932 C C . LEU B 1 124 ? -17.858 7.342 29.118 1.00 125.76 179 LEU B C 1
ATOM 2933 O O . LEU B 1 124 ? -17.483 7.835 30.170 1.00 115.32 179 LEU B O 1
ATOM 2938 N N . ARG B 1 125 ? -18.977 7.717 28.526 1.00 151.46 180 ARG B N 1
ATOM 2939 C CA . ARG B 1 125 ? -19.841 8.713 29.170 1.00 180.84 180 ARG B CA 1
ATOM 2940 C C . ARG B 1 125 ? -20.541 8.150 30.406 1.00 160.19 180 ARG B C 1
ATOM 2941 O O . ARG B 1 125 ? -20.765 8.865 31.382 1.00 176.12 180 ARG B O 1
ATOM 2949 N N . TYR B 1 126 ? -20.888 6.877 30.350 1.00 139.97 181 TYR B N 1
ATOM 2950 C CA . TYR B 1 126 ? -21.582 6.228 31.456 1.00 156.38 181 TYR B CA 1
ATOM 2951 C C . TYR B 1 126 ? -20.876 6.445 32.783 1.00 181.52 181 TYR B C 1
ATOM 2952 O O . TYR B 1 126 ? -21.540 6.760 33.801 1.00 204.71 181 TYR B O 1
ATOM 2961 N N . TYR B 1 127 ? -19.548 6.293 32.757 1.00 140.50 182 TYR B N 1
ATOM 2962 C CA . TYR B 1 127 ? -18.741 6.388 33.963 1.00 133.76 182 TYR B CA 1
ATOM 2963 C C . TYR B 1 127 ? -18.600 7.799 34.464 1.00 130.47 182 TYR B C 1
ATOM 2964 O O . TYR B 1 127 ? -18.210 8.025 35.597 1.00 153.32 182 TYR B O 1
ATOM 2973 N N . GLY B 1 128 ? -18.977 8.745 33.635 1.00 120.05 183 GLY B N 1
ATOM 2974 C CA . GLY B 1 128 ? -19.119 10.127 34.073 1.00 129.65 183 GLY B CA 1
ATOM 2975 C C . GLY B 1 128 ? -20.260 10.259 35.066 1.00 150.23 183 GLY B C 1
ATOM 2976 O O . GLY B 1 128 ? -20.199 11.027 36.028 1.00 157.04 183 GLY B O 1
ATOM 2977 N N . ASN B 1 129 ? -21.303 9.483 34.820 1.00 163.69 184 ASN B N 1
ATOM 2978 C CA . ASN B 1 129 ? -22.492 9.474 35.646 1.00 173.83 184 ASN B CA 1
ATOM 2979 C C . ASN B 1 129 ? -22.389 8.471 36.784 1.00 178.88 184 ASN B C 1
ATOM 2980 O O . ASN B 1 129 ? -23.280 8.409 37.634 1.00 184.28 184 ASN B O 1
ATOM 2985 N N . GLU B 1 130 ? -21.301 7.711 36.816 1.00 156.67 185 GLU B N 1
ATOM 2986 C CA . GLU B 1 130 ? -20.990 6.842 37.950 1.00 151.52 185 GLU B CA 1
ATOM 2987 C C . GLU B 1 130 ? -20.856 7.624 39.242 1.00 128.38 185 GLU B C 1
ATOM 2988 O O . GLU B 1 130 ? -21.060 7.076 40.309 1.00 110.56 185 GLU B O 1
ATOM 2994 N N . SER B 1 131 ? -20.542 8.907 39.119 1.00 124.97 186 SER B N 1
ATOM 2995 C CA . SER B 1 131 ? -20.546 9.812 40.258 1.00 129.96 186 SER B CA 1
ATOM 2996 C C . SER B 1 131 ? -21.968 10.207 40.648 1.00 132.59 186 SER B C 1
ATOM 2997 O O . SER B 1 131 ? -22.324 10.282 41.836 1.00 122.28 186 SER B O 1
ATOM 3000 N N . ILE B 1 132 ? -22.778 10.445 39.632 1.00 133.08 187 ILE B N 1
ATOM 3001 C CA . ILE B 1 132 ? -24.146 10.906 39.829 1.00 144.99 187 ILE B CA 1
ATOM 3002 C C . ILE B 1 132 ? -25.024 9.769 40.248 1.00 131.79 187 ILE B C 1
ATOM 3003 O O . ILE B 1 132 ? -25.805 9.920 41.195 1.00 138.68 187 ILE B O 1
ATOM 3008 N N . ARG B 1 133 ? -24.895 8.651 39.546 1.00 124.06 188 ARG B N 1
ATOM 3009 C CA . ARG B 1 133 ? -25.586 7.416 39.915 1.00 144.62 188 ARG B CA 1
ATOM 3010 C C . ARG B 1 133 ? -25.441 7.114 41.414 1.00 150.09 188 ARG B C 1
ATOM 3011 O O . ARG B 1 133 ? -26.349 6.587 42.059 1.00 154.25 188 ARG B O 1
ATOM 3019 N N . MET B 1 134 ? -24.288 7.464 41.957 1.00 145.67 189 MET B N 1
ATOM 3020 C CA . MET B 1 134 ? -24.021 7.301 43.373 1.00 143.78 189 MET B CA 1
ATOM 3021 C C . MET B 1 134 ? -24.734 8.362 44.195 1.00 132.35 189 MET B C 1
ATOM 3022 O O . MET B 1 134 ? -25.323 8.044 45.223 1.00 143.20 189 MET B O 1
ATOM 3027 N N . PHE B 1 135 ? -24.628 9.614 43.771 1.00 132.18 190 PHE B N 1
ATOM 3028 C CA . PHE B 1 135 ? -25.267 10.739 44.496 1.00 146.64 190 PHE B CA 1
ATOM 3029 C C . PHE B 1 135 ? -26.763 10.587 44.716 1.00 136.65 190 PHE B C 1
ATOM 3030 O O . PHE B 1 135 ? -27.265 10.863 45.806 1.00 131.01 190 PHE B O 1
ATOM 3038 N N . VAL B 1 136 ? -27.450 10.122 43.682 1.00 130.71 191 VAL B N 1
ATOM 3039 C CA . VAL B 1 136 ? -28.888 9.883 43.764 1.00 129.27 191 VAL B CA 1
ATOM 3040 C C . VAL B 1 136 ? -29.176 8.773 44.737 1.00 128.32 191 VAL B C 1
ATOM 3041 O O . VAL B 1 136 ? -30.034 8.925 45.595 1.00 170.55 191 VAL B O 1
ATOM 3045 N N . ASN B 1 137 ? -28.455 7.675 44.623 1.00 109.31 192 ASN B N 1
ATOM 3046 C CA . ASN B 1 137 ? -28.618 6.542 45.551 1.00 133.19 192 ASN B CA 1
ATOM 3047 C C . ASN B 1 137 ? -28.562 6.973 47.032 1.00 127.62 192 ASN B C 1
ATOM 3048 O O . ASN B 1 137 ? -29.276 6.433 47.862 1.00 116.81 192 ASN B O 1
ATOM 3053 N N . MET B 1 138 ? -27.702 7.930 47.329 1.00 116.08 193 MET B N 1
ATOM 3054 C CA . MET B 1 138 ? -27.605 8.441 48.660 1.00 130.84 193 MET B CA 1
ATOM 3055 C C . MET B 1 138 ? -28.872 9.129 49.031 1.00 130.87 193 MET B C 1
ATOM 3056 O O . MET B 1 138 ? -29.433 8.862 50.076 1.00 155.35 193 MET B O 1
ATOM 3061 N N . LEU B 1 139 ? -29.322 10.000 48.145 1.00 137.62 194 LEU B N 1
ATOM 3062 C CA . LEU B 1 139 ? -30.600 10.734 48.316 1.00 136.43 194 LEU B CA 1
ATOM 3063 C C . LEU B 1 139 ? -31.798 9.779 48.450 1.00 131.64 194 LEU B C 1
ATOM 3064 O O . LEU B 1 139 ? -32.508 9.798 49.460 1.00 130.75 194 LEU B O 1
ATOM 3069 N N . ILE B 1 140 ? -31.971 8.928 47.454 1.00 109.71 195 ILE B N 1
ATOM 3070 C CA . ILE B 1 140 ? -32.930 7.855 47.510 1.00 112.91 195 ILE B CA 1
ATOM 3071 C C . ILE B 1 140 ? -32.903 7.088 48.818 1.00 127.55 195 ILE B C 1
ATOM 3072 O O . ILE B 1 140 ? -33.940 6.654 49.310 1.00 163.34 195 ILE B O 1
ATOM 3077 N N . LEU B 1 141 ? -31.722 6.876 49.356 1.00 136.01 196 LEU B N 1
ATOM 3078 C CA . LEU B 1 141 ? -31.557 6.146 50.638 1.00 134.13 196 LEU B CA 1
ATOM 3079 C C . LEU B 1 141 ? -31.845 7.011 51.832 1.00 115.30 196 LEU B C 1
ATOM 3080 O O . LEU B 1 141 ? -32.337 6.526 52.828 1.00 131.29 196 LEU B O 1
ATOM 3085 N N . PHE B 1 142 ? -31.500 8.278 51.739 1.00 122.20 197 PHE B N 1
ATOM 3086 C CA . PHE B 1 142 ? -31.709 9.206 52.836 1.00 139.67 197 PHE B CA 1
ATOM 3087 C C . PHE B 1 142 ? -33.169 9.503 53.057 1.00 169.21 197 PHE B C 1
ATOM 3088 O O . PHE B 1 142 ? -33.620 9.573 54.201 1.00 184.31 197 PHE B O 1
ATOM 3096 N N . ILE B 1 143 ? -33.907 9.629 51.962 1.00 169.01 198 ILE B N 1
ATOM 3097 C CA . ILE B 1 143 ? -35.361 9.774 52.023 1.00 139.32 198 ILE B CA 1
ATOM 3098 C C . ILE B 1 143 ? -35.992 8.480 52.515 1.00 139.43 198 ILE B C 1
ATOM 3099 O O . ILE B 1 143 ? -36.884 8.512 53.320 1.00 191.19 198 ILE B O 1
ATOM 3104 N N . GLN B 1 144 ? -35.498 7.342 52.066 1.00 123.24 199 GLN B N 1
ATOM 3105 C CA . GLN B 1 144 ? -36.027 6.034 52.454 1.00 127.50 199 GLN B CA 1
ATOM 3106 C C . GLN B 1 144 ? -35.873 5.763 53.941 1.00 146.16 199 GLN B C 1
ATOM 3107 O O . GLN B 1 144 ? -36.591 4.939 54.511 1.00 163.91 199 GLN B O 1
ATOM 3113 N N . ARG B 1 145 ? -34.919 6.454 54.556 1.00 157.48 200 ARG B N 1
ATOM 3114 C CA . ARG B 1 145 ? -34.683 6.387 56.005 1.00 172.21 200 ARG B CA 1
ATOM 3115 C C . ARG B 1 145 ? -35.228 7.634 56.686 1.00 166.11 200 ARG B C 1
ATOM 3116 O O . ARG B 1 145 ? -34.924 7.927 57.847 1.00 175.33 200 ARG B O 1
ATOM 3124 N N . GLN B 1 146 ? -36.061 8.343 55.947 1.00 157.76 201 GLN B N 1
ATOM 3125 C CA . GLN B 1 146 ? -36.600 9.629 56.338 1.00 164.19 201 GLN B CA 1
ATOM 3126 C C . GLN B 1 146 ? -35.597 10.539 57.050 1.00 153.55 201 GLN B C 1
ATOM 3127 O O . GLN B 1 146 ? -35.868 11.076 58.125 1.00 150.79 201 GLN B O 1
ATOM 3133 N N . GLU B 1 147 ? -34.435 10.700 56.439 1.00 150.83 202 GLU B N 1
ATOM 3134 C CA . GLU B 1 147 ? -33.428 11.636 56.936 1.00 163.05 202 GLU B CA 1
ATOM 3135 C C . GLU B 1 147 ? -33.426 12.862 56.040 1.00 162.54 202 GLU B C 1
ATOM 3136 O O . GLU B 1 147 ? -32.429 13.233 55.434 1.00 169.34 202 GLU B O 1
ATOM 3142 N N . TYR B 1 148 ? -34.589 13.481 55.980 1.00 167.19 203 TYR B N 1
ATOM 3143 C CA . TYR B 1 148 ? -34.848 14.712 55.237 1.00 181.71 203 TYR B CA 1
ATOM 3144 C C . TYR B 1 148 ? -33.755 15.781 55.354 1.00 174.92 203 TYR B C 1
ATOM 3145 O O . TYR B 1 148 ? -33.436 16.450 54.376 1.00 164.30 203 TYR B O 1
ATOM 3154 N N . ASP B 1 149 ? -33.196 15.934 56.549 1.00 193.63 204 ASP B N 1
ATOM 3155 C CA . ASP B 1 149 ? -32.133 16.916 56.788 1.00 203.46 204 ASP B CA 1
ATOM 3156 C C . ASP B 1 149 ? -30.857 16.516 56.064 1.00 187.55 204 ASP B C 1
ATOM 3157 O O . ASP B 1 149 ? -30.294 17.297 55.290 1.00 173.22 204 ASP B O 1
ATOM 3162 N N . LYS B 1 150 ? -30.420 15.289 56.321 1.00 182.86 205 LYS B N 1
ATOM 3163 C CA . LYS B 1 150 ? -29.247 14.710 55.652 1.00 191.59 205 LYS B CA 1
ATOM 3164 C C . LYS B 1 150 ? -29.324 14.853 54.134 1.00 196.64 205 LYS B C 1
ATOM 3165 O O . LYS B 1 150 ? -28.401 15.351 53.497 1.00 209.29 205 LYS B O 1
ATOM 3171 N N . ALA B 1 151 ? -30.450 14.429 53.578 1.00 196.67 206 ALA B N 1
ATOM 3172 C CA . ALA B 1 151 ? -30.702 14.528 52.138 1.00 170.08 206 ALA B CA 1
ATOM 3173 C C . ALA B 1 151 ? -30.582 15.960 51.626 1.00 157.73 206 ALA B C 1
ATOM 3174 O O . ALA B 1 151 ? -30.033 16.209 50.571 1.00 156.12 206 ALA B O 1
ATOM 3176 N N . SER B 1 152 ? -31.101 16.901 52.390 1.00 167.30 207 SER B N 1
ATOM 3177 C CA . SER B 1 152 ? -31.083 18.300 51.982 1.00 167.93 207 SER B CA 1
ATOM 3178 C C . SER B 1 152 ? -29.675 18.885 52.032 1.00 179.31 207 SER B C 1
ATOM 3179 O O . SER B 1 152 ? -29.329 19.763 51.240 1.00 179.19 207 SER B O 1
ATOM 3182 N N . GLU B 1 153 ? -28.880 18.394 52.977 1.00 198.89 208 GLU B N 1
ATOM 3183 C CA . GLU B 1 153 ? -27.475 18.795 53.111 1.00 206.39 208 GLU B CA 1
ATOM 3184 C C . GLU B 1 153 ? -26.672 18.349 51.894 1.00 193.87 208 GLU B C 1
ATOM 3185 O O . GLU B 1 153 ? -25.918 19.117 51.309 1.00 195.93 208 GLU B O 1
ATOM 3191 N N . ILE B 1 154 ? -26.850 17.092 51.530 1.00 173.58 209 ILE B N 1
ATOM 3192 C CA . ILE B 1 154 ? -26.242 16.532 50.323 1.00 157.90 209 ILE B CA 1
ATOM 3193 C C . ILE B 1 154 ? -26.492 17.433 49.135 1.00 157.15 209 ILE B C 1
ATOM 3194 O O . ILE B 1 154 ? -25.563 17.792 48.439 1.00 170.47 209 ILE B O 1
ATOM 3199 N N . LEU B 1 155 ? -27.753 17.785 48.926 1.00 156.81 210 LEU B N 1
ATOM 3200 C CA . LEU B 1 155 ? -28.167 18.608 47.780 1.00 153.51 210 LEU B CA 1
ATOM 3201 C C . LEU B 1 155 ? -27.485 19.970 47.769 1.00 171.91 210 LEU B C 1
ATOM 3202 O O . LEU B 1 155 ? -26.820 20.345 46.803 1.00 165.33 210 LEU B O 1
ATOM 3207 N N . ALA B 1 156 ? -27.664 20.698 48.861 1.00 192.44 211 ALA B N 1
ATOM 3208 C CA . ALA B 1 156 ? -27.015 22.000 49.060 1.00 198.14 211 ALA B CA 1
ATOM 3209 C C . ALA B 1 156 ? -25.503 21.938 48.822 1.00 200.04 211 ALA B C 1
ATOM 3210 O O . ALA B 1 156 ? -24.911 22.838 48.213 1.00 204.50 211 ALA B O 1
ATOM 3212 N N . LYS B 1 157 ? -24.892 20.861 49.291 1.00 195.99 212 LYS B N 1
ATOM 3213 C CA . LYS B 1 157 ? -23.455 20.651 49.108 1.00 199.74 212 LYS B CA 1
ATOM 3214 C C . LYS B 1 157 ? -23.097 20.436 47.642 1.00 190.28 212 LYS B C 1
ATOM 3215 O O . LYS B 1 157 ? -22.235 21.123 47.083 1.00 198.14 212 LYS B O 1
ATOM 3221 N N . ILE B 1 158 ? -23.785 19.490 47.021 1.00 177.87 213 ILE B N 1
ATOM 3222 C CA . ILE B 1 158 ? -23.490 19.112 45.629 1.00 171.96 213 ILE B CA 1
ATOM 3223 C C . ILE B 1 158 ? -23.904 20.129 44.591 1.00 171.83 213 ILE B C 1
ATOM 3224 O O . ILE B 1 158 ? -23.629 19.933 43.437 1.00 166.35 213 ILE B O 1
ATOM 3229 N N . GLU B 1 159 ? -24.645 21.152 44.979 1.00 210.43 214 GLU B N 1
ATOM 3230 C CA . GLU B 1 159 ? -24.960 22.246 44.044 1.00 229.32 214 GLU B CA 1
ATOM 3231 C C . GLU B 1 159 ? -23.907 23.342 44.141 1.00 227.17 214 GLU B C 1
ATOM 3232 O O . GLU B 1 159 ? -23.656 24.064 43.178 1.00 214.91 214 GLU B O 1
ATOM 3238 N N . ASP B 1 160 ? -23.309 23.451 45.321 1.00 237.31 215 ASP B N 1
ATOM 3239 C CA . ASP B 1 160 ? -22.238 24.413 45.568 1.00 240.64 215 ASP B CA 1
ATOM 3240 C C . ASP B 1 160 ? -20.978 24.080 44.771 1.00 232.03 215 ASP B C 1
ATOM 3241 O O . ASP B 1 160 ? -20.325 24.974 44.237 1.00 227.15 215 ASP B O 1
ATOM 3246 N N . TYR B 1 161 ? -20.654 22.793 44.701 1.00 222.65 216 TYR B N 1
ATOM 3247 C CA . TYR B 1 161 ? -19.403 22.335 44.071 1.00 218.67 216 TYR B CA 1
ATOM 3248 C C . TYR B 1 161 ? -19.560 21.712 42.696 1.00 212.95 216 TYR B C 1
ATOM 3249 O O . TYR B 1 161 ? -18.570 21.511 41.994 1.00 219.44 216 TYR B O 1
ATOM 3258 N N . GLN B 1 162 ? -20.790 21.385 42.326 1.00 205.74 217 GLN B N 1
ATOM 3259 C CA . GLN B 1 162 ? -21.101 21.023 40.945 1.00 208.98 217 GLN B CA 1
ATOM 3260 C C . GLN B 1 162 ? -21.456 22.284 40.159 1.00 229.06 217 GLN B C 1
ATOM 3261 O O . GLN B 1 162 ? -21.512 22.265 38.932 1.00 226.16 217 GLN B O 1
ATOM 3267 N N . LEU B 1 163 ? -21.667 23.381 40.884 1.00 248.80 218 LEU B N 1
ATOM 3268 C CA . LEU B 1 163 ? -21.890 24.731 40.327 1.00 268.21 218 LEU B CA 1
ATOM 3269 C C . LEU B 1 163 ? -21.134 25.021 39.017 1.00 279.16 218 LEU B C 1
ATOM 3270 O O . LEU B 1 163 ? -21.667 25.656 38.110 1.00 284.44 218 LEU B O 1
ATOM 3275 N N . ASN B 1 164 ? -19.897 24.543 38.949 1.00 280.02 219 ASN B N 1
ATOM 3276 C CA . ASN B 1 164 ? -19.019 24.705 37.767 1.00 268.15 219 ASN B CA 1
ATOM 3277 C C . ASN B 1 164 ? -19.297 23.772 36.578 1.00 256.59 219 ASN B C 1
ATOM 3278 O O . ASN B 1 164 ? -18.935 24.087 35.445 1.00 261.59 219 ASN B O 1
ATOM 3283 N N . ASP B 1 165 ? -19.929 22.638 36.857 1.00 238.70 220 ASP B N 1
ATOM 3284 C CA . ASP B 1 165 ? -20.052 21.527 35.897 1.00 225.94 220 ASP B CA 1
ATOM 3285 C C . ASP B 1 165 ? -20.803 21.857 34.614 1.00 240.43 220 ASP B C 1
ATOM 3286 O O . ASP B 1 165 ? -20.408 21.402 33.541 1.00 241.41 220 ASP B O 1
ATOM 3291 N N . ASP B 1 166 ? -21.869 22.646 34.742 1.00 236.15 221 ASP B N 1
ATOM 3292 C CA . ASP B 1 166 ? -22.820 22.951 33.651 1.00 227.71 221 ASP B CA 1
ATOM 3293 C C . ASP B 1 166 ? -23.217 21.682 32.878 1.00 224.95 221 ASP B C 1
ATOM 3294 O O . ASP B 1 166 ? -23.117 21.615 31.654 1.00 228.37 221 ASP B O 1
ATOM 3299 N N . CYS B 1 167 ? -23.642 20.665 33.625 1.00 214.94 222 CYS B N 1
ATOM 3300 C CA . CYS B 1 167 ? -24.183 19.428 33.046 1.00 204.15 222 CYS B CA 1
ATOM 3301 C C . CYS B 1 167 ? -25.683 19.324 33.300 1.00 208.07 222 CYS B C 1
ATOM 3302 O O . CYS B 1 167 ? -26.159 19.674 34.370 1.00 212.34 222 CYS B O 1
ATOM 3305 N N . LEU B 1 168 ? -26.409 18.801 32.318 1.00 201.33 223 LEU B N 1
ATOM 3306 C CA . LEU B 1 168 ? -27.879 18.753 32.379 1.00 189.68 223 LEU B CA 1
ATOM 3307 C C . LEU B 1 168 ? -28.419 17.726 33.374 1.00 169.90 223 LEU B C 1
ATOM 3308 O O . LEU B 1 168 ? -29.015 18.095 34.389 1.00 163.29 223 LEU B O 1
ATOM 3313 N N . TYR B 1 169 ? -28.192 16.449 33.079 1.00 148.75 224 TYR B N 1
ATOM 3314 C CA . TYR B 1 169 ? -28.746 15.346 33.865 1.00 138.16 224 TYR B CA 1
ATOM 3315 C C . TYR B 1 169 ? -28.448 15.488 35.334 1.00 138.25 224 TYR B C 1
ATOM 3316 O O . TYR B 1 169 ? -29.177 14.990 36.174 1.00 126.40 224 TYR B O 1
ATOM 3325 N N . GLU B 1 170 ? -27.347 16.169 35.621 1.00 170.42 225 GLU B N 1
ATOM 3326 C CA . GLU B 1 170 ? -27.026 16.607 36.979 1.00 188.62 225 GLU B CA 1
ATOM 3327 C C . GLU B 1 170 ? -28.090 17.573 37.490 1.00 179.47 225 GLU B C 1
ATOM 3328 O O . GLU B 1 170 ? -28.849 17.257 38.400 1.00 172.24 225 GLU B O 1
ATOM 3334 N N . ARG B 1 171 ? -28.159 18.730 36.848 1.00 172.21 226 ARG B N 1
ATOM 3335 C CA . ARG B 1 171 ? -29.043 19.816 37.275 1.00 166.54 226 ARG B CA 1
ATOM 3336 C C . ARG B 1 171 ? -30.494 19.372 37.351 1.00 158.73 226 ARG B C 1
ATOM 3337 O O . ARG B 1 171 ? -31.263 19.897 38.151 1.00 148.33 226 ARG B O 1
ATOM 3345 N N . CYS B 1 172 ? -30.862 18.419 36.495 1.00 160.48 227 CYS B N 1
ATOM 3346 C CA . CYS B 1 172 ? -32.181 17.766 36.573 1.00 149.40 227 CYS B CA 1
ATOM 3347 C C . CYS B 1 172 ? -32.345 17.074 37.907 1.00 142.84 227 CYS B C 1
ATOM 3348 O O . CYS B 1 172 ? -33.169 17.466 38.714 1.00 164.96 227 CYS B O 1
ATOM 3351 N N . CYS B 1 173 ? -31.525 16.069 38.137 1.00 142.33 228 CYS B N 1
ATOM 3352 C CA . CYS B 1 173 ? -31.570 15.280 39.366 1.00 142.80 228 CYS B CA 1
ATOM 3353 C C . CYS B 1 173 ? -31.586 16.126 40.630 1.00 138.39 228 CYS B C 1
ATOM 3354 O O . CYS B 1 173 ? -32.319 15.835 41.555 1.00 138.33 228 CYS B O 1
ATOM 3357 N N . VAL B 1 174 ? -30.779 17.171 40.666 1.00 148.94 229 VAL B N 1
ATOM 3358 C CA . VAL B 1 174 ? -30.735 18.038 41.845 1.00 156.44 229 VAL B CA 1
ATOM 3359 C C . VAL B 1 174 ? -32.042 18.808 41.980 1.00 180.25 229 VAL B C 1
ATOM 3360 O O . VAL B 1 174 ? -32.570 18.933 43.078 1.00 190.09 229 VAL B O 1
ATOM 3364 N N . SER B 1 175 ? -32.572 19.292 40.860 1.00 180.59 230 SER B N 1
ATOM 3365 C CA . SER B 1 175 ? -33.828 20.058 40.860 1.00 169.53 230 SER B CA 1
ATOM 3366 C C . SER B 1 175 ? -35.014 19.178 41.243 1.00 160.57 230 SER B C 1
ATOM 3367 O O . SER B 1 175 ? -35.779 19.497 42.136 1.00 184.77 230 SER B O 1
ATOM 3370 N N . PHE B 1 176 ? -35.146 18.057 40.563 1.00 154.05 231 PHE B N 1
ATOM 3371 C CA . PHE B 1 176 ? -36.160 17.048 40.887 1.00 142.88 231 PHE B CA 1
ATOM 3372 C C . PHE B 1 176 ? -36.148 16.673 42.350 1.00 138.98 231 PHE B C 1
ATOM 3373 O O . PHE B 1 176 ? -37.177 16.598 42.985 1.00 161.14 231 PHE B O 1
ATOM 3381 N N . PHE B 1 177 ? -34.971 16.430 42.880 1.00 151.28 232 PHE B N 1
ATOM 3382 C CA . PHE B 1 177 ? -34.836 16.043 44.284 1.00 162.67 232 PHE B CA 1
ATOM 3383 C C . PHE B 1 177 ? -34.977 17.216 45.229 1.00 154.70 232 PHE B C 1
ATOM 3384 O O . PHE B 1 177 ? -35.425 17.043 46.352 1.00 151.74 232 PHE B O 1
ATOM 3392 N N . ASP B 1 178 ? -34.597 18.404 44.767 1.00 160.34 233 ASP B N 1
ATOM 3393 C CA . ASP B 1 178 ? -34.882 19.644 45.506 1.00 167.82 233 ASP B CA 1
ATOM 3394 C C . ASP B 1 178 ? -36.387 19.842 45.579 1.00 175.71 233 ASP B C 1
ATOM 3395 O O . ASP B 1 178 ? -36.900 20.494 46.475 1.00 179.33 233 ASP B O 1
ATOM 3400 N N . GLY B 1 179 ? -37.078 19.285 44.596 1.00 201.44 234 GLY B N 1
ATOM 3401 C CA . GLY B 1 179 ? -38.529 19.217 44.593 1.00 189.47 234 GLY B CA 1
ATOM 3402 C C . GLY B 1 179 ? -39.080 18.312 45.677 1.00 179.62 234 GLY B C 1
ATOM 3403 O O . GLY B 1 179 ? -39.604 18.792 46.662 1.00 184.56 234 GLY B O 1
ATOM 3404 N N . ILE B 1 180 ? -38.914 17.008 45.505 1.00 166.51 235 ILE B N 1
ATOM 3405 C CA . ILE B 1 180 ? -39.566 16.005 46.381 1.00 158.11 235 ILE B CA 1
ATOM 3406 C C . ILE B 1 180 ? -39.258 16.208 47.854 1.00 164.43 235 ILE B C 1
ATOM 3407 O O . ILE B 1 180 ? -40.009 15.739 48.693 1.00 172.96 235 ILE B O 1
ATOM 3412 N N . ILE B 1 181 ? -38.131 16.840 48.162 1.00 171.62 236 ILE B N 1
ATOM 3413 C CA . ILE B 1 181 ? -37.829 17.229 49.554 1.00 190.44 236 ILE B CA 1
ATOM 3414 C C . ILE B 1 181 ? -38.795 18.320 50.029 1.00 193.88 236 ILE B C 1
ATOM 3415 O O . ILE B 1 181 ? -39.327 18.246 51.135 1.00 192.61 236 ILE B O 1
ATOM 3420 N N . GLY B 1 182 ? -39.006 19.326 49.189 1.00 191.22 237 GLY B N 1
ATOM 3421 C CA . GLY B 1 182 ? -39.987 20.372 49.473 1.00 189.08 237 GLY B CA 1
ATOM 3422 C C . GLY B 1 182 ? -41.386 19.777 49.545 1.00 176.83 237 GLY B C 1
ATOM 3423 O O . GLY B 1 182 ? -42.190 20.167 50.386 1.00 175.08 237 GLY B O 1
ATOM 3424 N N . LEU B 1 183 ? -41.650 18.815 48.665 1.00 174.60 238 LEU B N 1
ATOM 3425 C CA . LEU B 1 183 ? -42.945 18.125 48.563 1.00 159.67 238 LEU B CA 1
ATOM 3426 C C . LEU B 1 183 ? -43.218 17.272 49.785 1.00 151.17 238 LEU B C 1
ATOM 3427 O O . LEU B 1 183 ? -44.307 17.278 50.310 1.00 177.13 238 LEU B O 1
ATOM 3432 N N . ILE B 1 184 ? -42.225 16.530 50.229 1.00 169.72 239 ILE B N 1
ATOM 3433 C CA . ILE B 1 184 ? -42.364 15.714 51.440 1.00 186.19 239 ILE B CA 1
ATOM 3434 C C . ILE B 1 184 ? -42.433 16.594 52.689 1.00 185.17 239 ILE B C 1
ATOM 3435 O O . ILE B 1 184 ? -43.085 16.242 53.659 1.00 177.54 239 ILE B O 1
ATOM 3440 N N . ASN B 1 185 ? -41.737 17.725 52.648 1.00 212.32 240 ASN B N 1
ATOM 3441 C CA . ASN B 1 185 ? -41.870 18.759 53.679 1.00 223.76 240 ASN B CA 1
ATOM 3442 C C . ASN B 1 185 ? -43.284 19.308 53.686 1.00 230.47 240 ASN B C 1
ATOM 3443 O O . ASN B 1 185 ? -43.951 19.310 54.717 1.00 246.97 240 ASN B O 1
ATOM 3448 N N . GLY B 1 186 ? -43.727 19.756 52.519 1.00 228.79 241 GLY B N 1
ATOM 3449 C CA . GLY B 1 186 ? -45.100 20.223 52.308 1.00 222.03 241 GLY B CA 1
ATOM 3450 C C . GLY B 1 186 ? -45.295 21.656 51.846 1.00 225.98 241 GLY B C 1
ATOM 3451 O O . GLY B 1 186 ? -46.421 22.158 51.869 1.00 245.69 241 GLY B O 1
ATOM 3452 N N . LYS B 1 187 ? -44.231 22.330 51.421 1.00 224.69 242 LYS B N 1
ATOM 3453 C CA . LYS B 1 187 ? -44.390 23.676 50.871 1.00 220.30 242 LYS B CA 1
ATOM 3454 C C . LYS B 1 187 ? -44.827 23.556 49.423 1.00 216.06 242 LYS B C 1
ATOM 3455 O O . LYS B 1 187 ? -44.549 22.557 48.758 1.00 214.54 242 LYS B O 1
ATOM 3461 N N . GLU B 1 188 ? -45.539 24.563 48.941 1.00 216.66 243 GLU B N 1
ATOM 3462 C CA . GLU B 1 188 ? -46.128 24.499 47.609 1.00 222.02 243 GLU B CA 1
ATOM 3463 C C . GLU B 1 188 ? -45.074 24.875 46.584 1.00 212.44 243 GLU B C 1
ATOM 3464 O O . GLU B 1 188 ? -44.028 25.429 46.932 1.00 206.49 243 GLU B O 1
ATOM 3470 N N . GLY B 1 189 ? -45.333 24.498 45.335 1.00 212.05 244 GLY B N 1
ATOM 3471 C CA . GLY B 1 189 ? -44.409 24.747 44.237 1.00 208.83 244 GLY B CA 1
ATOM 3472 C C . GLY B 1 189 ? -43.467 23.582 44.018 1.00 211.51 244 GLY B C 1
ATOM 3473 O O . GLY B 1 189 ? -43.090 23.303 42.890 1.00 219.98 244 GLY B O 1
ATOM 3474 N N . ALA B 1 190 ? -43.097 22.899 45.099 1.00 226.22 245 ALA B N 1
ATOM 3475 C CA . ALA B 1 190 ? -42.193 21.745 45.054 1.00 226.67 245 ALA B CA 1
ATOM 3476 C C . ALA B 1 190 ? -42.850 20.583 44.316 1.00 221.15 245 ALA B C 1
ATOM 3477 O O . ALA B 1 190 ? -42.218 19.904 43.507 1.00 219.84 245 ALA B O 1
ATOM 3479 N N . GLU B 1 191 ? -44.136 20.380 44.583 1.00 212.61 246 GLU B N 1
ATOM 3480 C CA . GLU B 1 191 ? -44.915 19.357 43.894 1.00 210.95 246 GLU B CA 1
ATOM 3481 C C . GLU B 1 191 ? -44.863 19.568 42.385 1.00 210.01 246 GLU B C 1
ATOM 3482 O O . GLU B 1 191 ? -44.825 18.616 41.627 1.00 206.56 246 GLU B O 1
ATOM 3488 N N . GLN B 1 192 ? -44.869 20.828 41.976 1.00 213.48 247 GLN B N 1
ATOM 3489 C CA . GLN B 1 192 ? -44.817 21.203 40.565 1.00 219.37 247 GLN B CA 1
ATOM 3490 C C . GLN B 1 192 ? -43.392 21.245 40.034 1.00 215.39 247 GLN B C 1
ATOM 3491 O O . GLN B 1 192 ? -43.154 21.037 38.843 1.00 219.07 247 GLN B O 1
ATOM 3497 N N . LYS B 1 193 ? -42.450 21.526 40.923 1.00 214.42 248 LYS B N 1
ATOM 3498 C CA . LYS B 1 193 ? -41.026 21.512 40.581 1.00 196.90 248 LYS B CA 1
ATOM 3499 C C . LYS B 1 193 ? -40.632 20.185 39.948 1.00 169.61 248 LYS B C 1
ATOM 3500 O O . LYS B 1 193 ? -39.988 20.147 38.916 1.00 169.51 248 LYS B O 1
ATOM 3506 N N . CYS B 1 194 ? -41.054 19.099 40.571 1.00 164.24 249 CYS B N 1
ATOM 3507 C CA . CYS B 1 194 ? -40.696 17.757 40.116 1.00 168.60 249 CYS B CA 1
ATOM 3508 C C . CYS B 1 194 ? -41.233 17.422 38.732 1.00 179.87 249 CYS B C 1
ATOM 3509 O O . CYS B 1 194 ? -40.562 16.774 37.931 1.00 175.78 249 CYS B O 1
ATOM 3512 N N . VAL B 1 195 ? -42.453 17.854 38.457 1.00 202.11 250 VAL B N 1
ATOM 3513 C CA . VAL B 1 195 ? -43.067 17.576 37.152 1.00 198.38 250 VAL B CA 1
ATOM 3514 C C . VAL B 1 195 ? -42.403 18.416 36.054 1.00 171.74 250 VAL B C 1
ATOM 3515 O O . VAL B 1 195 ? -42.332 17.985 34.912 1.00 177.04 250 VAL B O 1
ATOM 3519 N N . GLN B 1 196 ? -41.907 19.595 36.423 1.00 157.15 251 GLN B N 1
ATOM 3520 C CA . GLN B 1 196 ? -41.249 20.496 35.473 1.00 171.91 251 GLN B CA 1
ATOM 3521 C C . GLN B 1 196 ? -40.105 19.823 34.736 1.00 182.21 251 GLN B C 1
ATOM 3522 O O . GLN B 1 196 ? -39.968 19.951 33.526 1.00 193.69 251 GLN B O 1
ATOM 3528 N N . ILE B 1 197 ? -39.295 19.095 35.484 1.00 192.79 252 ILE B N 1
ATOM 3529 C CA . ILE B 1 197 ? -38.191 18.328 34.901 1.00 187.47 252 ILE B CA 1
ATOM 3530 C C . ILE B 1 197 ? -38.728 17.072 34.201 1.00 176.00 252 ILE B C 1
ATOM 3531 O O . ILE B 1 197 ? -38.206 16.651 33.168 1.00 199.84 252 ILE B O 1
ATOM 3536 N N . LEU B 1 198 ? -39.767 16.478 34.774 1.00 158.98 253 LEU B N 1
ATOM 3537 C CA . LEU B 1 198 ? -40.410 15.303 34.179 1.00 163.28 253 LEU B CA 1
ATOM 3538 C C . LEU B 1 198 ? -40.950 15.587 32.779 1.00 169.30 253 LEU B C 1
ATOM 3539 O O . LEU B 1 198 ? -41.051 14.687 31.943 1.00 165.58 253 LEU B O 1
ATOM 3544 N N . GLU B 1 199 ? -41.322 16.839 32.556 1.00 188.46 254 GLU B N 1
ATOM 3545 C CA . GLU B 1 199 ? -41.687 17.318 31.221 1.00 193.47 254 GLU B CA 1
ATOM 3546 C C . GLU B 1 199 ? -40.527 17.103 30.274 1.00 184.47 254 GLU B C 1
ATOM 3547 O O . GLU B 1 199 ? -40.679 16.495 29.222 1.00 189.37 254 GLU B O 1
ATOM 3553 N N . ILE B 1 200 ? -39.367 17.584 30.694 1.00 181.97 255 ILE B N 1
ATOM 3554 C CA . ILE B 1 200 ? -38.133 17.525 29.901 1.00 177.96 255 ILE B CA 1
ATOM 3555 C C . ILE B 1 200 ? -37.781 16.092 29.495 1.00 188.11 255 ILE B C 1
ATOM 3556 O O . ILE B 1 200 ? -37.350 15.843 28.367 1.00 198.57 255 ILE B O 1
ATOM 3561 N N . PHE B 1 201 ? -37.965 15.162 30.420 1.00 198.54 256 PHE B N 1
ATOM 3562 C CA . PHE B 1 201 ? -37.685 13.741 30.157 1.00 206.20 256 PHE B CA 1
ATOM 3563 C C . PHE B 1 201 ? -38.661 13.148 29.153 1.00 218.45 256 PHE B C 1
ATOM 3564 O O . PHE B 1 201 ? -38.291 12.296 28.344 1.00 236.40 256 PHE B O 1
ATOM 3572 N N . GLN B 1 202 ? -39.902 13.610 29.219 1.00 230.37 257 GLN B N 1
ATOM 3573 C CA . GLN B 1 202 ? -40.929 13.220 28.253 1.00 219.14 257 GLN B CA 1
ATOM 3574 C C . GLN B 1 202 ? -40.749 13.942 26.922 1.00 216.13 257 GLN B C 1
ATOM 3575 O O . GLN B 1 202 ? -40.783 13.325 25.856 1.00 217.74 257 GLN B O 1
ATOM 3581 N N . LEU B 1 203 ? -40.554 15.253 27.007 1.00 214.17 258 LEU B N 1
ATOM 3582 C CA . LEU B 1 203 ? -40.356 16.127 25.839 1.00 210.44 258 LEU B CA 1
ATOM 3583 C C . LEU B 1 203 ? -39.184 15.677 24.973 1.00 220.74 258 LEU B C 1
ATOM 3584 O O . LEU B 1 203 ? -39.347 15.442 23.773 1.00 239.26 258 LEU B O 1
ATOM 3589 N N . LEU B 1 204 ? -38.020 15.535 25.601 1.00 195.39 259 LEU B N 1
ATOM 3590 C CA . LEU B 1 204 ? -36.808 15.083 24.904 1.00 177.82 259 LEU B CA 1
ATOM 3591 C C . LEU B 1 204 ? -36.802 13.588 24.605 1.00 184.16 259 LEU B C 1
ATOM 3592 O O . LEU B 1 204 ? -35.833 13.070 24.072 1.00 210.70 259 LEU B O 1
ATOM 3597 N N . ASN B 1 205 ? -37.881 12.909 24.973 1.00 183.93 260 ASN B N 1
ATOM 3598 C CA . ASN B 1 205 ? -38.147 11.518 24.594 1.00 183.53 260 ASN B CA 1
ATOM 3599 C C . ASN B 1 205 ? -37.193 10.534 25.242 1.00 180.59 260 ASN B C 1
ATOM 3600 O O . ASN B 1 205 ? -36.678 9.637 24.582 1.00 178.23 260 ASN B O 1
ATOM 3605 N N . CYS B 1 206 ? -36.954 10.716 26.535 1.00 177.10 261 CYS B N 1
ATOM 3606 C CA . CYS B 1 206 ? -36.117 9.790 27.315 1.00 190.40 261 CYS B CA 1
ATOM 3607 C C . CYS B 1 206 ? -37.009 8.857 28.129 1.00 198.27 261 CYS B C 1
ATOM 3608 O O . CYS B 1 206 ? -37.053 8.909 29.363 1.00 199.94 261 CYS B O 1
ATOM 3611 N N . LYS B 1 207 ? -37.695 7.984 27.409 1.00 200.74 262 LYS B N 1
ATOM 3612 C CA . LYS B 1 207 ? -38.753 7.133 27.979 1.00 201.09 262 LYS B CA 1
ATOM 3613 C C . LYS B 1 207 ? -38.262 6.276 29.139 1.00 206.32 262 LYS B C 1
ATOM 3614 O O . LYS B 1 207 ? -38.945 6.137 30.163 1.00 207.56 262 LYS B O 1
ATOM 3620 N N . THR B 1 208 ? -37.073 5.714 28.959 1.00 219.26 263 THR B N 1
ATOM 3621 C CA . THR B 1 208 ? -36.423 4.881 29.975 1.00 216.30 263 THR B CA 1
ATOM 3622 C C . THR B 1 208 ? -36.297 5.596 31.322 1.00 212.15 263 THR B C 1
ATOM 3623 O O . THR B 1 208 ? -36.876 5.163 32.320 1.00 221.02 263 THR B O 1
ATOM 3627 N N . ILE B 1 209 ? -35.565 6.701 31.331 1.00 193.94 264 ILE B N 1
ATOM 3628 C CA . ILE B 1 209 ? -35.301 7.437 32.577 1.00 195.54 264 ILE B CA 1
ATOM 3629 C C . ILE B 1 209 ? -36.531 8.201 33.052 1.00 202.41 264 ILE B C 1
ATOM 3630 O O . ILE B 1 209 ? -36.721 8.408 34.248 1.00 218.77 264 ILE B O 1
ATOM 3635 N N . HIS B 1 210 ? -37.355 8.644 32.108 1.00 191.02 265 HIS B N 1
ATO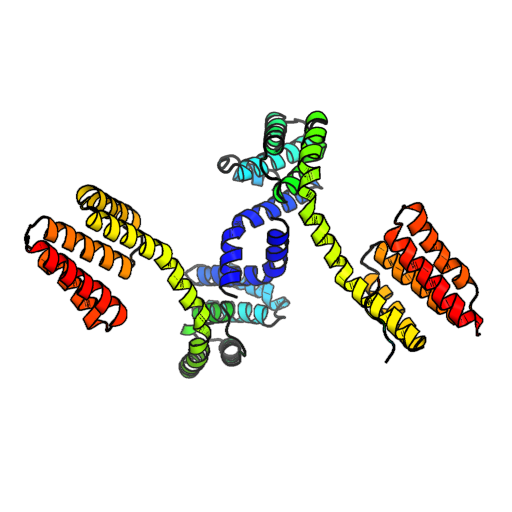M 3636 C CA . HIS B 1 210 ? -38.638 9.280 32.441 1.00 190.52 265 HIS B CA 1
ATOM 3637 C C . HIS B 1 210 ? -39.472 8.350 33.316 1.00 159.61 265 HIS B C 1
ATOM 3638 O O . HIS B 1 210 ? -39.983 8.766 34.334 1.00 158.80 265 HIS B O 1
ATOM 3645 N N . HIS B 1 211 ? -39.580 7.100 32.880 1.00 164.82 266 HIS B N 1
ATOM 3646 C CA . HIS B 1 211 ? -40.310 6.057 33.604 1.00 168.51 266 HIS B CA 1
ATOM 3647 C C . HIS B 1 211 ? -39.885 5.954 35.060 1.00 175.08 266 HIS B C 1
ATOM 3648 O O . HIS B 1 211 ? -40.725 5.991 35.958 1.00 187.50 266 HIS B O 1
ATOM 3655 N N . MET B 1 212 ? -38.579 5.842 35.278 1.00 187.21 267 MET B N 1
ATOM 3656 C CA . MET B 1 212 ? -38.020 5.681 36.632 1.00 188.12 267 MET B CA 1
ATOM 3657 C C . MET B 1 212 ? -38.264 6.912 37.518 1.00 169.22 267 MET B C 1
ATOM 3658 O O . MET B 1 212 ? -38.711 6.805 38.661 1.00 163.36 267 MET B O 1
ATOM 3663 N N . PHE B 1 213 ? -37.945 8.080 36.985 1.00 149.71 268 PHE B N 1
ATOM 3664 C CA . PHE B 1 213 ? -38.201 9.333 37.698 1.00 159.69 268 PHE B CA 1
ATOM 3665 C C . PHE B 1 213 ? -39.690 9.557 38.003 1.00 171.94 268 PHE B C 1
ATOM 3666 O O . PHE B 1 213 ? -40.047 10.047 39.082 1.00 163.38 268 PHE B O 1
ATOM 3674 N N . GLN B 1 214 ? -40.533 9.209 37.034 1.00 168.11 269 GLN B N 1
ATOM 3675 C CA . GLN B 1 214 ? -41.977 9.335 37.180 1.00 164.24 269 GLN B CA 1
ATOM 3676 C C . GLN B 1 214 ? -42.474 8.378 38.249 1.00 161.38 269 GLN B C 1
ATOM 3677 O O . GLN B 1 214 ? -42.963 8.829 39.287 1.00 169.86 269 GLN B O 1
ATOM 3683 N N . THR B 1 215 ? -42.331 7.079 37.991 1.00 143.64 270 THR B N 1
ATOM 3684 C CA . THR B 1 215 ? -42.825 6.035 38.888 1.00 147.47 270 THR B CA 1
ATOM 3685 C C . THR B 1 215 ? -42.387 6.277 40.332 1.00 156.02 270 THR B C 1
ATOM 3686 O O . THR B 1 215 ? -43.106 5.977 41.259 1.00 160.92 270 THR B O 1
ATOM 3690 N N . TYR B 1 216 ? -41.200 6.836 40.493 1.00 177.27 271 TYR B N 1
ATOM 3691 C CA . TYR B 1 216 ? -40.676 7.201 41.806 1.00 171.65 271 TYR B CA 1
ATOM 3692 C C . TYR B 1 216 ? -41.499 8.306 42.440 1.00 173.91 271 TYR B C 1
ATOM 3693 O O . TYR B 1 216 ? -41.940 8.167 43.576 1.00 175.37 271 TYR B O 1
ATOM 3702 N N . LEU B 1 217 ? -41.703 9.389 41.699 1.00 177.38 272 LEU B N 1
ATOM 3703 C CA . LEU B 1 217 ? -42.489 10.534 42.194 1.00 192.27 272 LEU B CA 1
ATOM 3704 C C . LEU B 1 217 ? -43.902 10.146 42.610 1.00 177.49 272 LEU B C 1
ATOM 3705 O O . LEU B 1 217 ? -44.407 10.591 43.628 1.00 171.49 272 LEU B O 1
ATOM 3710 N N . GLU B 1 218 ? -44.520 9.313 41.792 1.00 168.08 273 GLU B N 1
ATOM 3711 C CA . GLU B 1 218 ? -45.809 8.701 42.119 1.00 164.93 273 GLU B CA 1
ATOM 3712 C C . GLU B 1 218 ? -45.723 7.876 43.393 1.00 157.92 273 GLU B C 1
ATOM 3713 O O . GLU B 1 218 ? -46.572 8.015 44.271 1.00 174.52 273 GLU B O 1
ATOM 3719 N N . ALA B 1 219 ? -44.685 7.053 43.497 1.00 152.25 274 ALA B N 1
ATOM 3720 C CA . ALA B 1 219 ? -44.474 6.145 44.641 1.00 154.55 274 ALA B CA 1
ATOM 3721 C C . ALA B 1 219 ? -44.297 6.835 45.992 1.00 164.84 274 ALA B C 1
ATOM 3722 O O . ALA B 1 219 ? -44.686 6.297 47.023 1.00 164.87 274 ALA B O 1
ATOM 3724 N N . ILE B 1 220 ? -43.680 8.005 45.978 1.00 185.85 275 ILE B N 1
ATOM 3725 C CA . ILE B 1 220 ? -43.498 8.801 47.201 1.00 191.43 275 ILE B CA 1
ATOM 3726 C C . ILE B 1 220 ? -44.748 9.627 47.486 1.00 199.01 275 ILE B C 1
ATOM 3727 O O . ILE B 1 220 ? -45.146 9.786 48.638 1.00 229.82 275 ILE B O 1
ATOM 3732 N N . LYS B 1 221 ? -45.378 10.124 46.429 1.00 201.08 276 LYS B N 1
ATOM 3733 C CA . LYS B 1 221 ? -46.689 10.778 46.529 1.00 190.25 276 LYS B CA 1
ATOM 3734 C C . LYS B 1 221 ? -47.690 9.827 47.188 1.00 193.13 276 LYS B C 1
ATOM 3735 O O . LYS B 1 221 ? -48.444 10.211 48.079 1.00 216.69 276 LYS B O 1
ATOM 3741 N N . HIS B 1 222 ? -47.659 8.579 46.738 1.00 198.33 277 HIS B N 1
ATOM 3742 C CA . HIS B 1 222 ? -48.438 7.481 47.327 1.00 207.72 277 HIS B CA 1
ATOM 3743 C C . HIS B 1 222 ? -48.254 7.393 48.842 1.00 208.84 277 HIS B C 1
ATOM 3744 O O . HIS B 1 222 ? -49.208 7.501 49.597 1.00 215.25 277 HIS B O 1
ATOM 3751 N N . LYS B 1 223 ? -47.017 7.196 49.272 1.00 197.88 278 LYS B N 1
ATOM 3752 C CA . LYS B 1 223 ? -46.704 7.033 50.695 1.00 194.30 278 LYS B CA 1
ATOM 3753 C C . LYS B 1 223 ? -47.000 8.274 51.522 1.00 197.66 278 LYS B C 1
ATOM 3754 O O . LYS B 1 223 ? -47.257 8.175 52.716 1.00 213.01 278 LYS B O 1
ATOM 3760 N N . LEU B 1 224 ? -46.970 9.438 50.884 1.00 201.90 279 LEU B N 1
ATOM 3761 C CA . LEU B 1 224 ? -47.215 10.698 51.583 1.00 216.10 279 LEU B CA 1
ATOM 3762 C C . LEU B 1 224 ? -48.698 10.942 51.860 1.00 248.16 279 LEU B C 1
ATOM 3763 O O . LEU B 1 224 ? -49.073 11.953 52.460 1.00 277.03 279 LEU B O 1
ATOM 3768 N N . SER B 1 225 ? -49.546 10.016 51.422 1.00 241.59 280 SER B N 1
ATOM 3769 C CA . SER B 1 225 ? -50.950 10.019 51.847 1.00 218.01 280 SER B CA 1
ATOM 3770 C C . SER B 1 225 ? -51.112 10.060 53.379 1.00 219.15 280 SER B C 1
ATOM 3771 O O . SER B 1 225 ? -52.002 10.747 53.897 1.00 226.41 280 SER B O 1
ATOM 3774 N N . LEU B 1 226 ? -50.251 9.329 54.087 1.00 209.55 281 LEU B N 1
ATOM 3775 C CA . LEU B 1 226 ? -50.187 9.395 55.552 1.00 208.30 281 LEU B CA 1
ATOM 3776 C C . LEU B 1 226 ? -49.789 10.792 56.051 1.00 210.95 281 LEU B C 1
ATOM 3777 O O . LEU B 1 226 ? -50.648 11.632 56.351 1.00 215.95 281 LEU B O 1
ATOM 3782 N N . MET C 2 1 ? 5.301 -35.808 11.896 1.00 257.82 1 MET C N 1
ATOM 3783 C CA . MET C 2 1 ? 4.473 -35.597 13.114 1.00 243.61 1 MET C CA 1
ATOM 3784 C C . MET C 2 1 ? 5.197 -36.214 14.298 1.00 249.95 1 MET C C 1
ATOM 3785 O O . MET C 2 1 ? 4.805 -37.267 14.814 1.00 255.20 1 MET C O 1
ATOM 3790 N N . TRP C 2 2 ? 6.277 -35.546 14.701 1.00 254.61 2 TRP C N 1
ATOM 3791 C CA . TRP C 2 2 ? 7.051 -35.941 15.877 1.00 266.46 2 TRP C CA 1
ATOM 3792 C C . TRP C 2 2 ? 6.267 -35.407 17.090 1.00 280.30 2 TRP C C 1
ATOM 3793 O O . TRP C 2 2 ? 5.566 -34.400 16.971 1.00 292.41 2 TRP C O 1
ATOM 3804 N N . LEU C 2 3 ? 6.386 -36.076 18.241 1.00 276.45 3 LEU C N 1
ATOM 3805 C CA . LEU C 2 3 ? 5.703 -35.650 19.490 1.00 262.11 3 LEU C CA 1
ATOM 3806 C C . LEU C 2 3 ? 6.560 -34.792 20.445 1.00 260.72 3 LEU C C 1
ATOM 3807 O O . LEU C 2 3 ? 6.911 -35.223 21.549 1.00 244.99 3 LEU C O 1
ATOM 3812 N N . LEU C 2 4 ? 6.870 -33.568 20.008 1.00 268.06 4 LEU C N 1
ATOM 3813 C CA . LEU C 2 4 ? 7.662 -32.607 20.797 1.00 252.70 4 LEU C CA 1
ATOM 3814 C C . LEU C 2 4 ? 6.991 -31.250 20.736 1.00 230.92 4 LEU C C 1
ATOM 3815 O O . LEU C 2 4 ? 5.915 -31.115 20.151 1.00 222.61 4 LEU C O 1
ATOM 3820 N N . LEU C 2 5 ? 7.639 -30.247 21.339 1.00 238.48 5 LEU C N 1
ATOM 3821 C CA . LEU C 2 5 ? 7.132 -28.869 21.361 1.00 253.16 5 LEU C CA 1
ATOM 3822 C C . LEU C 2 5 ? 7.657 -27.994 22.520 1.00 265.65 5 LEU C C 1
ATOM 3823 O O . LEU C 2 5 ? 7.640 -28.409 23.679 1.00 270.26 5 LEU C O 1
ATOM 3828 N N . LEU C 2 6 ? 8.111 -26.783 22.188 1.00 256.48 6 LEU C N 1
ATOM 3829 C CA . LEU C 2 6 ? 8.622 -25.798 23.170 1.00 256.97 6 LEU C CA 1
ATOM 3830 C C . LEU C 2 6 ? 10.053 -26.039 23.671 1.00 257.00 6 LEU C C 1
ATOM 3831 O O . LEU C 2 6 ? 11.009 -25.543 23.061 1.00 215.01 6 LEU C O 1
ATOM 3836 N N . PHE C 2 7 ? 10.171 -26.756 24.797 1.00 260.57 7 PHE C N 1
ATOM 3837 C CA . PHE C 2 7 ? 11.406 -27.128 25.453 1.00 244.85 7 PHE C CA 1
ATOM 3838 C C . PHE C 2 7 ? 12.040 -25.884 26.108 1.00 231.40 7 PHE C C 1
ATOM 3839 O O . PHE C 2 7 ? 11.506 -25.368 27.099 1.00 206.42 7 PHE C O 1
ATOM 3847 N N . LEU C 2 8 ? 13.167 -25.412 25.567 1.00 226.26 8 LEU C N 1
ATOM 3848 C CA . LEU C 2 8 ? 13.878 -24.269 26.115 1.00 216.40 8 LEU C CA 1
ATOM 3849 C C . LEU C 2 8 ? 13.133 -23.019 25.647 1.00 214.37 8 LEU C C 1
ATOM 3850 O O . LEU C 2 8 ? 11.919 -23.023 25.390 1.00 201.75 8 LEU C O 1
#

Solvent-accessible surface area: 29492 Å² total; per-residue (Å²): 52,10,71,72,44,76,81,6,36,100,31,58,99,76,24,94,13,9,59,28,4,84,66,7,92,95,43,68,120,77,154,61,152,89,6,84,78,50,11,120,104,8,148,178,65,51,176,37,80,59,32,71,0,22,29,2,0,8,50,2,11,36,6,60,80,63,158,130,91,48,90,96,15,59,72,50,0,2,69,36,1,54,114,30,166,94,14,23,29,6,9,19,26,0,22,88,14,0,63,108,13,10,79,90,66,52,45,117,96,1,118,68,61,36,94,122,32,72,86,96,64,58,89,75,163,99,147,51,48,70,48,13,82,104,62,3,35,68,3,17,71,43,25,58,146,94,55,104,81,104,2,34,106,40,11,54,126,28,93,76,149,18,126,112,74,116,46,143,50,17,88,16,3,23,32,0,3,73,0,1,27,10,16,43,83,61,155,158,55,7,83,94,68,0,47,100,12,14,106,71,12,77,129,107,99,51,110,117,45,25,115,69,0,66,53,19,9,99,52,18,89,137,132,48,86,161,164,46,10,74,70,44,76,78,5,37,102,34,59,106,76,24,96,17,9,56,32,3,86,61,4,104,112,60,68,128,58,195,59,160,90,5,90,80,43,15,106,94,6,151,179,50,30,150,56,77,62,44,80,0,24,34,2,0,6,64,1,10,47,6,66,79,65,165,104,133,23,107,101,19,68,56,53,0,2,67,35,0,57,112,29,169,96,16,24,29,5,9,23,26,0,19,91,31,0,63,108,33,11,84,87,86,56,45,114,92,2,114,74,56,35,83,121,31,66,86,95,66,86,89,79,155,110,150,50,28,78,46,14,93,114,66,17,83,60,4,48,77,39,30,136,150,89,63,109,85,105,2,40,102,37,11,55,129,28,94,79,152,17,130,114,68,116,41,142,31,18,92,16,4,23,37,1,5,64,0,5,21,15,13,47,101,58,168,147,34,11,59,95,74,0,67,103,12,11,102,72,8,78,128,107,100,47,110,116,45,24,120,114,19,65,61,40,13,97,52,24,100,138,161,76,94,206,224,134,170,94,120,111,55,9

Foldseek 3Di:
DVVVVVVCVVCVVVVVLLVLLVVLLVCLVDPCPCLVVLLVVLVVVVDDLSSLLSNLLSQQSVCVVDPHGDCVSVVSNQVVLLDDPADDPSSVSSCVSCVVSHDVVSVVSSCVRVVVVCVVVVVVVVVVCVVVVVLVVVLVVCVVVPVLVVSVVSLVVCCVVCVPVPDDVNVLSSQLSVLVSCVLVPHDPSVVSNVVSLCVCVVVPVCPVSCVSVVVSVVVVVVSVVD/DVVVVVVCVVCVVVVVLVVLLVVLLVCLVDPCPCLCVLCVVLVVPVDDLSSVLSNLLSVCSVQVVDVHDDVVSLVSLLVVLLDDPADDPVSVSSCVSCVVSHDVVSVVSSVVRVVVVCVVVVVVVVVVCVVVVVLVVVLVVCVVVPVLVVNVVSLVVCCVVCVPVPDDVNVLSSQLSVLVSCVLVPDPPSLVSNVVSLCVCVVVPVCPVSVVSVVVSVVVVVVSVD/DDPDDDDD